Protein AF-A0A9W9DDC9-F1 (afdb_monomer_lite)

Secondary structure (DSSP, 8-state):
---PPP--GGGHHHHHHHHHHHHHTT-EEEEPPHHHHHHHHHHHHHHHHHTTS---TT---SSPPTTEEEEEEE---TT-S---PPEEEEEEE----------SS--------S-TT--SS--BSSHHHHHHHHHHHHH-TT--GGG--SHHHHHHHHHTSS----------------PPP--S---TTS---SS-TT-EEEEEEEEEEESSSS-EEEEEEEEEEEEE---TTSS-EEEEEE-STTTTT--EEEEGGGEEEGGG----HHHHHHHHHHHHHHSS--TTPPP--EEGGGSSBEESS---HHHHHHHHHHHHHHHHHHHS-EEESS--S-------SS--S-SS------TTSSSGGGG-PPPEEETTEEE-TT-EEEEEEEGGGS-TTSTTBPPPPPPPHHHHHH-TT-TTTSSSTTSEEEEEEEEEEEE-SSSTTEEEEEEEEEEEEETTS---S-PPPTTPPPPPTTEEEEE-BPTT--EEEEGGGEEEE---HHHHHHHHHTS-TTT-TTHHHHHHHHHHHTTSS-S-HHHHHHHHHHSS---TT-------HHHHHHHHHHHHHHHHTT-TTHHHH-HHHHHHHHHHHHH-

Organism: NCBI:txid40482

InterPro domains:
  IPR031915 Cryptic loci regulator 2, N-terminal [PF16761] (61-149)
  IPR038986 Cryptic loci regulator 2 [PTHR38046] (190-508)

pLDDT: mean 70.09, std 20.92, range [23.72, 96.5]

Structure (mmCIF, N/CA/C/O backbone):
data_AF-A0A9W9DDC9-F1
#
_entry.id   AF-A0A9W9DDC9-F1
#
loop_
_atom_site.group_PDB
_atom_site.id
_atom_site.type_symbol
_atom_site.label_atom_id
_atom_site.label_alt_id
_atom_site.label_comp_id
_atom_site.label_asym_id
_atom_site.label_entity_id
_atom_site.label_seq_id
_atom_site.pdbx_PDB_ins_code
_atom_site.Cartn_x
_atom_site.Cartn_y
_atom_site.Cartn_z
_atom_site.occupancy
_atom_site.B_iso_or_equiv
_atom_site.auth_seq_id
_atom_site.auth_comp_id
_atom_site.auth_asym_id
_atom_site.auth_atom_id
_atom_site.pdbx_PDB_model_num
ATOM 1 N N . MET A 1 1 ? -5.343 -38.840 -12.781 1.00 35.38 1 MET A N 1
ATOM 2 C CA . MET A 1 1 ? -5.570 -39.594 -11.528 1.00 35.38 1 MET A CA 1
ATOM 3 C C . MET A 1 1 ? -4.217 -39.811 -10.877 1.00 35.38 1 MET A C 1
ATOM 5 O O . MET A 1 1 ? -3.332 -40.305 -11.558 1.00 35.38 1 MET A O 1
ATOM 9 N N . ALA A 1 2 ? -4.018 -39.390 -9.627 1.00 30.66 2 ALA A N 1
ATOM 10 C CA . ALA A 1 2 ? -2.773 -39.669 -8.913 1.00 30.66 2 ALA A CA 1
ATOM 11 C C . ALA A 1 2 ? -2.853 -41.091 -8.341 1.00 30.66 2 ALA A C 1
ATOM 13 O O . ALA A 1 2 ? -3.694 -41.367 -7.487 1.00 30.66 2 ALA A O 1
ATOM 14 N N . THR A 1 3 ? -2.035 -42.005 -8.854 1.00 32.03 3 THR A N 1
ATOM 15 C CA . THR A 1 3 ? -1.954 -43.395 -8.386 1.00 32.03 3 THR A CA 1
ATOM 16 C C . THR A 1 3 ? -0.558 -43.664 -7.845 1.00 32.03 3 THR A C 1
ATOM 18 O O . THR A 1 3 ? 0.426 -43.335 -8.503 1.00 32.03 3 THR A O 1
ATOM 21 N N . PHE A 1 4 ? -0.474 -44.268 -6.661 1.00 37.12 4 PHE A N 1
ATOM 22 C CA . PHE A 1 4 ? 0.788 -44.697 -6.056 1.00 37.12 4 PHE A CA 1
ATOM 23 C C . PHE A 1 4 ? 1.410 -45.881 -6.827 1.00 37.12 4 PHE A C 1
ATOM 25 O O . PHE A 1 4 ? 0.664 -46.704 -7.372 1.00 37.12 4 PHE A O 1
ATOM 32 N N . PRO A 1 5 ? 2.750 -46.013 -6.866 1.00 31.52 5 PRO A N 1
ATOM 33 C CA . PRO A 1 5 ? 3.412 -47.193 -7.419 1.00 31.52 5 PRO A CA 1
ATOM 34 C C . PRO A 1 5 ? 3.079 -48.446 -6.589 1.00 31.52 5 PRO A C 1
ATOM 36 O O . PRO A 1 5 ? 3.236 -48.468 -5.370 1.00 31.52 5 PRO A O 1
ATOM 39 N N . ARG A 1 6 ? 2.595 -49.508 -7.249 1.00 30.58 6 ARG A N 1
ATOM 40 C CA . ARG A 1 6 ? 2.291 -50.801 -6.610 1.00 30.58 6 ARG A CA 1
ATOM 41 C C . ARG A 1 6 ? 3.583 -51.481 -6.147 1.00 30.58 6 ARG A C 1
ATOM 43 O O . ARG A 1 6 ? 4.462 -51.728 -6.964 1.00 30.58 6 ARG A O 1
ATOM 50 N N . THR A 1 7 ? 3.650 -51.856 -4.872 1.00 34.22 7 THR A N 1
ATOM 51 C CA . THR A 1 7 ? 4.633 -52.815 -4.339 1.00 34.22 7 THR A CA 1
ATOM 52 C C . THR A 1 7 ? 3.923 -54.041 -3.760 1.00 34.22 7 THR A C 1
ATOM 54 O O . THR A 1 7 ? 2.786 -53.949 -3.290 1.00 34.22 7 THR A O 1
ATOM 57 N N . ASP A 1 8 ? 4.590 -55.192 -3.872 1.00 38.03 8 ASP A N 1
ATOM 58 C CA . ASP A 1 8 ? 4.050 -56.551 -3.742 1.00 38.03 8 ASP A CA 1
ATOM 59 C C . ASP A 1 8 ? 3.510 -56.970 -2.356 1.00 38.03 8 ASP A C 1
ATOM 61 O O . ASP A 1 8 ? 3.750 -56.360 -1.315 1.00 38.03 8 ASP A O 1
ATOM 65 N N . VAL A 1 9 ? 2.781 -58.093 -2.388 1.00 39.84 9 VAL A N 1
ATOM 66 C CA . VAL A 1 9 ? 1.884 -58.756 -1.412 1.00 39.84 9 VAL A CA 1
ATOM 67 C C . VAL A 1 9 ? 2.447 -59.023 0.010 1.00 39.84 9 VAL A C 1
ATOM 69 O O . VAL A 1 9 ? 1.726 -59.509 0.880 1.00 39.84 9 VAL A O 1
ATOM 72 N N . GLN A 1 10 ? 3.686 -58.650 0.343 1.00 44.31 10 GLN A N 1
ATOM 73 C CA . GLN A 1 10 ? 4.315 -59.007 1.631 1.00 44.31 10 GLN A CA 1
ATOM 74 C C . GLN A 1 10 ? 3.865 -58.179 2.863 1.00 44.31 10 GLN A C 1
ATOM 76 O O . GLN A 1 10 ? 4.206 -58.525 3.993 1.00 44.31 10 GLN A O 1
ATOM 81 N N . ASN A 1 11 ? 3.038 -57.137 2.704 1.00 50.28 11 ASN A N 1
ATOM 82 C CA . ASN A 1 11 ? 2.688 -56.204 3.794 1.00 50.28 11 ASN A CA 1
ATOM 83 C C . ASN A 1 11 ? 1.457 -56.578 4.659 1.00 50.28 11 ASN A C 1
ATOM 85 O O . ASN A 1 11 ? 1.160 -55.883 5.634 1.00 50.28 11 ASN A O 1
ATOM 89 N N . MET A 1 12 ? 0.739 -57.673 4.372 1.00 45.59 12 MET A N 1
ATOM 90 C CA . MET A 1 12 ? -0.463 -58.053 5.149 1.00 45.59 12 MET A CA 1
ATOM 91 C C . MET A 1 12 ? -0.163 -58.708 6.515 1.00 45.59 12 MET A C 1
ATOM 93 O O . MET A 1 12 ? -0.999 -58.686 7.425 1.00 45.59 12 MET A O 1
ATOM 97 N N . THR A 1 13 ? 1.039 -59.246 6.724 1.00 55.12 13 THR A N 1
ATOM 98 C CA . THR A 1 13 ? 1.419 -59.982 7.948 1.00 55.12 13 THR A CA 1
ATOM 99 C C . THR A 1 13 ? 1.598 -59.065 9.169 1.00 55.12 13 THR A C 1
ATOM 101 O O . THR A 1 13 ? 1.347 -59.469 10.309 1.00 55.12 13 THR A O 1
ATOM 104 N N . ALA A 1 14 ? 1.983 -57.803 8.949 1.00 55.91 14 ALA A N 1
ATOM 105 C CA . ALA A 1 14 ? 2.208 -56.800 9.994 1.00 55.91 14 ALA A CA 1
ATOM 106 C C . ALA A 1 14 ? 0.903 -56.333 10.659 1.00 55.91 14 ALA A C 1
ATOM 108 O O . ALA A 1 14 ? 0.774 -56.392 11.885 1.00 55.91 14 ALA A O 1
ATOM 109 N N . ALA A 1 15 ? -0.088 -55.945 9.848 1.00 55.53 15 ALA A N 1
ATOM 110 C CA . ALA A 1 15 ? -1.411 -55.531 10.315 1.00 55.53 15 ALA A CA 1
ATOM 111 C C . ALA A 1 15 ? -2.079 -56.645 11.131 1.00 55.53 15 ALA A C 1
ATOM 113 O O . ALA A 1 15 ? -2.584 -56.413 12.229 1.00 55.53 15 ALA A O 1
ATOM 114 N N . THR A 1 16 ? -1.980 -57.881 10.636 1.00 63.47 16 THR A N 1
ATOM 115 C CA . THR A 1 16 ? -2.513 -59.077 11.300 1.00 63.47 16 THR A CA 1
ATOM 116 C C . THR A 1 16 ? -1.863 -59.304 12.671 1.00 63.47 16 THR A C 1
ATOM 118 O O . THR A 1 16 ? -2.558 -59.602 13.640 1.00 63.47 16 THR A O 1
ATOM 121 N N . THR A 1 17 ? -0.551 -59.063 12.799 1.00 67.88 17 THR A N 1
ATOM 122 C CA . THR A 1 17 ? 0.170 -59.163 14.084 1.00 67.88 17 THR A CA 1
ATOM 123 C C . THR A 1 17 ? -0.297 -58.092 15.083 1.00 67.88 17 THR A C 1
ATOM 125 O O . THR A 1 17 ? -0.519 -58.389 16.257 1.00 67.88 17 THR A O 1
ATOM 128 N N . ILE A 1 18 ? -0.482 -56.844 14.638 1.00 63.41 18 ILE A N 1
ATOM 129 C CA . ILE A 1 18 ? -0.945 -55.735 15.494 1.00 63.41 18 ILE A CA 1
ATOM 130 C C . ILE A 1 18 ? -2.380 -55.981 15.970 1.00 63.41 18 ILE A C 1
ATOM 132 O O . ILE A 1 18 ? -2.677 -55.812 17.156 1.00 63.41 18 ILE A O 1
ATOM 136 N N . ILE A 1 19 ? -3.251 -56.419 15.058 1.00 64.88 19 ILE A N 1
ATOM 137 C CA . ILE A 1 19 ? -4.638 -56.780 15.360 1.00 64.88 19 ILE A CA 1
ATOM 138 C C . ILE A 1 19 ? -4.666 -57.918 16.384 1.00 64.88 19 ILE A C 1
ATOM 140 O O . ILE A 1 19 ? -5.328 -57.780 17.413 1.00 64.88 19 ILE A O 1
ATOM 144 N N . SER A 1 20 ? -3.875 -58.974 16.171 1.00 70.38 20 SER A N 1
ATOM 145 C CA . SER A 1 20 ? -3.759 -60.109 17.094 1.00 70.38 20 SER A CA 1
ATOM 146 C C . SER A 1 20 ? -3.274 -59.681 18.486 1.00 70.38 20 SER A C 1
ATOM 148 O O . SER A 1 20 ? -3.855 -60.069 19.496 1.00 70.38 20 SER A O 1
ATOM 150 N N . ASN A 1 21 ? -2.257 -58.817 18.571 1.00 69.69 21 ASN A N 1
ATOM 151 C CA . ASN A 1 21 ? -1.722 -58.336 19.851 1.00 69.69 21 ASN A CA 1
ATOM 152 C C . ASN A 1 21 ? -2.712 -57.454 20.624 1.00 69.69 21 ASN A C 1
ATOM 154 O O . ASN A 1 21 ? -2.767 -57.496 21.855 1.00 69.69 21 ASN A O 1
ATOM 158 N N . ALA A 1 22 ? -3.495 -56.635 19.926 1.00 67.19 22 ALA A N 1
ATOM 159 C CA . ALA A 1 22 ? -4.523 -55.821 20.561 1.00 67.19 22 ALA A CA 1
ATOM 160 C C . ALA A 1 22 ? -5.737 -56.660 20.993 1.00 67.19 22 ALA A C 1
ATOM 162 O O . ALA A 1 22 ? -6.283 -56.423 22.073 1.00 67.19 22 ALA A O 1
ATOM 163 N N . GLN A 1 23 ? -6.108 -57.671 20.202 1.00 73.44 23 GLN A N 1
ATOM 164 C CA . GLN A 1 23 ? -7.124 -58.660 20.567 1.00 73.44 23 GLN A CA 1
ATOM 165 C C . GLN A 1 23 ? -6.702 -59.476 21.796 1.00 73.44 23 GLN A C 1
ATOM 167 O O . GLN A 1 23 ? -7.504 -59.636 22.715 1.00 73.44 23 GLN A O 1
ATOM 172 N N . ALA A 1 24 ? -5.428 -59.873 21.890 1.00 75.56 24 ALA A N 1
ATOM 173 C CA . ALA A 1 24 ? -4.865 -60.530 23.073 1.00 75.56 24 ALA A CA 1
ATOM 174 C C . ALA A 1 24 ? -4.933 -59.650 24.340 1.00 75.56 24 ALA A C 1
ATOM 176 O O . ALA A 1 24 ? -5.072 -60.160 25.448 1.00 75.56 24 ALA A O 1
ATOM 177 N N . LYS A 1 25 ? -4.913 -58.318 24.187 1.00 74.69 25 LYS A N 1
ATOM 178 C CA . LYS A 1 25 ? -5.117 -57.338 25.274 1.00 74.69 25 LYS A CA 1
ATOM 179 C C . LYS A 1 25 ? -6.595 -56.988 25.517 1.00 74.69 25 LYS A C 1
ATOM 181 O O . LYS A 1 25 ? -6.892 -56.031 26.231 1.00 74.69 25 LYS A O 1
ATOM 186 N N . GLY A 1 26 ? -7.526 -57.735 24.924 1.00 73.75 26 GLY A N 1
ATOM 187 C CA . GLY A 1 26 ? -8.968 -57.589 25.129 1.00 73.75 26 GLY A CA 1
ATOM 188 C C . GLY A 1 26 ? -9.635 -56.458 24.337 1.00 73.75 26 GLY A C 1
ATOM 189 O O . GLY A 1 26 ? -10.788 -56.132 24.626 1.00 73.75 26 GLY A O 1
ATOM 190 N N . ALA A 1 27 ? -8.953 -55.849 23.360 1.00 74.25 27 ALA A N 1
ATOM 191 C CA . ALA A 1 27 ? -9.562 -54.870 22.459 1.00 74.25 27 ALA A CA 1
ATOM 192 C C . ALA A 1 27 ? -10.263 -55.568 21.285 1.00 74.25 27 ALA A C 1
ATOM 194 O O . ALA A 1 27 ? -9.708 -56.475 20.669 1.00 74.25 27 ALA A O 1
ATOM 195 N N . ILE A 1 28 ? -11.464 -55.114 20.923 1.00 78.25 28 ILE A N 1
ATOM 196 C CA . ILE A 1 28 ? -12.130 -55.590 19.704 1.00 78.25 28 ILE A CA 1
ATOM 197 C C . ILE A 1 28 ? -11.715 -54.653 18.573 1.00 78.25 28 ILE A C 1
ATOM 199 O O . ILE A 1 28 ? -12.071 -53.476 18.585 1.00 78.25 28 ILE A O 1
ATOM 203 N N . ILE A 1 29 ? -10.948 -55.168 17.613 1.00 77.06 29 ILE A N 1
ATOM 204 C CA . ILE A 1 29 ? -10.554 -54.434 16.407 1.00 77.06 29 ILE A CA 1
ATOM 205 C C . ILE A 1 29 ? -11.307 -54.992 15.208 1.00 77.06 29 ILE A C 1
ATOM 207 O O . ILE A 1 29 ? -11.369 -56.206 15.020 1.00 77.06 29 ILE A O 1
ATOM 211 N N . ARG A 1 30 ? -11.865 -54.095 14.396 1.00 80.50 30 ARG A N 1
ATOM 212 C CA . ARG A 1 30 ? -12.455 -54.404 13.092 1.00 80.50 30 ARG A CA 1
ATOM 213 C C . ARG A 1 30 ? -11.894 -53.447 12.051 1.00 80.50 30 ARG A C 1
ATOM 215 O O . ARG A 1 30 ? -11.548 -52.317 12.384 1.00 80.50 30 ARG A O 1
ATOM 222 N N . ILE A 1 31 ? -11.808 -53.883 10.800 1.00 78.50 31 ILE A N 1
ATOM 223 C CA . ILE A 1 31 ? -11.579 -52.954 9.689 1.00 78.50 31 ILE A CA 1
ATOM 224 C C . ILE A 1 31 ? -12.798 -52.029 9.631 1.00 78.50 31 ILE A C 1
ATOM 226 O O . ILE A 1 31 ? -13.928 -52.500 9.784 1.00 78.50 31 ILE A O 1
ATOM 230 N N . ALA A 1 32 ? -12.568 -50.722 9.507 1.00 80.44 32 ALA A N 1
ATOM 231 C CA . ALA A 1 32 ? -13.667 -49.769 9.434 1.00 80.44 32 ALA A CA 1
ATOM 232 C C . ALA A 1 32 ? -14.522 -50.047 8.188 1.00 80.44 32 ALA A C 1
ATOM 234 O O . ALA A 1 32 ? -13.992 -50.431 7.144 1.00 80.44 32 ALA A O 1
ATOM 235 N N . ASP A 1 33 ? -15.837 -49.861 8.295 1.00 86.38 33 ASP A N 1
ATOM 236 C CA . ASP A 1 33 ? -16.719 -50.035 7.144 1.00 86.38 33 ASP A CA 1
ATOM 237 C C . ASP A 1 33 ? -16.443 -48.991 6.040 1.00 86.38 33 ASP A C 1
ATOM 239 O O . ASP A 1 33 ? -15.787 -47.961 6.253 1.00 86.38 33 ASP A O 1
ATOM 243 N N . THR A 1 34 ? -16.961 -49.258 4.840 1.00 85.50 34 THR A N 1
ATOM 244 C CA . THR A 1 34 ? -16.774 -48.396 3.667 1.00 85.50 34 THR A CA 1
ATOM 245 C C . THR A 1 34 ? -17.271 -46.968 3.907 1.00 85.50 34 THR A C 1
ATOM 247 O O . THR A 1 34 ? -16.615 -46.024 3.478 1.00 85.50 34 THR A O 1
ATOM 250 N N . ARG A 1 35 ? -18.360 -46.775 4.666 1.00 85.12 35 ARG A N 1
ATOM 251 C CA . ARG A 1 35 ? -18.928 -45.442 4.942 1.00 85.12 35 ARG A CA 1
ATOM 252 C C . ARG A 1 35 ? -18.006 -44.616 5.836 1.00 85.12 35 ARG A C 1
ATOM 254 O O . ARG A 1 35 ? -17.834 -43.413 5.636 1.00 85.12 35 ARG A O 1
ATOM 261 N N . VAL A 1 36 ? -17.392 -45.254 6.830 1.00 80.50 36 VAL A N 1
ATOM 262 C CA . VAL A 1 36 ? -16.405 -44.631 7.712 1.00 80.50 36 VAL A CA 1
ATOM 263 C C . VAL A 1 36 ? -15.149 -44.253 6.923 1.00 80.50 36 VAL A C 1
ATOM 265 O O . VAL A 1 36 ? -14.640 -43.142 7.098 1.00 80.50 36 VAL A O 1
ATOM 268 N N . LYS A 1 37 ? -14.690 -45.127 6.016 1.00 84.62 37 LYS A N 1
ATOM 269 C CA . LYS A 1 37 ? -13.574 -44.840 5.100 1.00 84.62 37 LYS A CA 1
ATOM 270 C C . LYS A 1 3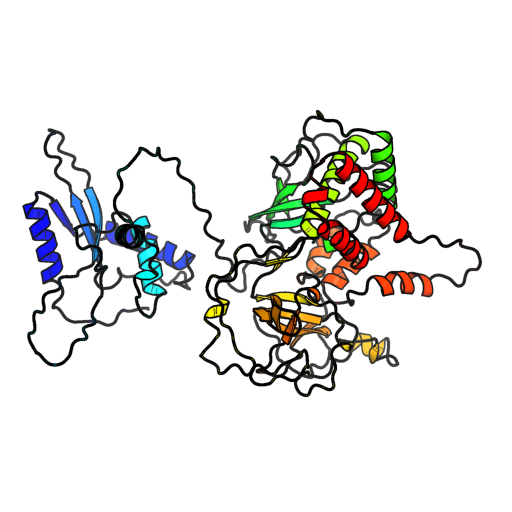7 ? -13.883 -43.649 4.188 1.00 84.62 37 LYS A C 1
ATOM 272 O O . LYS A 1 37 ? -13.097 -42.706 4.146 1.00 84.62 37 LYS A O 1
ATOM 277 N N . GLU A 1 38 ? -15.042 -43.634 3.534 1.00 87.19 38 GLU A N 1
ATOM 278 C CA . GLU A 1 38 ? -15.493 -42.532 2.669 1.00 87.19 38 GLU A CA 1
ATOM 279 C C . GLU A 1 38 ? -15.553 -41.194 3.414 1.00 87.19 38 GLU A C 1
ATOM 281 O O . GLU A 1 38 ? -15.098 -40.168 2.904 1.00 87.19 38 GLU A O 1
ATOM 286 N N . ARG A 1 39 ? -16.048 -41.189 4.660 1.00 87.44 39 ARG A N 1
ATOM 287 C CA . ARG A 1 39 ? -16.079 -39.976 5.488 1.00 87.44 39 ARG A CA 1
ATOM 288 C C . ARG A 1 39 ? -14.675 -39.442 5.781 1.00 87.44 39 ARG A C 1
ATOM 290 O O . ARG A 1 39 ? -14.469 -38.232 5.716 1.00 87.44 39 ARG A O 1
ATOM 297 N N . TRP A 1 40 ? -13.720 -40.319 6.091 1.00 88.06 40 TRP A N 1
ATOM 298 C CA . TRP A 1 40 ? -12.320 -39.930 6.298 1.00 88.06 40 TRP A CA 1
ATOM 299 C C . TRP A 1 40 ? -11.683 -39.384 5.020 1.00 88.06 40 TRP A C 1
ATOM 301 O O . TRP A 1 40 ? -11.053 -38.329 5.066 1.00 88.06 40 TRP A O 1
ATOM 311 N N . LEU A 1 41 ? -11.896 -40.048 3.880 1.00 86.69 41 LEU A N 1
ATOM 312 C CA . LEU A 1 41 ? -11.390 -39.594 2.582 1.00 86.69 41 LEU A CA 1
ATOM 313 C C . LEU A 1 41 ? -11.952 -38.224 2.201 1.00 86.69 41 LEU A C 1
ATOM 315 O O . LEU A 1 41 ? -11.204 -37.375 1.716 1.00 86.69 41 LEU A O 1
ATOM 319 N N . LYS A 1 42 ? -13.234 -37.964 2.485 1.00 90.44 42 LYS A N 1
ATOM 320 C CA . LYS A 1 42 ? -13.853 -36.651 2.260 1.00 90.44 42 LYS A CA 1
ATOM 321 C C . LYS A 1 42 ? -13.191 -35.559 3.103 1.00 90.44 42 LYS A C 1
ATOM 323 O O . LYS A 1 42 ? -12.854 -34.513 2.564 1.00 90.44 42 LYS A O 1
ATOM 328 N N . ILE A 1 43 ? -12.963 -35.814 4.395 1.00 89.25 43 ILE A N 1
ATOM 329 C CA . ILE A 1 43 ? -12.307 -34.853 5.299 1.00 89.25 43 ILE A CA 1
ATOM 330 C C . ILE A 1 43 ? -10.864 -34.574 4.854 1.00 89.25 43 ILE A C 1
ATOM 332 O O . ILE A 1 43 ? -10.462 -33.416 4.775 1.00 89.25 43 ILE A O 1
ATOM 336 N N . LEU A 1 44 ? -10.102 -35.618 4.514 1.00 83.12 44 LEU A N 1
ATOM 337 C CA . LEU A 1 44 ? -8.724 -35.472 4.038 1.00 83.12 44 LEU A CA 1
ATOM 338 C C . LEU A 1 44 ? -8.651 -34.744 2.694 1.00 83.12 44 LEU A C 1
ATOM 340 O O . LEU A 1 44 ? -7.798 -33.884 2.518 1.00 83.12 44 LEU A O 1
ATOM 344 N N . THR A 1 45 ? -9.566 -35.040 1.769 1.00 87.62 45 THR A N 1
ATOM 345 C CA . THR A 1 45 ? -9.650 -34.348 0.474 1.00 87.62 45 THR A CA 1
ATOM 346 C C . THR A 1 45 ? -9.888 -32.853 0.668 1.00 87.62 45 THR A C 1
ATOM 348 O O . THR A 1 45 ? -9.225 -32.048 0.018 1.00 87.62 45 THR A O 1
ATOM 351 N N . THR A 1 46 ? -10.804 -32.472 1.566 1.00 88.25 46 THR A N 1
ATOM 352 C CA . THR A 1 46 ? -11.051 -31.060 1.887 1.00 88.25 46 THR A CA 1
ATOM 353 C C . THR A 1 46 ? -9.794 -30.398 2.448 1.00 88.25 46 THR A C 1
ATOM 355 O O . THR A 1 46 ? -9.372 -29.380 1.914 1.00 88.25 46 THR A O 1
ATOM 358 N N . ALA A 1 47 ? -9.142 -31.016 3.437 1.00 84.38 47 ALA A N 1
ATOM 359 C CA . ALA A 1 47 ? -7.945 -30.452 4.059 1.00 84.38 47 ALA A CA 1
ATOM 360 C C . ALA A 1 47 ? -6.758 -30.318 3.084 1.00 84.38 47 ALA A C 1
ATOM 362 O O . ALA A 1 47 ? -6.065 -29.307 3.082 1.00 84.38 47 ALA A O 1
ATOM 363 N N . LEU A 1 48 ? -6.530 -31.308 2.213 1.00 81.81 48 LEU A N 1
ATOM 364 C CA . LEU A 1 48 ? -5.474 -31.234 1.193 1.00 81.81 48 LEU A CA 1
ATOM 365 C C . LEU A 1 48 ? -5.774 -30.188 0.112 1.00 81.81 48 LEU A C 1
ATOM 367 O O . LEU A 1 48 ? -4.850 -29.624 -0.469 1.00 81.81 48 LEU A O 1
ATOM 371 N N . ARG A 1 49 ? -7.053 -29.923 -0.173 1.00 84.88 49 ARG A N 1
ATOM 372 C CA . ARG A 1 49 ? -7.462 -28.849 -1.084 1.00 84.88 49 ARG A CA 1
ATOM 373 C C . ARG A 1 49 ? -7.246 -27.476 -0.456 1.00 84.88 49 ARG A C 1
ATOM 375 O O . ARG A 1 49 ? -6.731 -26.593 -1.129 1.00 84.88 49 ARG A O 1
ATOM 382 N N . GLU A 1 50 ? -7.598 -27.317 0.817 1.00 80.88 50 GLU A N 1
ATOM 383 C CA . GLU A 1 50 ? -7.318 -26.098 1.588 1.00 80.88 50 GLU A CA 1
ATOM 384 C C . GLU A 1 50 ? -5.809 -25.817 1.661 1.00 80.88 50 GLU A C 1
ATOM 386 O O . GLU A 1 50 ? -5.400 -24.673 1.511 1.00 80.88 50 GLU A O 1
ATOM 391 N N . ALA A 1 51 ? -4.981 -26.862 1.763 1.00 76.56 51 ALA A N 1
ATOM 392 C CA . ALA A 1 51 ? -3.521 -26.764 1.702 1.00 76.56 51 ALA A CA 1
ATOM 393 C C . ALA A 1 51 ? -2.947 -26.562 0.278 1.00 76.56 51 ALA A C 1
ATOM 395 O O . ALA A 1 51 ? -1.732 -26.585 0.098 1.00 76.56 51 ALA A O 1
ATOM 396 N N . GLY A 1 52 ? -3.785 -26.427 -0.758 1.00 84.88 52 GLY A N 1
ATOM 397 C CA . GLY A 1 52 ? -3.349 -26.212 -2.145 1.00 84.88 52 GLY A CA 1
ATOM 398 C C . GLY A 1 52 ? -2.715 -27.426 -2.842 1.00 84.88 52 GLY A C 1
ATOM 399 O O . GLY A 1 52 ? -2.240 -27.303 -3.969 1.00 84.88 52 GLY A O 1
ATOM 400 N N . ILE A 1 53 ? -2.727 -28.608 -2.217 1.00 83.81 53 ILE A N 1
ATOM 401 C CA . ILE A 1 53 ? -2.121 -29.839 -2.756 1.00 83.81 53 ILE A CA 1
ATOM 402 C C . ILE A 1 53 ? -3.004 -30.448 -3.857 1.00 83.81 53 ILE A C 1
ATOM 404 O O . ILE A 1 53 ? -2.508 -30.964 -4.858 1.00 83.81 53 ILE A O 1
ATOM 408 N N . LEU A 1 54 ? -4.331 -30.380 -3.702 1.00 86.12 54 LEU A N 1
ATOM 409 C CA . LEU A 1 54 ? -5.292 -30.858 -4.703 1.00 86.12 54 LEU A CA 1
ATOM 410 C C . LEU A 1 54 ? -5.886 -29.682 -5.489 1.00 86.12 54 LEU A C 1
ATOM 412 O O . LEU A 1 54 ? -6.715 -28.939 -4.974 1.00 86.12 54 LEU A O 1
ATOM 416 N N . GLN A 1 55 ? -5.509 -29.555 -6.763 1.00 68.88 55 GLN A N 1
ATOM 417 C CA . GLN A 1 55 ? -5.820 -28.383 -7.598 1.00 68.88 55 GLN A CA 1
ATOM 418 C C . GLN A 1 55 ? -7.245 -28.340 -8.195 1.00 68.88 55 GLN A C 1
ATOM 420 O O . GLN A 1 55 ? -7.656 -27.304 -8.706 1.00 68.88 55 GLN A O 1
ATOM 425 N N . SER A 1 56 ? -8.018 -29.435 -8.164 1.00 74.81 56 SER A N 1
ATOM 426 C CA . SER A 1 56 ? -9.341 -29.514 -8.815 1.00 74.81 56 SER A CA 1
ATOM 427 C C . SER A 1 56 ? -10.419 -30.103 -7.904 1.00 74.81 56 SER A C 1
ATOM 429 O O . SER A 1 56 ? -10.159 -31.001 -7.095 1.00 74.81 56 SER A O 1
ATOM 431 N N . THR A 1 57 ? -11.662 -29.638 -8.070 1.00 63.28 57 THR A N 1
ATOM 432 C CA . THR A 1 57 ? -12.854 -30.203 -7.417 1.00 63.28 57 THR A CA 1
ATOM 433 C C . THR A 1 57 ? -13.103 -31.659 -7.816 1.00 63.28 57 THR A C 1
ATOM 435 O O . THR A 1 57 ? -13.658 -32.409 -7.014 1.00 63.28 57 THR A O 1
ATOM 438 N N . ALA A 1 58 ? -12.624 -32.076 -8.995 1.00 63.78 58 ALA A N 1
ATOM 439 C CA . ALA A 1 58 ? -12.722 -33.446 -9.500 1.00 63.78 58 ALA A CA 1
ATOM 440 C C . ALA A 1 58 ? -11.700 -34.416 -8.875 1.00 63.78 58 ALA A C 1
ATOM 442 O O . ALA A 1 58 ? -11.873 -35.631 -8.954 1.00 63.78 58 ALA A O 1
ATOM 443 N N . ASN A 1 59 ? -10.649 -33.905 -8.225 1.00 77.06 59 ASN A N 1
ATOM 444 C CA . ASN A 1 59 ? -9.617 -34.732 -7.605 1.00 77.06 59 ASN A CA 1
ATOM 445 C C . ASN A 1 59 ? -9.992 -35.007 -6.144 1.00 77.06 59 ASN A C 1
ATOM 447 O O . ASN A 1 59 ? -9.641 -34.239 -5.248 1.00 77.06 59 ASN A O 1
ATOM 451 N N . ALA A 1 60 ? -10.738 -36.086 -5.912 1.00 84.50 60 ALA A N 1
ATOM 452 C CA . ALA A 1 60 ? -10.933 -36.648 -4.578 1.00 84.50 60 ALA A CA 1
ATOM 453 C C . ALA A 1 60 ? -9.908 -37.755 -4.306 1.00 84.50 60 ALA A C 1
ATOM 455 O O . ALA A 1 60 ? -9.509 -38.476 -5.224 1.00 84.50 60 ALA A O 1
ATOM 456 N N . LEU A 1 61 ? -9.495 -37.914 -3.044 1.00 85.31 61 LEU A N 1
ATOM 457 C CA . LEU A 1 61 ? -8.734 -39.094 -2.641 1.00 85.31 61 LEU A CA 1
ATOM 458 C C . LEU A 1 61 ? -9.612 -40.334 -2.826 1.00 85.31 61 LEU A C 1
ATOM 460 O O . LEU A 1 61 ? -10.635 -40.485 -2.159 1.00 85.31 61 LEU A O 1
ATOM 464 N N . VAL A 1 62 ? -9.202 -41.217 -3.735 1.00 88.19 62 VAL A N 1
ATOM 465 C CA . VAL A 1 62 ? -9.887 -42.493 -3.996 1.00 88.19 62 VAL A CA 1
ATOM 466 C C . VAL A 1 62 ? -9.534 -43.526 -2.923 1.00 88.19 62 VAL A C 1
ATOM 468 O O . VAL A 1 62 ? -10.337 -44.401 -2.606 1.00 88.19 62 VAL A O 1
ATOM 471 N N . ASP A 1 63 ? -8.350 -43.399 -2.322 1.00 89.25 63 ASP A N 1
ATOM 472 C CA . ASP A 1 63 ? -7.898 -44.258 -1.235 1.00 89.25 63 ASP A CA 1
ATOM 473 C C . ASP A 1 63 ? -6.997 -43.504 -0.244 1.00 89.25 63 ASP A C 1
ATOM 475 O O . ASP A 1 63 ? -6.567 -42.374 -0.488 1.00 89.25 63 ASP A O 1
ATOM 479 N N . LEU A 1 64 ? -6.743 -44.131 0.904 1.00 84.81 64 LEU A N 1
ATOM 480 C CA . LEU A 1 64 ? -5.768 -43.679 1.890 1.00 84.81 64 LEU A CA 1
ATOM 481 C C . LEU A 1 64 ? -4.346 -43.826 1.320 1.00 84.81 64 LEU A C 1
ATOM 483 O O . LEU A 1 64 ? -4.127 -44.682 0.459 1.00 84.81 64 LEU A O 1
ATOM 487 N N . PRO A 1 65 ? -3.365 -43.037 1.803 1.00 83.06 65 PRO A N 1
ATOM 488 C CA . PRO A 1 65 ? -1.974 -43.215 1.401 1.00 83.06 65 PRO A CA 1
ATOM 489 C C . PRO A 1 65 ? -1.521 -44.663 1.608 1.00 83.06 65 PRO A C 1
ATOM 491 O O . PRO A 1 65 ? -1.910 -45.312 2.586 1.00 83.06 65 PRO A O 1
ATOM 494 N N . GLN A 1 66 ? -0.702 -45.173 0.690 1.00 80.19 66 GLN A N 1
ATOM 495 C CA . GLN A 1 66 ? -0.220 -46.550 0.752 1.00 80.19 66 GLN A CA 1
ATOM 496 C C . GLN A 1 66 ? 0.420 -46.845 2.116 1.00 80.19 66 GLN A C 1
ATOM 498 O O . GLN A 1 66 ? 1.172 -46.041 2.663 1.00 80.19 66 GLN A O 1
ATOM 503 N N . GLY A 1 67 ? 0.083 -48.005 2.682 1.00 80.94 67 GLY A N 1
ATOM 504 C CA . GLY A 1 67 ? 0.539 -48.402 4.011 1.00 80.94 67 GLY A CA 1
ATOM 505 C C . GLY A 1 67 ? -0.342 -47.908 5.158 1.00 80.94 67 GLY A C 1
ATOM 506 O O . GLY A 1 67 ? -0.088 -48.306 6.285 1.00 80.94 67 GLY A O 1
ATOM 507 N N . TYR A 1 68 ? -1.395 -47.122 4.924 1.00 81.88 68 TYR A N 1
ATOM 508 C CA . TYR A 1 68 ? -2.348 -46.745 5.970 1.00 81.88 68 TYR A CA 1
ATOM 509 C C . TYR A 1 68 ? -3.641 -47.556 5.903 1.00 81.88 68 TYR A C 1
ATOM 511 O O . TYR A 1 68 ? -4.243 -47.718 4.844 1.00 81.88 68 TYR A O 1
ATOM 519 N N . GLN A 1 69 ? -4.107 -48.032 7.058 1.00 84.81 69 GLN A N 1
ATOM 520 C CA . GLN A 1 69 ? -5.364 -48.763 7.185 1.00 84.81 69 GLN A CA 1
ATOM 521 C C . GLN A 1 69 ? -6.253 -48.150 8.264 1.00 84.81 69 GLN A C 1
ATOM 523 O O . GLN A 1 69 ? -5.815 -47.870 9.382 1.00 84.81 69 GLN A O 1
ATOM 528 N N . LEU A 1 70 ? -7.529 -47.958 7.925 1.00 83.31 70 LEU A N 1
ATOM 529 C CA . LEU A 1 70 ? -8.535 -47.460 8.852 1.00 83.31 70 LEU A CA 1
ATOM 530 C C . LEU A 1 70 ? -9.167 -48.621 9.617 1.00 83.31 70 LEU A C 1
ATOM 532 O O . LEU A 1 70 ? -9.746 -49.537 9.028 1.00 83.31 70 LEU A O 1
ATOM 536 N N . ILE A 1 71 ? -9.076 -48.568 10.939 1.00 84.19 71 ILE A N 1
ATOM 537 C CA . ILE A 1 71 ? -9.632 -49.577 11.833 1.00 84.19 71 ILE A CA 1
ATOM 538 C C . ILE A 1 71 ? -10.589 -48.940 12.839 1.00 84.19 71 ILE A C 1
ATOM 540 O O . ILE A 1 71 ? -10.456 -47.780 13.220 1.00 84.19 71 ILE A O 1
ATOM 544 N N . GLN A 1 72 ? -11.551 -49.720 13.307 1.00 80.94 72 GLN A N 1
ATOM 545 C CA . GLN A 1 72 ? -12.453 -49.379 14.393 1.00 80.94 72 GLN A CA 1
ATOM 546 C C . GLN A 1 72 ? -12.039 -50.181 15.630 1.00 80.94 72 GLN A C 1
ATOM 548 O O . GLN A 1 72 ? -11.955 -51.409 15.587 1.00 80.94 72 GLN A O 1
ATOM 553 N N . VAL A 1 73 ? -11.761 -49.490 16.733 1.00 79.75 73 VAL A N 1
ATOM 554 C CA . VAL A 1 73 ? -11.272 -50.086 17.980 1.00 79.75 73 VAL A CA 1
ATOM 555 C C . VAL A 1 73 ? -12.300 -49.884 19.085 1.00 79.75 73 VAL A C 1
ATOM 557 O O . VAL A 1 73 ? -12.660 -48.753 19.410 1.00 79.75 73 VAL A O 1
ATOM 560 N N . GLN A 1 74 ? -12.748 -50.975 19.704 1.00 81.50 74 GLN A N 1
ATOM 561 C CA . GLN A 1 74 ? -13.549 -50.950 20.924 1.00 81.50 74 GLN A CA 1
ATOM 562 C C . GLN A 1 74 ? -12.647 -51.233 22.124 1.00 81.50 74 GLN A C 1
ATOM 564 O O . GLN A 1 74 ? -12.075 -52.320 22.251 1.00 81.50 74 GLN A O 1
ATOM 569 N N . ARG A 1 75 ? -12.529 -50.265 23.038 1.00 75.25 75 ARG A N 1
ATOM 570 C CA . ARG A 1 75 ? -11.868 -50.499 24.328 1.00 75.25 75 ARG A CA 1
ATOM 571 C C . ARG A 1 75 ? -12.843 -51.165 25.287 1.00 75.25 75 ARG A C 1
ATOM 573 O O . ARG A 1 75 ? -13.877 -50.590 25.627 1.00 75.25 75 ARG A O 1
ATOM 580 N N . ARG A 1 76 ? -12.479 -52.348 25.776 1.00 68.56 76 ARG A N 1
ATOM 581 C CA . ARG A 1 76 ? -13.174 -52.993 26.888 1.00 68.56 76 ARG A CA 1
ATOM 582 C C . ARG A 1 76 ? -12.846 -52.206 28.163 1.00 68.56 76 ARG A C 1
ATOM 584 O O . ARG A 1 76 ? -11.689 -52.130 28.565 1.00 68.56 76 ARG A O 1
ATOM 591 N N . ARG A 1 77 ? -13.836 -51.539 28.766 1.00 64.56 77 ARG A N 1
ATOM 592 C CA . ARG A 1 77 ? -13.671 -50.950 30.105 1.00 64.56 77 ARG A CA 1
ATOM 593 C C . ARG A 1 77 ? -13.734 -52.089 31.115 1.00 64.56 77 ARG A C 1
ATOM 595 O O . ARG A 1 77 ? -14.734 -52.796 31.163 1.00 64.56 77 ARG A O 1
ATOM 602 N N . ASN A 1 78 ? -12.685 -52.247 31.914 1.00 61.03 78 ASN A N 1
ATOM 603 C CA . ASN A 1 78 ? -12.532 -53.397 32.802 1.00 61.03 78 ASN A CA 1
ATOM 604 C C . ASN A 1 78 ? -13.495 -53.453 34.002 1.00 61.03 78 ASN A C 1
ATOM 606 O O . ASN A 1 78 ? -13.346 -54.382 34.774 1.00 61.03 78 ASN A O 1
ATOM 610 N N . ASN A 1 79 ? -14.459 -52.538 34.202 1.00 57.03 79 ASN A N 1
ATOM 611 C CA . ASN A 1 79 ? -15.260 -52.582 35.440 1.00 57.03 79 ASN A CA 1
ATOM 612 C C . ASN A 1 79 ? -16.627 -51.860 35.447 1.00 57.03 79 ASN A C 1
ATOM 614 O O . ASN A 1 79 ? -17.014 -51.285 36.460 1.00 57.03 79 ASN A O 1
ATOM 618 N N . SER A 1 80 ? -17.421 -51.876 34.369 1.00 50.03 80 SER A N 1
ATOM 619 C CA . SER A 1 80 ? -18.831 -51.463 34.516 1.00 50.03 80 SER A CA 1
ATOM 620 C C . SER A 1 80 ? -19.793 -52.220 33.606 1.00 50.03 80 SER A C 1
ATOM 622 O O . SER A 1 80 ? -19.572 -52.366 32.408 1.00 50.03 80 SER A O 1
ATOM 624 N N . ALA A 1 81 ? -20.899 -52.686 34.192 1.00 50.66 81 ALA A N 1
ATOM 625 C CA . ALA A 1 81 ? -21.945 -53.509 33.579 1.00 50.66 81 ALA A CA 1
ATOM 626 C C . ALA A 1 81 ? -22.759 -52.818 32.456 1.00 50.66 81 ALA A C 1
ATOM 628 O O . ALA A 1 81 ? -23.812 -53.310 32.055 1.00 50.66 81 ALA A O 1
ATOM 629 N N . ARG A 1 82 ? -22.290 -51.690 31.903 1.00 49.91 82 ARG A N 1
ATOM 630 C CA . ARG A 1 82 ? -22.906 -51.039 30.738 1.00 49.91 82 ARG A CA 1
ATOM 631 C C . ARG A 1 82 ? -22.190 -51.485 29.461 1.00 49.91 82 ARG A C 1
ATOM 633 O O . ARG A 1 82 ? -21.076 -51.060 29.173 1.00 49.91 82 ARG A O 1
ATOM 640 N N . LYS A 1 83 ? -22.868 -52.338 28.683 1.00 50.84 83 LYS A N 1
ATOM 641 C CA . LYS A 1 83 ? -22.389 -52.985 27.443 1.00 50.84 83 LYS A CA 1
ATOM 642 C C . LYS A 1 83 ? -22.086 -52.043 26.258 1.00 50.84 83 LYS A C 1
ATOM 644 O O . LYS A 1 83 ? -21.665 -52.526 25.212 1.00 50.84 83 LYS A O 1
ATOM 649 N N . SER A 1 84 ? -22.245 -50.725 26.373 1.00 48.66 84 SER A N 1
ATOM 650 C CA . SER A 1 84 ? -21.926 -49.792 25.281 1.00 48.66 84 SER A CA 1
ATOM 651 C C . SER A 1 84 ? -20.469 -49.313 25.371 1.00 48.66 84 SER A C 1
ATOM 653 O O . SER A 1 84 ? -20.178 -48.227 25.875 1.00 48.66 84 SER A O 1
ATOM 655 N N . GLY A 1 85 ? -19.521 -50.136 24.918 1.00 52.72 85 GLY A N 1
ATOM 656 C CA . GLY A 1 85 ? -18.134 -49.695 24.752 1.00 52.72 85 GLY A CA 1
ATOM 657 C C . GLY A 1 85 ? -18.029 -48.686 23.606 1.00 52.72 85 GLY A C 1
ATOM 658 O O . GLY A 1 85 ? -18.432 -49.011 22.490 1.00 52.72 85 GLY A O 1
ATOM 659 N N . ASN A 1 86 ? -17.487 -47.492 23.870 1.00 58.00 86 ASN A N 1
ATOM 660 C CA . ASN A 1 86 ? -17.225 -46.487 22.837 1.00 58.00 86 ASN A CA 1
ATOM 661 C C . ASN A 1 86 ? -16.222 -47.044 21.821 1.00 58.00 86 ASN A C 1
ATOM 663 O O . ASN A 1 86 ? -15.095 -47.406 22.174 1.00 58.00 86 ASN A O 1
ATOM 667 N N . TRP A 1 87 ? -16.643 -47.096 20.563 1.00 61.47 87 TRP A N 1
ATOM 668 C CA . TRP A 1 87 ? -15.750 -47.326 19.441 1.00 61.47 87 TRP A CA 1
ATOM 669 C C . TRP A 1 87 ? -15.029 -46.024 19.102 1.00 61.47 87 TRP A C 1
ATOM 671 O O . TRP A 1 87 ? -15.650 -44.963 19.082 1.00 61.47 87 TRP A O 1
ATOM 681 N N . TYR A 1 88 ? -13.737 -46.101 18.807 1.00 71.12 88 TYR A N 1
ATOM 682 C CA . TYR A 1 88 ? -13.012 -45.015 18.153 1.00 71.12 88 TYR A CA 1
ATOM 683 C C . TYR A 1 88 ? -12.384 -45.522 16.863 1.00 71.12 88 TYR A C 1
ATOM 685 O O . TYR A 1 88 ? -12.068 -46.704 16.731 1.00 71.12 88 TYR A O 1
ATOM 693 N N . ILE A 1 89 ? -12.237 -44.625 15.898 1.00 74.12 89 ILE A N 1
ATOM 694 C CA . ILE A 1 89 ? -11.610 -44.932 14.619 1.00 74.12 89 ILE A CA 1
ATOM 695 C C . ILE A 1 89 ? -10.133 -44.583 14.751 1.00 74.12 89 ILE A C 1
ATOM 697 O O . ILE A 1 89 ? -9.798 -43.520 15.268 1.00 74.12 89 ILE A O 1
ATOM 701 N N . ALA A 1 90 ? -9.259 -45.484 14.327 1.00 72.62 90 ALA A N 1
ATOM 702 C CA . ALA A 1 90 ? -7.832 -45.240 14.286 1.00 72.62 90 ALA A CA 1
ATOM 703 C C . ALA A 1 90 ? -7.296 -45.505 12.884 1.00 72.62 90 ALA A C 1
ATOM 705 O O . ALA A 1 90 ? -7.663 -46.494 12.252 1.00 72.62 90 ALA A O 1
ATOM 706 N N . LEU A 1 91 ? -6.408 -44.639 12.413 1.00 74.69 91 LEU A N 1
ATOM 707 C CA . LEU A 1 91 ? -5.610 -44.901 11.227 1.00 74.69 91 LEU A CA 1
ATOM 708 C C . LEU A 1 91 ? -4.256 -45.462 11.670 1.00 74.69 91 LEU A C 1
ATOM 710 O O . LEU A 1 91 ? -3.532 -44.809 12.425 1.00 74.69 91 LEU A O 1
ATOM 714 N N . ILE A 1 92 ? -3.936 -46.680 11.239 1.00 70.56 92 ILE A N 1
ATOM 715 C CA . ILE A 1 92 ? -2.674 -47.354 11.557 1.00 70.56 92 ILE A CA 1
ATOM 716 C C . ILE A 1 92 ? -1.813 -47.415 10.300 1.00 70.56 92 ILE A C 1
ATOM 718 O O . ILE A 1 92 ? -2.292 -47.813 9.241 1.00 70.56 92 ILE A O 1
ATOM 722 N N . GLY A 1 93 ? -0.545 -47.025 10.430 1.00 67.56 93 GLY A N 1
ATOM 723 C CA . GLY A 1 93 ? 0.476 -47.318 9.430 1.00 67.56 93 GLY A CA 1
ATOM 724 C C . GLY A 1 93 ? 0.949 -48.768 9.570 1.00 67.56 93 GLY A C 1
ATOM 725 O O . GLY A 1 93 ? 1.265 -49.216 10.671 1.00 67.56 93 GLY A O 1
ATOM 726 N N . ASN A 1 94 ? 0.991 -49.510 8.473 1.00 58.06 94 ASN A N 1
ATOM 727 C CA . ASN A 1 94 ? 1.510 -50.865 8.403 1.00 58.06 94 ASN A CA 1
ATOM 728 C C . ASN A 1 94 ? 3.036 -50.818 8.335 1.00 58.06 94 ASN A C 1
ATOM 730 O O . ASN A 1 94 ? 3.605 -50.783 7.250 1.00 58.06 94 ASN A O 1
ATOM 734 N N . THR A 1 95 ? 3.705 -50.872 9.484 1.00 52.28 95 THR A N 1
ATOM 735 C CA . THR A 1 95 ? 5.133 -51.203 9.543 1.00 52.28 95 THR A CA 1
ATOM 736 C C . THR A 1 95 ? 5.382 -52.326 10.548 1.00 52.28 95 THR A C 1
ATOM 738 O O . THR A 1 95 ? 5.111 -52.207 11.741 1.00 52.28 95 THR A O 1
ATOM 741 N N . LYS A 1 96 ? 5.921 -53.450 10.057 1.00 37.53 96 LYS A N 1
ATOM 742 C CA . LYS A 1 96 ? 6.694 -54.414 10.850 1.00 37.53 96 LYS A CA 1
ATOM 743 C C . LYS A 1 96 ? 8.080 -54.470 10.220 1.00 37.53 96 LYS A C 1
ATOM 745 O O . LYS A 1 96 ? 8.198 -54.808 9.050 1.00 37.53 96 LYS A O 1
ATOM 750 N N . ILE A 1 97 ? 9.100 -54.128 10.999 1.00 29.95 97 ILE A N 1
ATOM 751 C CA . ILE A 1 97 ? 10.507 -54.317 10.644 1.00 29.95 97 ILE A CA 1
ATOM 752 C C . ILE A 1 97 ? 10.953 -55.621 11.298 1.00 29.95 97 ILE A C 1
ATOM 754 O O . ILE A 1 97 ? 10.913 -55.720 12.522 1.00 29.95 97 ILE A O 1
ATOM 758 N N . VAL A 1 98 ? 11.375 -56.598 10.495 1.00 29.02 98 VAL A N 1
ATOM 759 C CA . VAL A 1 98 ? 12.404 -57.576 10.879 1.00 29.02 98 VAL A CA 1
ATOM 760 C C . VAL A 1 98 ? 13.210 -57.891 9.623 1.00 29.02 98 VAL A C 1
ATOM 762 O O . VAL A 1 98 ? 12.714 -58.593 8.749 1.00 29.02 98 VAL A O 1
ATOM 765 N N . LEU A 1 99 ? 14.443 -57.398 9.555 1.00 23.72 99 LEU A N 1
ATOM 766 C CA . LEU A 1 99 ? 15.521 -58.038 8.807 1.00 23.72 99 LEU A CA 1
ATOM 767 C C . LEU A 1 99 ? 16.777 -57.936 9.671 1.00 23.72 99 LEU A C 1
ATOM 769 O O . LEU A 1 99 ? 17.373 -56.872 9.802 1.00 23.72 99 LEU A O 1
ATOM 773 N N . GLU A 1 100 ? 17.130 -59.045 10.313 1.00 26.67 100 GLU A N 1
ATOM 774 C CA . GLU A 1 100 ? 18.467 -59.260 10.849 1.00 26.67 100 GLU A CA 1
ATOM 775 C C . GLU A 1 100 ? 19.276 -59.890 9.706 1.00 26.67 100 GLU A C 1
ATOM 777 O O . GLU A 1 100 ? 19.006 -61.020 9.303 1.00 26.67 100 GLU A O 1
ATOM 782 N N . LEU A 1 101 ? 20.220 -59.144 9.134 1.00 25.50 101 LEU A N 1
ATOM 783 C CA . LEU A 1 101 ? 21.223 -59.676 8.213 1.00 25.50 101 LEU A CA 1
ATOM 784 C C . LEU A 1 101 ? 22.592 -59.318 8.782 1.00 25.50 101 LEU A C 1
ATOM 786 O O . LEU A 1 101 ? 22.975 -58.152 8.837 1.00 25.50 101 LEU A O 1
ATOM 790 N N . LYS A 1 102 ? 23.309 -60.339 9.253 1.00 29.64 102 LYS A N 1
ATOM 791 C CA . LYS A 1 102 ? 24.731 -60.241 9.574 1.00 29.64 102 LYS A CA 1
ATOM 792 C C . LYS A 1 102 ? 25.519 -60.314 8.265 1.00 29.64 102 LYS A C 1
ATOM 794 O O . LYS A 1 102 ? 25.653 -61.402 7.716 1.00 29.64 102 LYS A O 1
ATOM 799 N N . ASP A 1 103 ? 26.069 -59.188 7.821 1.00 31.95 103 ASP A N 1
ATOM 800 C CA . ASP A 1 103 ? 27.242 -59.145 6.939 1.00 31.95 103 ASP A CA 1
ATOM 801 C C . ASP A 1 103 ? 28.226 -58.081 7.487 1.00 31.95 103 ASP A C 1
ATOM 803 O O . ASP A 1 103 ? 27.788 -56.962 7.766 1.00 31.95 103 ASP A O 1
ATOM 807 N N . PRO A 1 104 ? 29.518 -58.389 7.729 1.00 38.44 104 PRO A N 1
ATOM 808 C CA . PRO A 1 104 ? 30.438 -57.502 8.452 1.00 38.44 104 PRO A CA 1
ATOM 809 C C . PRO A 1 104 ? 30.911 -56.241 7.712 1.00 38.44 104 PRO A C 1
ATOM 811 O O . PRO A 1 104 ? 31.722 -55.511 8.280 1.00 38.44 104 PRO A O 1
ATOM 814 N N . SER A 1 105 ? 30.508 -55.993 6.462 1.00 40.72 105 SER A N 1
ATOM 815 C CA . SER A 1 105 ? 31.323 -55.141 5.579 1.00 40.72 105 SER A CA 1
ATOM 816 C C . SER A 1 105 ? 30.730 -53.806 5.105 1.00 40.72 105 SER A C 1
ATOM 818 O O . SER A 1 105 ? 31.521 -52.925 4.784 1.00 40.72 105 SER A O 1
ATOM 820 N N . TYR A 1 106 ? 29.416 -53.550 5.148 1.00 33.41 106 TYR A N 1
ATOM 821 C CA . TYR A 1 106 ? 28.866 -52.216 4.828 1.00 33.41 106 TYR A CA 1
ATOM 822 C C . TYR A 1 106 ? 27.575 -51.902 5.600 1.00 33.41 106 TYR A C 1
ATOM 824 O O . TYR A 1 106 ? 26.593 -52.633 5.524 1.00 33.41 106 TYR A O 1
ATOM 832 N N . ASN A 1 107 ? 27.567 -50.774 6.318 1.00 31.00 107 ASN A N 1
ATOM 833 C CA . ASN A 1 107 ? 26.418 -50.250 7.063 1.00 31.00 107 ASN A CA 1
ATOM 834 C C . ASN A 1 107 ? 25.825 -49.040 6.326 1.00 31.00 107 ASN A C 1
ATOM 836 O O . ASN A 1 107 ? 26.391 -47.962 6.443 1.00 31.00 107 ASN A O 1
ATOM 840 N N . ILE A 1 108 ? 24.695 -49.201 5.628 1.00 28.69 108 ILE A N 1
ATOM 841 C CA . ILE A 1 108 ? 23.634 -48.186 5.438 1.00 28.69 108 ILE A CA 1
ATOM 842 C C . ILE A 1 108 ? 22.353 -48.941 5.037 1.00 28.69 108 ILE A C 1
ATOM 844 O O . ILE A 1 108 ? 22.350 -49.692 4.065 1.00 28.69 108 ILE A O 1
ATOM 848 N N . SER A 1 109 ? 21.252 -48.711 5.760 1.00 25.69 109 SER A N 1
ATOM 849 C CA . SER A 1 109 ? 19.907 -49.187 5.404 1.00 25.69 109 SER A CA 1
ATOM 850 C C . SER A 1 109 ? 18.937 -48.010 5.310 1.00 25.69 109 SER A C 1
ATOM 852 O O . SER A 1 109 ? 18.876 -47.217 6.250 1.00 25.69 109 SER A O 1
ATOM 854 N N . TRP A 1 110 ? 18.111 -47.947 4.263 1.00 28.17 110 TRP A N 1
ATOM 855 C CA . TRP A 1 110 ? 16.932 -47.076 4.222 1.00 28.17 110 TRP A CA 1
ATOM 856 C C . TRP A 1 110 ? 15.706 -47.854 3.745 1.00 28.17 110 TRP A C 1
ATOM 858 O O . TRP A 1 110 ? 15.726 -48.445 2.670 1.00 28.17 110 TRP A O 1
ATOM 868 N N . SER A 1 111 ? 14.625 -47.807 4.525 1.00 27.02 111 SER A N 1
ATOM 869 C CA . SER A 1 111 ? 13.265 -48.116 4.065 1.00 27.02 111 SER A CA 1
ATOM 870 C C . SER A 1 111 ? 12.245 -47.642 5.102 1.00 27.02 111 SER A C 1
ATOM 872 O O . SER A 1 111 ? 12.220 -48.193 6.203 1.00 27.02 111 SER A O 1
ATOM 874 N N . TYR A 1 112 ? 11.379 -46.676 4.766 1.00 34.88 112 TYR A N 1
ATOM 875 C CA . TYR A 1 112 ? 10.218 -46.335 5.599 1.00 34.88 112 TYR A CA 1
ATOM 876 C C . TYR A 1 112 ? 9.015 -45.885 4.763 1.00 34.88 112 TYR A C 1
ATOM 878 O O . TYR A 1 112 ? 9.056 -44.842 4.121 1.00 34.88 112 TYR A O 1
ATOM 886 N N . VAL A 1 113 ? 7.908 -46.634 4.846 1.00 37.22 113 VAL A N 1
ATOM 887 C CA . VAL A 1 113 ? 6.563 -46.142 4.504 1.00 37.22 113 VAL A CA 1
ATOM 888 C C . VAL A 1 113 ? 5.597 -46.587 5.604 1.00 37.22 113 VAL A C 1
ATOM 890 O O . VAL A 1 113 ? 5.351 -47.776 5.783 1.00 37.22 113 VAL A O 1
ATOM 893 N N . GLY A 1 114 ? 5.088 -45.605 6.356 1.00 50.03 114 GLY A N 1
ATOM 894 C CA . GLY A 1 114 ? 4.276 -45.737 7.575 1.00 50.03 114 GLY A CA 1
ATOM 895 C C . GLY A 1 114 ? 5.025 -45.184 8.795 1.00 50.03 114 GLY A C 1
ATOM 896 O O . GLY A 1 114 ? 6.194 -45.508 8.966 1.00 50.03 114 GLY A O 1
ATOM 897 N N . SER A 1 115 ? 4.390 -44.332 9.620 1.00 53.09 115 SER A N 1
ATOM 898 C CA . SER A 1 115 ? 5.065 -43.613 10.725 1.00 53.09 115 SER A CA 1
ATOM 899 C C . SER A 1 115 ? 5.862 -44.565 11.645 1.00 53.09 115 SER A C 1
ATOM 901 O O . SER A 1 115 ? 5.259 -45.268 12.462 1.00 53.09 115 SER A O 1
ATOM 903 N N . PRO A 1 116 ? 7.210 -44.585 11.582 1.00 49.84 116 PRO A N 1
ATOM 904 C CA . PRO A 1 116 ? 8.028 -45.494 12.395 1.00 49.84 116 PRO A CA 1
ATOM 905 C C . PRO A 1 116 ? 8.063 -45.086 13.874 1.00 49.84 116 PRO A C 1
ATOM 907 O O . PRO A 1 116 ? 8.523 -45.827 14.743 1.00 49.84 116 PRO A O 1
ATOM 910 N N . TYR A 1 117 ? 7.535 -43.902 14.181 1.00 53.44 117 TYR A N 1
ATOM 911 C CA . TYR A 1 117 ? 7.505 -43.333 15.521 1.00 53.44 117 TYR A CA 1
ATOM 912 C C . TYR A 1 117 ? 6.256 -43.732 16.312 1.00 53.44 117 TYR A C 1
ATOM 914 O O . TYR A 1 117 ? 6.224 -43.515 17.525 1.00 53.44 117 TYR A O 1
ATOM 922 N N . ALA A 1 118 ? 5.294 -44.416 15.678 1.00 52.47 118 ALA A N 1
ATOM 923 C CA . ALA A 1 118 ? 4.233 -45.163 16.349 1.00 52.47 118 ALA A CA 1
ATOM 924 C C . ALA A 1 118 ? 4.747 -46.527 16.860 1.00 52.47 118 ALA A C 1
ATOM 926 O O . ALA A 1 118 ? 4.093 -47.554 16.706 1.00 52.47 118 ALA A O 1
ATOM 927 N N . SER A 1 119 ? 5.917 -46.559 17.514 1.00 42.38 119 SER A N 1
ATOM 928 C CA . SER A 1 119 ? 6.445 -47.769 18.175 1.00 42.38 119 SER A CA 1
ATOM 929 C C . SER A 1 119 ? 5.677 -48.170 19.451 1.00 42.38 119 SER A C 1
ATOM 931 O O . SER A 1 119 ? 6.105 -49.019 20.227 1.00 42.38 119 SER A O 1
ATOM 933 N N . GLY A 1 120 ? 4.479 -47.615 19.629 1.00 53.94 120 GLY A N 1
ATOM 934 C CA . GLY A 1 120 ? 3.371 -48.184 20.383 1.00 53.94 120 GLY A CA 1
ATOM 935 C C . GLY A 1 120 ? 2.094 -48.015 19.560 1.00 53.94 120 GLY A C 1
ATOM 936 O O . GLY A 1 120 ? 2.066 -47.213 18.636 1.00 53.94 120 GLY A O 1
ATOM 937 N N . ILE A 1 121 ? 1.031 -48.755 19.887 1.00 52.62 121 ILE A N 1
ATOM 938 C CA . ILE A 1 121 ? -0.291 -48.717 19.228 1.00 52.62 121 ILE A CA 1
ATOM 939 C C . ILE A 1 121 ? -0.946 -47.326 19.404 1.00 52.62 121 ILE A C 1
ATOM 941 O O . ILE A 1 121 ? -1.933 -47.154 20.122 1.00 52.62 121 ILE A O 1
ATOM 945 N N . THR A 1 122 ? -0.382 -46.290 18.801 1.00 64.38 122 THR A N 1
ATOM 946 C CA . THR A 1 122 ? -0.910 -44.932 18.767 1.00 64.38 122 THR A CA 1
ATOM 947 C C . THR A 1 122 ? -1.130 -44.588 17.308 1.00 64.38 122 THR A C 1
ATOM 949 O O . THR A 1 122 ? -0.410 -43.787 16.727 1.00 64.38 122 THR A O 1
ATOM 952 N N . GLY A 1 123 ? -2.115 -45.258 16.706 1.00 76.00 123 GLY A N 1
ATOM 953 C CA . GLY A 1 123 ? -2.704 -44.776 15.463 1.00 76.00 123 GLY A CA 1
ATOM 954 C C . GLY A 1 123 ? -3.361 -43.411 15.681 1.00 76.00 123 GLY A C 1
ATOM 955 O O . GLY A 1 123 ? -3.716 -43.058 16.813 1.00 76.00 123 GLY A O 1
ATOM 956 N N . PHE A 1 124 ? -3.541 -42.668 14.595 1.00 81.44 124 PHE A N 1
ATOM 957 C CA . PHE A 1 124 ? -4.239 -41.384 14.606 1.00 81.44 124 PHE A CA 1
ATOM 958 C C . PHE A 1 124 ? -5.704 -41.617 14.957 1.00 81.44 124 PHE A C 1
ATOM 960 O O . PHE A 1 124 ? -6.383 -42.369 14.263 1.00 81.44 124 PHE A O 1
ATOM 967 N N . ARG A 1 125 ? -6.200 -41.007 16.034 1.00 82.75 125 ARG A N 1
ATOM 968 C CA . ARG A 1 125 ? -7.544 -41.274 16.583 1.00 82.75 125 ARG A CA 1
ATOM 969 C C . ARG A 1 125 ? -8.651 -40.473 15.909 1.00 82.75 125 ARG A C 1
ATOM 971 O O . ARG A 1 125 ? -9.831 -40.679 16.186 1.00 82.75 125 ARG A O 1
ATOM 978 N N . SER A 1 126 ? -8.274 -39.514 15.076 1.00 84.75 126 SER A N 1
ATOM 979 C CA . SER A 1 126 ? -9.191 -38.667 14.328 1.00 84.75 126 SER A CA 1
ATOM 980 C C . SER A 1 126 ? -8.527 -38.175 13.040 1.00 84.75 126 SER A C 1
ATOM 982 O O . SER A 1 126 ? -7.293 -38.147 12.965 1.00 84.75 126 SER A O 1
ATOM 984 N N . PRO A 1 127 ? -9.316 -37.746 12.039 1.00 84.75 127 PRO A N 1
ATOM 985 C CA . PRO A 1 127 ? -8.775 -37.102 10.847 1.00 84.75 127 PRO A CA 1
ATOM 986 C C . PRO A 1 127 ? -7.900 -35.892 11.189 1.00 84.75 127 PRO A C 1
ATOM 988 O O . PRO A 1 127 ? -6.842 -35.727 10.596 1.00 84.75 127 PRO A O 1
ATOM 991 N N . SER A 1 128 ? -8.286 -35.092 12.190 1.00 84.19 128 SER A N 1
ATOM 992 C CA . SER A 1 128 ? -7.550 -33.897 12.625 1.00 84.19 128 SER A CA 1
ATOM 993 C C . SER A 1 128 ? -6.135 -34.203 13.117 1.00 84.19 128 SER A C 1
ATOM 995 O O . SER A 1 128 ? -5.233 -33.401 12.902 1.00 84.19 128 SER A O 1
ATOM 997 N N . GLU A 1 129 ? -5.912 -35.367 13.736 1.00 85.38 129 GLU A N 1
ATOM 998 C CA . GLU A 1 129 ? -4.561 -35.797 14.117 1.00 85.38 129 GLU A CA 1
ATOM 999 C C . GLU A 1 129 ? -3.726 -36.228 12.899 1.00 85.38 129 GLU A C 1
ATOM 1001 O O . GLU A 1 129 ? -2.505 -36.073 12.913 1.00 85.38 129 GLU A O 1
ATOM 1006 N N . PHE A 1 130 ? -4.368 -36.779 11.860 1.00 89.06 130 PHE A N 1
ATOM 1007 C CA . PHE A 1 130 ? -3.693 -37.298 10.668 1.00 89.06 130 PHE A CA 1
ATOM 1008 C C . PHE A 1 130 ? -3.420 -36.229 9.605 1.00 89.06 130 PHE A C 1
ATOM 1010 O O . PHE A 1 130 ? -2.404 -36.317 8.923 1.00 89.06 130 PHE A O 1
ATOM 1017 N N . ILE A 1 131 ? -4.278 -35.210 9.472 1.00 88.38 131 ILE A N 1
ATOM 1018 C CA . ILE A 1 131 ? -4.182 -34.167 8.433 1.00 88.38 131 ILE A CA 1
ATOM 1019 C C . ILE A 1 131 ? -2.777 -33.542 8.332 1.00 88.38 131 ILE A C 1
ATOM 1021 O O . ILE A 1 131 ? -2.236 -33.553 7.227 1.00 88.38 131 ILE A O 1
ATOM 1025 N N . PRO A 1 132 ? -2.125 -33.078 9.422 1.00 85.88 132 PRO A N 1
ATOM 1026 C CA . PRO A 1 132 ? -0.781 -32.497 9.324 1.00 85.88 132 PRO A CA 1
ATOM 1027 C C . PRO A 1 132 ? 0.261 -33.490 8.794 1.00 85.88 132 PRO A C 1
ATOM 1029 O O . PRO A 1 132 ? 1.181 -33.114 8.074 1.00 85.88 132 PRO A O 1
ATOM 1032 N N . HIS A 1 133 ? 0.104 -34.775 9.126 1.00 87.19 133 HIS A N 1
ATOM 1033 C CA . HIS A 1 133 ? 0.979 -35.834 8.632 1.00 87.19 133 HIS A CA 1
ATOM 1034 C C . HIS A 1 133 ? 0.710 -36.152 7.157 1.00 87.19 133 HIS A C 1
ATOM 1036 O O . HIS A 1 133 ? 1.651 -36.335 6.393 1.00 87.19 133 HIS A O 1
ATOM 1042 N N . ALA A 1 134 ? -0.557 -36.165 6.737 1.00 87.62 134 ALA A N 1
ATOM 1043 C CA . ALA A 1 134 ? -0.930 -36.313 5.334 1.00 87.62 134 ALA A CA 1
ATOM 1044 C C . ALA A 1 134 ? -0.356 -35.167 4.484 1.00 87.62 134 ALA A C 1
ATOM 1046 O O . ALA A 1 134 ? 0.286 -35.441 3.480 1.00 87.62 134 ALA A O 1
ATOM 1047 N N . ILE A 1 135 ? -0.509 -33.908 4.910 1.00 85.12 135 ILE A N 1
ATOM 1048 C CA . ILE A 1 135 ? 0.077 -32.739 4.228 1.00 85.12 135 ILE A CA 1
ATOM 1049 C C . ILE A 1 135 ? 1.596 -32.907 4.074 1.00 85.12 135 ILE A C 1
ATOM 1051 O O . ILE A 1 135 ? 2.120 -32.760 2.974 1.00 85.12 135 ILE A O 1
ATOM 1055 N N . TRP A 1 136 ? 2.294 -33.293 5.147 1.00 91.69 136 TRP A N 1
ATOM 1056 C CA . TRP A 1 136 ? 3.734 -33.561 5.104 1.00 91.69 136 TRP A CA 1
ATOM 1057 C C . TRP A 1 136 ? 4.109 -34.680 4.116 1.00 91.69 136 TRP A C 1
ATOM 1059 O O . TRP A 1 136 ? 5.042 -34.494 3.342 1.00 91.69 136 TRP A O 1
ATOM 1069 N N . LEU A 1 137 ? 3.359 -35.790 4.076 1.00 86.56 137 LEU A N 1
ATOM 1070 C CA . LEU A 1 137 ? 3.585 -36.880 3.113 1.00 86.56 137 LEU A CA 1
ATOM 1071 C C . LEU A 1 137 ? 3.480 -36.417 1.650 1.00 86.56 137 LEU A C 1
ATOM 1073 O O . LEU A 1 137 ? 4.124 -37.004 0.788 1.00 86.56 137 LEU A O 1
ATOM 1077 N N . PHE A 1 138 ? 2.659 -35.403 1.363 1.00 83.62 138 PHE A N 1
ATOM 1078 C CA . PHE A 1 138 ? 2.493 -34.862 0.010 1.00 83.62 138 PHE A CA 1
ATOM 1079 C C . PHE A 1 138 ? 3.491 -33.749 -0.338 1.00 83.62 138 PHE A C 1
ATOM 1081 O O . PHE A 1 138 ? 3.738 -33.528 -1.521 1.00 83.62 138 PHE A O 1
ATOM 1088 N N . LEU A 1 139 ? 4.038 -33.040 0.655 1.00 82.56 139 LEU A N 1
ATOM 1089 C CA . LEU A 1 139 ? 4.924 -31.888 0.442 1.00 82.56 139 LEU A CA 1
ATOM 1090 C C . LEU A 1 139 ? 6.415 -32.194 0.642 1.00 82.56 139 LEU A C 1
ATOM 1092 O O . LEU A 1 139 ? 7.243 -31.439 0.144 1.00 82.56 139 LEU A O 1
ATOM 1096 N N . SER A 1 140 ? 6.775 -33.250 1.378 1.00 81.38 140 SER A N 1
ATOM 1097 C CA . SER A 1 140 ? 8.173 -33.579 1.683 1.00 81.38 140 SER A CA 1
ATOM 1098 C C . SER A 1 140 ? 8.712 -34.626 0.698 1.00 81.38 140 SER A C 1
ATOM 1100 O O . SER A 1 140 ? 8.369 -35.802 0.840 1.00 81.38 140 SER A O 1
ATOM 1102 N N . PRO A 1 141 ? 9.553 -34.244 -0.286 1.00 77.62 141 PRO A N 1
ATOM 1103 C CA . PRO A 1 141 ? 10.101 -35.191 -1.262 1.00 77.62 141 PRO A CA 1
ATOM 1104 C C . PRO A 1 141 ? 11.015 -36.231 -0.604 1.00 77.62 141 PRO A C 1
ATOM 1106 O O . PRO A 1 141 ? 10.995 -37.400 -0.981 1.00 77.62 141 PRO A O 1
ATOM 1109 N N . ASP A 1 142 ? 11.753 -35.817 0.428 1.00 81.75 142 ASP A N 1
ATOM 1110 C CA . ASP A 1 142 ? 12.747 -36.655 1.105 1.00 81.75 142 ASP A CA 1
ATOM 1111 C C . ASP A 1 142 ? 12.158 -37.472 2.260 1.00 81.75 142 ASP A C 1
ATOM 1113 O O . ASP A 1 142 ? 12.855 -38.283 2.871 1.00 81.75 142 ASP A O 1
ATOM 1117 N N . LEU A 1 143 ? 10.876 -37.250 2.584 1.00 80.69 143 LEU A N 1
ATOM 1118 C CA . LEU A 1 143 ? 10.188 -37.869 3.718 1.00 80.69 143 LEU A CA 1
ATOM 1119 C C . LEU A 1 143 ? 10.976 -37.728 5.039 1.00 80.69 143 LEU A C 1
ATOM 1121 O O . LEU A 1 143 ? 10.918 -38.613 5.903 1.00 80.69 143 LEU A O 1
ATOM 1125 N N . ASP A 1 144 ? 11.655 -36.589 5.246 1.00 79.00 144 ASP A N 1
ATOM 1126 C CA . ASP A 1 144 ? 12.308 -36.278 6.520 1.00 79.00 144 ASP A CA 1
ATOM 1127 C C . ASP A 1 144 ? 11.263 -35.959 7.595 1.00 79.00 144 ASP A C 1
ATOM 1129 O O . ASP A 1 144 ? 10.596 -34.917 7.619 1.00 79.00 144 ASP A O 1
ATOM 1133 N N . HIS A 1 145 ? 11.114 -36.905 8.515 1.00 73.44 145 HIS A N 1
ATOM 1134 C CA . HIS A 1 145 ? 10.110 -36.864 9.565 1.00 73.44 145 HIS A CA 1
ATOM 1135 C C . HIS A 1 145 ? 10.425 -35.821 10.650 1.00 73.44 145 HIS A C 1
ATOM 1137 O O . HIS A 1 145 ? 9.551 -35.524 11.471 1.00 73.44 145 HIS A O 1
ATOM 1143 N N . SER A 1 146 ? 11.637 -35.247 10.657 1.00 75.19 146 SER A N 1
ATOM 1144 C CA . SER A 1 146 ? 12.014 -34.136 11.539 1.00 75.19 146 SER A CA 1
ATOM 1145 C C . SER A 1 146 ? 11.185 -32.869 11.269 1.00 75.19 146 SER A C 1
ATOM 1147 O O . SER A 1 146 ? 10.897 -32.103 12.191 1.00 75.19 146 SER A O 1
ATOM 1149 N N . VAL A 1 147 ? 10.711 -32.714 10.029 1.00 76.62 147 VAL A N 1
ATOM 1150 C CA . VAL A 1 147 ? 9.918 -31.572 9.546 1.00 76.62 147 VAL A CA 1
ATOM 1151 C C . VAL A 1 147 ? 8.408 -31.791 9.752 1.00 76.62 147 VAL A C 1
ATOM 1153 O O . VAL A 1 147 ? 7.596 -30.883 9.578 1.00 76.62 147 VAL A O 1
ATOM 1156 N N . CYS A 1 148 ? 7.985 -32.990 10.168 1.00 81.88 148 CYS A N 1
ATOM 1157 C CA . CYS A 1 148 ? 6.571 -33.316 10.322 1.00 81.88 148 CYS A CA 1
ATOM 1158 C C . CYS A 1 148 ? 5.972 -32.691 11.599 1.00 81.88 148 CYS A C 1
ATOM 1160 O O . CYS A 1 148 ? 6.260 -33.118 12.720 1.00 81.88 148 CYS A O 1
ATOM 1162 N N . THR A 1 149 ? 5.060 -31.728 11.446 1.00 73.25 149 THR A N 1
ATOM 1163 C CA . THR A 1 149 ? 4.497 -30.923 12.551 1.00 73.25 149 THR A CA 1
ATOM 1164 C C . THR A 1 149 ? 3.437 -31.625 13.407 1.00 73.25 149 THR A C 1
ATOM 1166 O O . THR A 1 149 ? 2.968 -31.055 14.391 1.00 73.25 149 THR A O 1
ATOM 1169 N N . HIS A 1 150 ? 3.049 -32.862 13.085 1.00 78.94 150 HIS A N 1
ATOM 1170 C CA . HIS A 1 150 ? 2.027 -33.574 13.855 1.00 78.94 150 HIS A CA 1
ATOM 1171 C C . HIS A 1 150 ? 2.445 -33.815 15.322 1.00 78.94 150 HIS A C 1
ATOM 1173 O O . HIS A 1 150 ? 3.616 -34.016 15.664 1.00 78.94 150 HIS A O 1
ATOM 1179 N N . LEU A 1 151 ? 1.437 -33.853 16.199 1.00 63.31 151 LEU A N 1
ATOM 1180 C CA . LEU A 1 151 ? 1.577 -33.876 17.660 1.00 63.31 151 LEU A CA 1
ATOM 1181 C C . LEU A 1 151 ? 2.456 -35.030 18.191 1.00 63.31 151 LEU A C 1
ATOM 1183 O O . LEU A 1 151 ? 3.105 -34.892 19.230 1.00 63.31 151 LEU A O 1
ATOM 1187 N N . PHE A 1 152 ? 2.488 -36.168 17.489 1.00 61.75 152 PHE A N 1
ATOM 1188 C CA . PHE A 1 152 ? 3.296 -37.334 17.867 1.00 61.75 152 PHE A CA 1
ATOM 1189 C C . PHE A 1 152 ? 4.770 -37.213 17.445 1.00 61.75 152 PHE A C 1
ATOM 1191 O O . PHE A 1 152 ? 5.638 -37.675 18.185 1.00 61.75 152 PHE A O 1
ATOM 1198 N N . GLY A 1 153 ? 5.071 -36.523 16.340 1.00 57.94 153 GLY A N 1
ATOM 1199 C CA . GLY A 1 153 ? 6.439 -36.224 15.904 1.00 57.94 153 GLY A CA 1
ATOM 1200 C C . GLY A 1 153 ? 7.138 -35.255 16.856 1.00 57.94 153 GLY A C 1
ATOM 1201 O O . GLY A 1 153 ? 8.262 -35.500 17.291 1.00 57.94 153 GLY A O 1
ATOM 1202 N N . GLN A 1 154 ? 6.430 -34.210 17.294 1.00 61.06 154 GLN A N 1
ATOM 1203 C CA . GLN A 1 154 ? 6.998 -33.184 18.177 1.00 61.06 154 GLN A CA 1
ATOM 1204 C C . GLN A 1 154 ? 7.245 -33.663 19.619 1.00 61.06 154 GLN A C 1
ATOM 1206 O O . GLN A 1 154 ? 8.214 -33.241 20.257 1.00 61.06 154 GLN A O 1
ATOM 1211 N N . ARG A 1 155 ? 6.398 -34.557 20.157 1.00 58.72 155 ARG A N 1
ATOM 1212 C CA . ARG A 1 155 ? 6.524 -35.042 21.547 1.00 58.72 155 ARG A CA 1
ATOM 1213 C C . ARG A 1 155 ? 7.842 -35.772 21.811 1.00 58.72 155 ARG A C 1
ATOM 1215 O O . ARG A 1 155 ? 8.365 -35.668 22.916 1.00 58.72 155 ARG A O 1
ATOM 1222 N N . ARG A 1 156 ? 8.403 -36.475 20.821 1.00 51.69 156 ARG A N 1
ATOM 1223 C CA . ARG A 1 156 ? 9.656 -37.230 21.001 1.00 51.69 156 ARG A CA 1
ATOM 1224 C C . ARG A 1 156 ? 10.910 -36.385 20.771 1.00 51.69 156 ARG A C 1
ATOM 1226 O O . ARG A 1 156 ? 11.859 -36.547 21.528 1.00 51.69 156 ARG A O 1
ATOM 1233 N N . VAL A 1 157 ? 10.880 -35.423 19.841 1.00 52.28 157 VAL A N 1
ATOM 1234 C CA . VAL A 1 157 ? 11.980 -34.449 19.666 1.00 52.28 157 VAL A CA 1
ATOM 1235 C C . VAL A 1 157 ? 12.177 -33.613 20.937 1.00 52.28 157 VAL A C 1
ATOM 1237 O O . VAL A 1 157 ? 13.310 -33.351 21.331 1.00 52.28 157 VAL A O 1
ATOM 1240 N N . ARG A 1 158 ? 11.088 -33.264 21.643 1.00 50.03 158 ARG A N 1
ATOM 1241 C CA . ARG A 1 158 ? 11.171 -32.624 22.970 1.00 50.03 158 ARG A CA 1
ATOM 1242 C C . ARG A 1 158 ? 11.639 -33.579 24.074 1.00 50.03 158 ARG A C 1
ATOM 1244 O O . ARG A 1 158 ? 12.437 -33.168 24.907 1.00 50.03 158 ARG A O 1
ATOM 1251 N N . ALA A 1 159 ? 11.194 -34.839 24.070 1.00 48.28 159 ALA A N 1
ATOM 1252 C CA . ALA A 1 159 ? 11.595 -35.830 25.076 1.00 48.28 159 ALA A CA 1
ATOM 1253 C C . ALA A 1 159 ? 13.068 -36.273 24.965 1.00 48.28 159 ALA A C 1
ATOM 1255 O O . ALA A 1 159 ? 13.639 -36.716 25.953 1.00 48.28 159 ALA A O 1
ATOM 1256 N N . GLN A 1 160 ? 13.691 -36.150 23.789 1.00 49.62 160 GLN A N 1
ATOM 1257 C CA . GLN A 1 160 ? 15.113 -36.456 23.591 1.00 49.62 160 GLN A CA 1
ATOM 1258 C C . GLN A 1 160 ? 16.051 -35.268 23.873 1.00 49.62 160 GLN A C 1
ATOM 1260 O O . GLN A 1 160 ? 17.258 -35.470 23.948 1.00 49.62 160 GLN A O 1
ATOM 1265 N N . LYS A 1 161 ? 15.529 -34.043 24.044 1.00 41.09 161 LYS A N 1
ATOM 1266 C CA . LYS A 1 161 ? 16.336 -32.818 24.224 1.00 41.09 161 LYS A CA 1
ATOM 1267 C C . LYS A 1 161 ? 16.317 -32.217 25.637 1.00 41.09 161 LYS A C 1
ATOM 1269 O O . LYS A 1 161 ? 16.910 -31.162 25.828 1.00 41.09 161 LYS A O 1
ATOM 1274 N N . LEU A 1 162 ? 15.674 -32.843 26.626 1.00 33.41 162 LEU A N 1
ATOM 1275 C CA . LEU A 1 162 ? 15.577 -32.287 27.985 1.00 33.41 162 LEU A CA 1
ATOM 1276 C C . LEU A 1 162 ? 15.956 -33.320 29.063 1.00 33.41 162 LEU A C 1
ATOM 1278 O O . LEU A 1 162 ? 15.419 -34.429 29.036 1.00 33.41 162 LEU A O 1
ATOM 1282 N N . PRO A 1 163 ? 16.833 -32.979 30.029 1.00 35.06 163 PRO A N 1
ATOM 1283 C CA . PRO A 1 163 ? 17.044 -33.792 31.219 1.00 35.06 163 PRO A CA 1
ATOM 1284 C C . PRO A 1 163 ? 15.844 -33.679 32.172 1.00 35.06 163 PRO A C 1
ATOM 1286 O O . PRO A 1 163 ? 15.186 -32.644 32.272 1.00 35.06 163 PRO A O 1
ATOM 1289 N N . VAL A 1 164 ? 15.554 -34.791 32.846 1.00 40.25 164 VAL A N 1
ATOM 1290 C CA . VAL A 1 164 ? 14.373 -35.035 33.682 1.00 40.25 164 VAL A CA 1
ATOM 1291 C C . VAL A 1 164 ? 14.347 -34.126 34.918 1.00 40.25 164 VAL A C 1
ATOM 1293 O O . VAL A 1 164 ? 15.207 -34.238 35.787 1.00 40.25 164 VAL A O 1
ATOM 1296 N N . SER A 1 165 ? 13.296 -33.315 35.053 1.00 30.61 165 SER A N 1
ATOM 1297 C CA . SER A 1 165 ? 12.792 -32.838 36.346 1.00 30.61 165 SER A CA 1
ATOM 1298 C C . SER A 1 165 ? 11.254 -32.743 36.334 1.00 30.61 165 SER A C 1
ATOM 1300 O O . SER A 1 165 ? 10.624 -32.541 35.296 1.00 30.61 165 SER A O 1
ATOM 1302 N N . SER A 1 166 ? 10.666 -33.039 37.495 1.00 32.12 166 SER A N 1
ATOM 1303 C CA . SER A 1 166 ? 9.274 -33.451 37.757 1.00 32.12 166 SER A CA 1
ATOM 1304 C C . SER A 1 166 ? 8.179 -32.400 37.471 1.00 32.12 166 SER A C 1
ATOM 1306 O O . SER A 1 166 ? 8.472 -31.207 37.416 1.00 32.12 166 SER A O 1
ATOM 1308 N N . PRO A 1 167 ? 6.897 -32.811 37.324 1.00 34.72 167 PRO A N 1
ATOM 1309 C CA . PRO A 1 167 ? 5.836 -31.957 36.799 1.00 34.72 167 PRO A CA 1
ATOM 1310 C C . PRO A 1 167 ? 5.094 -31.183 37.898 1.00 34.72 167 PRO A C 1
ATOM 1312 O O . PRO A 1 167 ? 4.689 -31.756 38.909 1.00 34.72 167 PRO A O 1
ATOM 1315 N N . SER A 1 168 ? 4.827 -29.900 37.653 1.00 30.58 168 SER A N 1
ATOM 1316 C CA . SER A 1 168 ? 3.799 -29.127 38.355 1.00 30.58 168 SER A CA 1
ATOM 1317 C C . SER A 1 168 ? 2.628 -28.824 37.415 1.00 30.58 168 SER A C 1
ATOM 1319 O O . SER A 1 168 ? 2.780 -28.640 36.206 1.00 30.58 168 SER A O 1
ATOM 1321 N N . ASN A 1 169 ? 1.431 -28.864 37.995 1.00 32.91 169 ASN A N 1
ATOM 1322 C CA . ASN A 1 169 ? 0.136 -28.772 37.332 1.00 32.91 169 ASN A CA 1
ATOM 1323 C C . ASN A 1 169 ? -0.018 -27.479 36.517 1.00 32.91 169 ASN A C 1
ATOM 1325 O O . ASN A 1 169 ? -0.009 -26.391 37.085 1.00 32.91 169 ASN A O 1
ATOM 1329 N N . PHE A 1 170 ? -0.270 -27.610 35.212 1.00 29.36 170 PHE A N 1
ATOM 1330 C CA . PHE A 1 170 ? -0.785 -26.525 34.378 1.00 29.36 170 PHE A CA 1
ATOM 1331 C C . PHE A 1 170 ? -2.192 -26.864 33.890 1.00 29.36 170 PHE A C 1
ATOM 1333 O O . PHE A 1 170 ? -2.413 -27.852 33.187 1.00 29.36 170 PHE A O 1
ATOM 1340 N N . SER A 1 171 ? -3.138 -26.023 34.307 1.00 25.44 171 SER A N 1
ATOM 1341 C CA . SER A 1 171 ? -4.527 -26.027 33.861 1.00 25.44 171 SER A CA 1
ATOM 1342 C C . SER A 1 171 ? -4.611 -25.564 32.408 1.00 25.44 171 SER A C 1
ATOM 1344 O O . SER A 1 171 ? -3.953 -24.609 31.998 1.00 25.44 171 SER A O 1
ATOM 1346 N N . SER A 1 172 ? -5.417 -26.270 31.625 1.00 26.69 172 SER A N 1
ATOM 1347 C CA . SER A 1 172 ? -5.609 -26.074 30.194 1.00 26.69 172 SER A CA 1
ATOM 1348 C C . SER A 1 172 ? -6.520 -24.881 29.893 1.00 26.69 172 SER A C 1
ATOM 1350 O O . SER A 1 172 ? -7.743 -25.017 29.949 1.00 26.69 172 SER A O 1
ATOM 1352 N N . THR A 1 173 ? -5.937 -23.758 29.478 1.00 26.38 173 THR A N 1
ATOM 1353 C CA . THR A 1 173 ? -6.632 -22.746 28.670 1.00 26.38 173 THR A CA 1
ATOM 1354 C C . THR A 1 173 ? -6.133 -22.894 27.234 1.00 26.38 173 THR A C 1
ATOM 1356 O O . THR A 1 173 ? -4.956 -22.690 26.946 1.00 26.38 173 THR A O 1
ATOM 1359 N N . LEU A 1 174 ? -7.013 -23.356 26.346 1.00 27.86 174 LEU A N 1
ATOM 1360 C CA . LEU A 1 174 ? -6.745 -23.553 24.921 1.00 27.86 174 LEU A CA 1
ATOM 1361 C C . LEU A 1 174 ? -6.474 -22.199 24.250 1.00 27.86 174 LEU A C 1
ATOM 1363 O O . LEU A 1 174 ? -7.406 -21.479 23.907 1.00 27.86 174 LEU A O 1
ATOM 1367 N N . CYS A 1 175 ? -5.201 -21.868 24.040 1.00 25.12 175 CYS A N 1
ATOM 1368 C CA . CYS A 1 175 ? -4.800 -20.858 23.067 1.00 25.12 175 CYS A CA 1
ATOM 1369 C C . CYS A 1 175 ? -4.922 -21.471 21.667 1.00 25.12 175 CYS A C 1
ATOM 1371 O O . CYS A 1 175 ? -4.191 -22.400 21.321 1.00 25.12 175 CYS A O 1
ATOM 1373 N N . THR A 1 176 ? -5.849 -20.958 20.862 1.00 26.16 176 THR A N 1
ATOM 1374 C CA . THR A 1 176 ? -5.831 -21.129 19.408 1.00 26.16 176 THR A CA 1
ATOM 1375 C C . THR A 1 176 ? -4.551 -20.487 18.883 1.00 26.16 176 THR A C 1
ATOM 1377 O O . THR A 1 176 ? -4.391 -19.272 18.948 1.00 26.16 176 THR A O 1
ATOM 1380 N N . SER A 1 177 ? -3.600 -21.303 18.433 1.00 29.31 177 SER A N 1
ATOM 1381 C CA . SER A 1 177 ? -2.395 -20.819 17.770 1.00 29.31 177 SER A CA 1
ATOM 1382 C C . SER A 1 177 ? -2.779 -20.222 16.416 1.00 29.31 177 SER A C 1
ATOM 1384 O O . SER A 1 177 ? -3.161 -20.963 15.507 1.00 29.31 177 SER A O 1
ATOM 1386 N N . ASP A 1 178 ? -2.668 -18.900 16.297 1.00 32.84 178 ASP A N 1
ATOM 1387 C CA . ASP A 1 178 ? -2.690 -18.175 15.028 1.00 32.84 178 ASP A CA 1
ATOM 1388 C C . ASP A 1 178 ? -1.601 -18.755 14.116 1.00 32.84 178 ASP A C 1
ATOM 1390 O O . ASP A 1 178 ? -0.407 -18.509 14.293 1.00 32.84 178 ASP A O 1
ATOM 1394 N N . SER A 1 179 ? -2.013 -19.591 13.165 1.00 33.06 179 SER A N 1
ATOM 1395 C CA . SER A 1 179 ? -1.137 -20.016 12.075 1.00 33.06 179 SER A CA 1
ATOM 1396 C C . SER A 1 179 ? -0.902 -18.801 11.169 1.00 33.06 179 SER A C 1
ATOM 1398 O O . SER A 1 179 ? -1.840 -18.017 10.980 1.00 33.06 179 SER A O 1
ATOM 1400 N N . PRO A 1 180 ? 0.313 -18.597 10.625 1.00 38.78 180 PRO A N 1
ATOM 1401 C CA . PRO A 1 180 ? 0.531 -17.542 9.643 1.00 38.78 180 PRO A CA 1
ATOM 1402 C C . PRO A 1 180 ? -0.475 -17.740 8.499 1.00 38.78 180 PRO A C 1
ATOM 1404 O O . PRO A 1 180 ? -0.680 -18.876 8.072 1.00 38.78 180 PRO A O 1
ATOM 1407 N N . PRO A 1 181 ? -1.173 -16.685 8.048 1.00 42.97 181 PRO A N 1
ATOM 1408 C CA . PRO A 1 181 ? -2.182 -16.842 7.018 1.00 42.97 181 PRO A CA 1
ATOM 1409 C C . PRO A 1 181 ? -1.496 -17.305 5.729 1.00 42.97 181 PRO A C 1
ATOM 1411 O O . PRO A 1 181 ? -0.675 -16.575 5.173 1.00 42.97 181 PRO A O 1
ATOM 1414 N N . ASP A 1 182 ? -1.847 -18.503 5.259 1.00 41.41 182 ASP A N 1
ATOM 1415 C CA . ASP A 1 182 ? -1.513 -19.007 3.926 1.00 41.41 182 ASP A CA 1
ATOM 1416 C C . ASP A 1 182 ? -2.100 -18.048 2.875 1.00 41.41 182 ASP A C 1
ATOM 1418 O O . ASP A 1 182 ? -3.249 -18.162 2.447 1.00 41.41 182 ASP A O 1
ATOM 1422 N N . GLN A 1 183 ? -1.334 -17.019 2.506 1.00 50.22 183 GLN A N 1
ATOM 1423 C CA . GLN A 1 183 ? -1.706 -16.046 1.472 1.00 50.22 183 GLN A CA 1
ATOM 1424 C C . GLN A 1 183 ? -0.972 -16.270 0.144 1.00 50.22 183 GLN A C 1
ATOM 1426 O O . GLN A 1 183 ? -1.292 -15.594 -0.832 1.00 50.22 183 GLN A O 1
ATOM 1431 N N . VAL A 1 184 ? -0.017 -17.204 0.080 1.00 42.66 184 VAL A N 1
ATOM 1432 C CA . VAL A 1 184 ? 0.918 -17.312 -1.056 1.00 42.66 184 VAL A CA 1
ATOM 1433 C C . VAL A 1 184 ? 0.381 -18.177 -2.212 1.00 42.66 184 VAL A C 1
ATOM 1435 O O . VAL A 1 184 ? 0.821 -18.017 -3.345 1.00 42.66 184 VAL A O 1
ATOM 1438 N N . SER A 1 185 ? -0.639 -19.014 -2.007 1.00 40.53 185 SER A N 1
ATOM 1439 C CA . SER A 1 185 ? -1.221 -19.868 -3.061 1.00 40.53 185 SER A CA 1
ATOM 1440 C C . SER A 1 185 ? -2.575 -19.351 -3.570 1.00 40.53 185 SER A C 1
ATOM 1442 O O . SER A 1 185 ? -3.607 -20.010 -3.452 1.00 40.53 185 SER A O 1
ATOM 1444 N N . ARG A 1 186 ? -2.620 -18.142 -4.145 1.00 44.09 186 ARG A N 1
ATOM 1445 C CA . ARG A 1 186 ? -3.869 -17.596 -4.713 1.00 44.09 186 ARG A CA 1
ATOM 1446 C C . ARG A 1 186 ? -3.979 -17.852 -6.216 1.00 44.09 186 ARG A C 1
ATOM 1448 O O . ARG A 1 186 ? -3.126 -17.440 -6.992 1.00 44.09 186 ARG A O 1
ATOM 1455 N N . SER A 1 187 ? -5.079 -18.497 -6.617 1.00 36.75 187 SER A N 1
ATOM 1456 C CA . SER A 1 187 ? -5.541 -18.564 -8.009 1.00 36.75 187 SER A CA 1
ATOM 1457 C C . SER A 1 187 ? -5.681 -17.156 -8.592 1.00 36.75 187 SER A C 1
ATOM 1459 O O . SER A 1 187 ? -6.158 -16.267 -7.885 1.00 36.75 187 SER A O 1
ATOM 1461 N N . SER A 1 188 ? -5.391 -16.981 -9.881 1.00 42.38 188 SER A N 1
ATOM 1462 C CA . SER A 1 188 ? -5.479 -15.725 -10.651 1.00 42.38 188 SER A CA 1
ATOM 1463 C C . SER A 1 188 ? -6.833 -14.985 -10.611 1.00 42.38 188 SER A C 1
ATOM 1465 O O . SER A 1 188 ? -6.917 -13.859 -11.087 1.00 42.38 188 SER A O 1
ATOM 1467 N N . ASN A 1 189 ? -7.874 -15.573 -10.006 1.00 42.12 189 ASN A N 1
ATOM 1468 C CA . ASN A 1 189 ? -9.196 -14.966 -9.805 1.00 42.12 189 ASN A CA 1
ATOM 1469 C C . ASN A 1 189 ? -9.479 -14.506 -8.361 1.00 42.12 189 ASN A C 1
ATOM 1471 O O . ASN A 1 189 ? -10.582 -14.040 -8.077 1.00 42.12 189 ASN A O 1
ATOM 1475 N N . ALA A 1 190 ? -8.542 -14.662 -7.420 1.00 57.06 190 ALA A N 1
ATOM 1476 C CA . ALA A 1 190 ? -8.749 -14.166 -6.065 1.00 57.06 190 ALA A CA 1
ATOM 1477 C C . ALA A 1 190 ? -8.747 -12.634 -6.091 1.00 57.06 190 ALA A C 1
ATOM 1479 O O . ALA A 1 190 ? -7.784 -12.033 -6.560 1.00 57.06 190 ALA A O 1
ATOM 1480 N N . ILE A 1 191 ? -9.817 -12.014 -5.582 1.00 58.19 191 ILE A N 1
ATOM 1481 C CA . ILE A 1 191 ? -9.905 -10.563 -5.379 1.00 58.19 191 ILE A CA 1
ATOM 1482 C C . ILE A 1 191 ? -8.608 -10.120 -4.691 1.00 58.19 191 ILE A C 1
ATOM 1484 O O . ILE A 1 191 ? -8.325 -10.513 -3.552 1.00 58.19 191 ILE A O 1
ATOM 1488 N N . HIS A 1 192 ? -7.776 -9.380 -5.425 1.00 66.94 192 HIS A N 1
ATOM 1489 C CA . HIS A 1 192 ? -6.515 -8.863 -4.919 1.00 66.94 192 HIS A CA 1
ATOM 1490 C C . HIS A 1 192 ? -6.837 -7.767 -3.909 1.00 66.94 192 HIS A C 1
ATOM 1492 O O . HIS A 1 192 ? -6.940 -6.602 -4.264 1.00 66.94 192 HIS A O 1
ATOM 1498 N N . ALA A 1 193 ? -7.015 -8.153 -2.647 1.00 78.38 193 ALA A N 1
ATOM 1499 C CA . ALA A 1 193 ? -7.045 -7.196 -1.554 1.00 78.38 193 ALA A CA 1
ATOM 1500 C C . ALA A 1 193 ? -5.669 -6.517 -1.490 1.00 78.38 193 ALA A C 1
ATOM 1502 O O . ALA A 1 193 ? -4.683 -7.152 -1.105 1.00 78.38 193 ALA A O 1
ATOM 1503 N N . TYR A 1 194 ? -5.596 -5.250 -1.904 1.00 88.94 194 TYR A N 1
ATOM 1504 C CA . TYR A 1 194 ? -4.354 -4.467 -1.840 1.00 88.94 194 TYR A CA 1
ATOM 1505 C C . TYR A 1 194 ? -3.938 -4.210 -0.398 1.00 88.94 194 TYR A C 1
ATOM 1507 O O . TYR A 1 194 ? -2.751 -4.136 -0.085 1.00 88.94 194 TYR A O 1
ATOM 1515 N N . PHE A 1 195 ? -4.920 -4.139 0.496 1.00 93.06 195 PHE A N 1
ATOM 1516 C CA . PHE A 1 195 ? -4.684 -3.966 1.912 1.00 93.06 195 PHE A CA 1
ATOM 1517 C C . PHE A 1 195 ? -4.605 -5.302 2.664 1.00 93.06 195 PHE A C 1
ATOM 1519 O O . PHE A 1 195 ? -5.275 -6.283 2.330 1.00 93.06 195 PHE A O 1
ATOM 1526 N N . ARG A 1 196 ? -3.780 -5.337 3.708 1.00 93.56 196 ARG A N 1
ATOM 1527 C CA . ARG A 1 196 ? -3.435 -6.518 4.501 1.00 93.56 196 ARG A CA 1
ATOM 1528 C C . ARG A 1 196 ? -3.706 -6.297 5.972 1.00 93.56 196 ARG A C 1
ATOM 1530 O O . ARG A 1 196 ? -3.708 -5.176 6.467 1.00 93.56 196 ARG A O 1
ATOM 1537 N N . LYS A 1 197 ? -3.863 -7.409 6.692 1.00 94.06 197 LYS A N 1
ATOM 1538 C CA . LYS A 1 197 ? -3.858 -7.405 8.155 1.00 94.06 197 LYS A CA 1
ATOM 1539 C C . LYS A 1 197 ? -2.573 -6.740 8.651 1.00 94.06 197 LYS A C 1
ATOM 1541 O O . LYS A 1 197 ? -1.482 -7.155 8.279 1.00 94.06 197 LYS A O 1
ATOM 1546 N N . GLY A 1 198 ? -2.742 -5.747 9.512 1.00 93.75 198 GLY A N 1
ATOM 1547 C CA . GLY A 1 198 ? -1.678 -4.955 10.103 1.00 93.75 198 GLY A CA 1
ATOM 1548 C C . GLY A 1 198 ? -1.379 -3.642 9.373 1.00 93.75 198 GLY A C 1
ATOM 1549 O O . GLY A 1 198 ? -0.726 -2.789 9.972 1.00 93.75 198 GLY A O 1
ATOM 1550 N N . ASP A 1 199 ? -1.876 -3.437 8.149 1.00 94.75 199 ASP A N 1
ATOM 1551 C CA . ASP A 1 199 ? -1.709 -2.153 7.467 1.00 94.75 199 ASP A CA 1
ATOM 1552 C C . ASP A 1 199 ? -2.413 -1.037 8.239 1.00 94.75 199 ASP A C 1
ATOM 1554 O O . ASP A 1 199 ? -3.498 -1.223 8.804 1.00 94.75 199 ASP A O 1
ATOM 1558 N N . ILE A 1 200 ? -1.803 0.141 8.222 1.00 94.94 200 ILE A N 1
ATOM 1559 C CA . ILE A 1 200 ? -2.429 1.377 8.659 1.00 94.94 200 ILE A CA 1
ATOM 1560 C C . ILE A 1 200 ? -2.996 2.072 7.427 1.00 94.94 200 ILE A C 1
ATOM 1562 O O . ILE A 1 200 ? -2.329 2.209 6.403 1.00 94.94 200 ILE A O 1
ATOM 1566 N N . VAL A 1 201 ? -4.246 2.499 7.528 1.00 95.12 201 VAL A N 1
ATOM 1567 C CA . VAL A 1 201 ? -5.010 3.064 6.419 1.00 95.12 201 VAL A CA 1
ATOM 1568 C C . VAL A 1 201 ? -5.837 4.252 6.880 1.00 95.12 201 VAL A C 1
ATOM 1570 O O . VAL A 1 201 ? -6.113 4.405 8.070 1.00 95.12 201 VAL A O 1
ATOM 1573 N N . TRP A 1 202 ? -6.273 5.075 5.934 1.00 94.50 202 TRP A N 1
ATOM 1574 C CA . TRP A 1 202 ? -7.301 6.081 6.177 1.00 94.50 202 TRP A CA 1
ATOM 1575 C C . TRP A 1 202 ? -8.661 5.520 5.813 1.00 94.50 202 TRP A C 1
ATOM 1577 O O . TRP A 1 202 ? -8.820 4.918 4.756 1.00 94.50 202 TRP A O 1
ATOM 1587 N N . VAL A 1 203 ? -9.652 5.744 6.664 1.00 93.69 203 VAL A N 1
ATOM 1588 C CA . VAL A 1 203 ? -11.019 5.282 6.442 1.00 93.69 203 VAL A CA 1
ATOM 1589 C C . VAL A 1 203 ? -11.960 6.462 6.364 1.00 93.69 203 VAL A C 1
ATOM 1591 O O . VAL A 1 203 ? -12.039 7.258 7.293 1.00 93.69 203 VAL A O 1
ATOM 1594 N N . ALA A 1 204 ? -12.685 6.571 5.258 1.00 91.50 204 ALA A N 1
ATOM 1595 C CA . ALA A 1 204 ? -13.638 7.645 5.040 1.00 91.50 204 ALA A CA 1
ATOM 1596 C C . ALA A 1 204 ? -14.803 7.590 6.039 1.00 91.50 204 ALA A C 1
ATOM 1598 O O . ALA A 1 204 ? -15.436 6.547 6.232 1.00 91.50 204 ALA A O 1
ATOM 1599 N N . LEU A 1 205 ? -15.131 8.744 6.615 1.00 87.69 205 LEU A N 1
ATOM 1600 C CA . LEU A 1 205 ? -16.240 8.946 7.543 1.00 87.69 205 LEU A CA 1
ATOM 1601 C C . LEU A 1 205 ? -17.559 9.189 6.803 1.00 87.69 205 LEU A C 1
ATOM 1603 O O . LEU A 1 205 ? -17.575 9.737 5.696 1.00 87.69 205 LEU A O 1
ATOM 1607 N N . ASN A 1 206 ? -18.669 8.755 7.397 1.00 85.56 206 ASN A N 1
ATOM 1608 C CA . ASN A 1 206 ? -20.017 9.049 6.912 1.00 85.56 206 ASN A CA 1
ATOM 1609 C C . ASN A 1 206 ? -20.985 9.189 8.105 1.00 85.56 206 ASN A C 1
ATOM 1611 O O . ASN A 1 206 ? -21.328 8.174 8.706 1.00 85.56 206 ASN A O 1
ATOM 1615 N N . PRO A 1 207 ? -21.435 10.403 8.470 1.00 87.31 207 PRO A N 1
ATOM 1616 C CA . PRO A 1 207 ? -21.083 11.692 7.872 1.00 87.31 207 PRO A CA 1
ATOM 1617 C C . PRO A 1 207 ? -19.656 12.147 8.232 1.00 87.31 207 PRO A C 1
ATOM 1619 O O . PRO A 1 207 ? -19.018 11.613 9.138 1.00 87.31 207 PRO A O 1
ATOM 1622 N N . LYS A 1 208 ? -19.155 13.155 7.509 1.00 88.25 208 LYS A N 1
ATOM 1623 C CA . LYS A 1 208 ? -17.920 13.882 7.859 1.00 88.25 208 LYS A CA 1
ATOM 1624 C C . LYS A 1 208 ? -18.127 14.644 9.175 1.00 88.25 208 LYS A C 1
ATOM 1626 O O . LYS A 1 208 ? -19.244 15.074 9.460 1.00 88.25 208 LYS A O 1
ATOM 1631 N N . ILE A 1 209 ? -17.060 14.870 9.941 1.00 87.88 209 ILE A N 1
ATOM 1632 C CA . ILE A 1 209 ? -17.121 15.706 11.153 1.00 87.88 209 ILE A CA 1
ATOM 1633 C C . ILE A 1 209 ? -16.745 17.129 10.756 1.00 87.88 209 ILE A C 1
ATOM 1635 O O . ILE A 1 209 ? -15.617 17.366 10.331 1.00 87.88 209 ILE A O 1
ATOM 1639 N N . ILE A 1 210 ? -17.690 18.057 10.852 1.00 88.81 210 ILE A N 1
ATOM 1640 C CA . ILE A 1 210 ? -17.567 19.413 10.308 1.00 88.81 210 ILE A CA 1
ATOM 1641 C C . ILE A 1 210 ? -17.395 20.403 11.463 1.00 88.81 210 ILE A C 1
ATOM 1643 O O . ILE A 1 210 ? -18.216 20.408 12.375 1.00 88.81 210 ILE A O 1
ATOM 1647 N N . GLU A 1 211 ? -16.352 21.235 11.407 1.00 89.50 211 GLU A N 1
ATOM 1648 C CA . GLU A 1 211 ? -16.214 22.435 12.253 1.00 89.50 211 GLU A CA 1
ATOM 1649 C C . GLU A 1 211 ? -16.680 23.677 11.497 1.00 89.50 211 GLU A C 1
ATOM 1651 O O . GLU A 1 211 ? -17.456 24.490 11.991 1.00 89.50 211 GLU A O 1
ATOM 1656 N N . SER A 1 212 ? -16.222 23.804 10.253 1.00 89.62 212 SER A N 1
ATOM 1657 C CA . SER A 1 212 ? -16.566 24.893 9.349 1.00 89.62 212 SER A CA 1
ATOM 1658 C C . SER A 1 212 ? -16.643 24.376 7.912 1.00 89.62 212 SER A C 1
ATOM 1660 O O . SER A 1 212 ? -16.360 23.208 7.633 1.00 89.62 212 SER A O 1
ATOM 1662 N N . SER A 1 213 ? -17.006 25.244 6.967 1.00 85.69 213 SER A N 1
ATOM 1663 C CA . SER A 1 213 ? -16.979 24.895 5.543 1.00 85.69 213 SER A CA 1
ATOM 1664 C C . SER A 1 213 ? -15.587 24.423 5.098 1.00 85.69 213 SER A C 1
ATOM 1666 O O . SER A 1 213 ? -15.473 23.473 4.331 1.00 85.69 213 SER A O 1
ATOM 1668 N N . THR A 1 214 ? -14.514 25.023 5.607 1.00 85.25 214 THR A N 1
ATOM 1669 C CA . THR A 1 214 ? -13.139 24.690 5.208 1.00 85.25 214 THR A CA 1
ATOM 1670 C C . THR A 1 214 ? -12.485 23.633 6.095 1.00 85.25 214 THR A C 1
ATOM 1672 O O . THR A 1 214 ? -11.581 22.940 5.637 1.00 85.25 214 THR A O 1
ATOM 1675 N N . VAL A 1 215 ? -12.954 23.458 7.335 1.00 89.69 215 VAL A N 1
ATOM 1676 C CA . VAL A 1 215 ? -12.334 22.562 8.319 1.00 89.69 215 VAL A CA 1
ATOM 1677 C C . VAL A 1 215 ? -13.267 21.413 8.663 1.00 89.69 215 VAL A C 1
ATOM 1679 O O . VAL A 1 215 ? -14.305 21.577 9.305 1.00 89.69 215 VAL A O 1
ATOM 1682 N N . ASN A 1 216 ? -12.883 20.215 8.235 1.00 91.75 216 ASN A N 1
ATOM 1683 C CA . ASN A 1 216 ? -13.615 18.995 8.533 1.00 91.75 216 ASN A CA 1
ATOM 1684 C C . ASN A 1 216 ? -12.687 17.774 8.550 1.00 91.75 216 ASN A C 1
ATOM 1686 O O . ASN A 1 216 ? -11.682 17.719 7.843 1.00 91.75 216 ASN A O 1
ATOM 1690 N N . ILE A 1 217 ? -13.048 16.777 9.356 1.00 91.50 217 ILE A N 1
ATOM 1691 C CA . ILE A 1 217 ? -12.408 15.463 9.376 1.00 91.50 217 ILE A CA 1
ATOM 1692 C C . ILE A 1 217 ? -13.207 14.566 8.430 1.00 91.50 217 ILE A C 1
ATOM 1694 O O . ILE A 1 217 ? -14.367 14.239 8.690 1.00 91.50 217 ILE A O 1
ATOM 1698 N N . GLN A 1 218 ? -12.593 14.194 7.307 1.00 90.94 218 GLN A N 1
ATOM 1699 C CA . GLN A 1 218 ? -13.226 13.354 6.278 1.00 90.94 218 GLN A CA 1
ATOM 1700 C C . GLN A 1 218 ? -12.838 11.890 6.383 1.00 90.94 218 GLN A C 1
ATOM 1702 O O . GLN A 1 218 ? -13.589 11.015 5.960 1.00 90.94 218 GLN A O 1
ATOM 1707 N N . VAL A 1 219 ? -11.649 11.633 6.909 1.00 93.06 219 VAL A N 1
ATOM 1708 C CA . VAL A 1 219 ? -11.076 10.304 7.034 1.00 93.06 219 VAL A CA 1
ATOM 1709 C C . VAL A 1 219 ? -10.520 10.130 8.435 1.00 93.06 219 VAL A C 1
ATOM 1711 O O . VAL A 1 219 ? -10.128 11.098 9.080 1.00 93.06 219 VAL A O 1
ATOM 1714 N N . TRP A 1 220 ? -10.478 8.890 8.900 1.00 94.31 220 TRP A N 1
ATOM 1715 C CA . TRP A 1 220 ? -9.974 8.517 10.209 1.00 94.31 220 TRP A CA 1
ATOM 1716 C C . TRP A 1 220 ? -8.920 7.423 10.067 1.00 94.31 220 TRP A C 1
ATOM 1718 O O . TRP A 1 220 ? -9.156 6.454 9.341 1.00 94.31 220 TRP A O 1
ATOM 1728 N N . PRO A 1 221 ? -7.760 7.534 10.728 1.00 94.94 221 PRO A N 1
ATOM 1729 C CA . PRO A 1 221 ? -6.741 6.509 10.619 1.00 94.94 221 PRO A CA 1
ATOM 1730 C C . PRO A 1 221 ? -7.178 5.238 11.360 1.00 94.94 221 PRO A C 1
ATOM 1732 O O . PRO A 1 221 ? -7.659 5.286 12.496 1.00 94.94 221 PRO A O 1
ATOM 1735 N N . ALA A 1 222 ? -6.973 4.076 10.749 1.00 95.44 222 ALA A N 1
ATOM 1736 C CA . ALA A 1 222 ? -7.319 2.785 11.332 1.00 95.44 222 ALA A CA 1
ATOM 1737 C C . ALA A 1 222 ? -6.286 1.705 10.996 1.00 95.44 222 ALA A C 1
ATOM 1739 O O . ALA A 1 222 ? -5.568 1.789 10.004 1.00 95.44 222 ALA A O 1
ATOM 1740 N N . LEU A 1 223 ? -6.223 0.676 11.839 1.00 94.75 223 LEU A N 1
ATOM 1741 C CA . LEU A 1 223 ? -5.455 -0.541 11.604 1.00 94.75 223 LEU A CA 1
ATOM 1742 C C . LEU A 1 223 ? -6.360 -1.590 10.962 1.00 94.75 223 LEU A C 1
ATOM 1744 O O . LEU A 1 223 ? -7.433 -1.875 11.495 1.00 94.75 223 LEU A O 1
ATOM 1748 N N . ILE A 1 224 ? -5.920 -2.236 9.890 1.00 95.31 224 ILE A N 1
ATOM 1749 C CA . ILE A 1 224 ? -6.624 -3.404 9.360 1.00 95.31 224 ILE A CA 1
ATOM 1750 C C . ILE A 1 224 ? -6.380 -4.587 10.285 1.00 95.31 224 ILE A C 1
ATOM 1752 O O . ILE A 1 224 ? -5.269 -5.090 10.423 1.00 95.31 224 ILE A O 1
ATOM 1756 N N . PHE A 1 225 ? -7.440 -5.046 10.928 1.00 94.69 225 PHE A N 1
ATOM 1757 C CA . PHE A 1 225 ? -7.400 -6.167 11.852 1.00 94.69 225 PHE A CA 1
ATOM 1758 C C . PHE A 1 225 ? -7.612 -7.506 11.136 1.00 94.69 225 PHE A C 1
ATOM 1760 O O . PHE A 1 225 ? -6.968 -8.501 11.471 1.00 94.69 225 PHE A O 1
ATOM 1767 N N . GLU A 1 226 ? -8.490 -7.531 10.132 1.00 93.88 226 GLU A N 1
ATOM 1768 C CA . GLU A 1 226 ? -8.842 -8.735 9.378 1.00 93.88 226 GLU A CA 1
ATOM 1769 C C . GLU A 1 226 ? -9.248 -8.376 7.944 1.00 93.88 226 GLU A C 1
ATOM 1771 O O . GLU A 1 226 ? -9.883 -7.346 7.710 1.00 93.88 226 GLU A O 1
ATOM 1776 N N . VAL A 1 227 ? -8.904 -9.239 6.986 1.00 92.44 227 VAL A N 1
ATOM 1777 C CA . VAL A 1 227 ? -9.325 -9.116 5.584 1.00 92.44 227 VAL A CA 1
ATOM 1778 C C . VAL A 1 227 ? -10.416 -10.148 5.329 1.00 92.44 227 VAL A C 1
ATOM 1780 O O . VAL A 1 227 ? -10.171 -11.348 5.427 1.00 92.44 227 VAL A O 1
ATOM 1783 N N . CYS A 1 228 ? -11.615 -9.688 4.992 1.00 90.94 228 CYS A N 1
ATOM 1784 C CA . CYS A 1 228 ? -12.778 -10.528 4.747 1.00 90.94 228 CYS A CA 1
ATOM 1785 C C . CYS A 1 228 ? -13.053 -10.596 3.243 1.00 90.94 228 CYS A C 1
ATOM 1787 O O . CYS A 1 228 ? -13.491 -9.629 2.623 1.00 90.94 228 CYS A O 1
ATOM 1789 N N . THR A 1 229 ? -12.839 -11.769 2.653 1.00 79.69 229 THR A N 1
ATOM 1790 C CA . THR A 1 229 ? -13.027 -12.022 1.215 1.00 79.69 229 THR A CA 1
ATOM 1791 C C . THR A 1 229 ? -14.465 -12.401 0.839 1.00 79.69 229 THR A C 1
ATOM 1793 O O . THR A 1 229 ? -14.690 -12.921 -0.250 1.00 79.69 229 THR A O 1
ATOM 1796 N N . SER A 1 230 ? -15.447 -12.178 1.723 1.00 74.38 230 SER A N 1
ATOM 1797 C CA . SER A 1 230 ? -16.845 -12.572 1.490 1.00 74.38 230 SER A CA 1
ATOM 1798 C C . SER A 1 230 ? -17.426 -11.883 0.248 1.00 74.38 230 SER A C 1
ATOM 1800 O O . SER A 1 230 ? -17.406 -10.661 0.128 1.00 74.38 230 SER A O 1
ATOM 1802 N N . THR A 1 231 ? -17.935 -12.697 -0.676 1.00 56.16 231 THR A N 1
ATOM 1803 C CA . THR A 1 231 ? -18.079 -12.427 -2.114 1.00 56.16 231 THR A CA 1
ATOM 1804 C C . THR A 1 231 ? -19.422 -11.854 -2.564 1.00 56.16 231 THR A C 1
ATOM 1806 O O . THR A 1 231 ? -19.667 -11.821 -3.766 1.00 56.16 231 THR A O 1
ATOM 1809 N N . MET A 1 232 ? -20.307 -11.390 -1.676 1.00 62.81 232 MET A N 1
ATOM 1810 C CA . MET A 1 232 ? -21.665 -11.021 -2.124 1.00 62.81 232 MET A CA 1
ATOM 1811 C C . MET A 1 232 ? -21.694 -9.859 -3.140 1.00 62.81 232 MET A C 1
ATOM 1813 O O . MET A 1 232 ? -22.619 -9.802 -3.941 1.00 62.81 232 MET A O 1
ATOM 1817 N N . GLU A 1 233 ? -20.672 -8.994 -3.180 1.00 75.56 233 GLU A N 1
ATOM 1818 C CA . GLU A 1 233 ? -20.632 -7.819 -4.076 1.00 75.56 233 GLU A CA 1
ATOM 1819 C C . GLU A 1 233 ? -19.316 -7.672 -4.862 1.00 75.56 233 GLU A C 1
ATOM 1821 O O . GLU A 1 233 ? -19.052 -6.632 -5.457 1.00 75.56 233 GLU A O 1
ATOM 1826 N N . GLY A 1 234 ? -18.444 -8.687 -4.844 1.00 81.38 234 GLY A N 1
ATOM 1827 C CA . GLY A 1 234 ? -17.142 -8.626 -5.527 1.00 81.38 234 GLY A CA 1
ATOM 1828 C C . GLY A 1 234 ? -16.147 -7.593 -4.969 1.00 81.38 234 GLY A C 1
ATOM 1829 O O . GLY A 1 234 ? -15.038 -7.495 -5.485 1.00 81.38 234 GLY A O 1
ATOM 1830 N N . MET A 1 235 ? -16.508 -6.856 -3.914 1.00 81.75 235 MET A N 1
ATOM 1831 C CA . MET A 1 235 ? -15.627 -5.931 -3.198 1.00 81.75 235 MET A CA 1
ATOM 1832 C C . MET A 1 235 ? -15.110 -6.562 -1.908 1.00 81.75 235 MET A C 1
ATOM 1834 O O . MET A 1 235 ? -15.868 -7.193 -1.165 1.00 81.75 235 MET A O 1
ATOM 1838 N N . ALA A 1 236 ? -13.822 -6.369 -1.617 1.00 87.88 236 ALA A N 1
ATOM 1839 C CA . ALA A 1 236 ? -13.258 -6.808 -0.351 1.00 87.88 236 ALA A CA 1
ATOM 1840 C C . ALA A 1 236 ? -13.848 -5.998 0.816 1.00 87.88 236 ALA A C 1
ATOM 1842 O O . ALA A 1 236 ? -14.129 -4.800 0.705 1.00 87.88 236 ALA A O 1
ATOM 1843 N N . ARG A 1 237 ? -14.025 -6.659 1.963 1.00 90.75 237 ARG A N 1
ATOM 1844 C CA . ARG A 1 237 ? -14.389 -6.013 3.226 1.00 90.75 237 ARG A CA 1
ATOM 1845 C C . ARG A 1 237 ? -13.253 -6.177 4.216 1.00 90.75 237 ARG A C 1
ATOM 1847 O O . ARG A 1 237 ? -12.591 -7.208 4.252 1.00 90.75 237 ARG A O 1
ATOM 1854 N N . PHE A 1 238 ? -13.055 -5.180 5.058 1.00 92.81 238 PHE A N 1
ATOM 1855 C CA . PHE A 1 238 ? -11.970 -5.164 6.025 1.00 92.81 238 PHE A CA 1
ATOM 1856 C C . PHE A 1 238 ? -12.543 -4.928 7.405 1.00 92.81 238 PHE A C 1
ATOM 1858 O O . PHE A 1 238 ? -13.301 -3.982 7.608 1.00 92.81 238 PHE A O 1
ATOM 1865 N N . LYS A 1 239 ? -12.174 -5.779 8.360 1.00 94.12 239 LYS A N 1
ATOM 1866 C CA . LYS A 1 239 ? -12.376 -5.477 9.770 1.00 94.12 239 LYS A CA 1
ATOM 1867 C C . LYS A 1 239 ? -11.246 -4.559 10.196 1.00 94.12 239 LYS A C 1
ATOM 1869 O O . LYS A 1 239 ? -10.083 -4.952 10.128 1.00 94.12 239 LYS A O 1
ATOM 1874 N N . ILE A 1 240 ? -11.568 -3.354 10.627 1.00 94.94 240 ILE A N 1
ATOM 1875 C CA . ILE A 1 240 ? -10.590 -2.358 11.051 1.00 94.94 240 ILE A CA 1
ATOM 1876 C C . ILE A 1 240 ? -10.729 -2.046 12.537 1.00 94.94 240 ILE A C 1
ATOM 1878 O O . ILE A 1 240 ? -11.773 -2.280 13.144 1.00 94.94 240 ILE A O 1
ATOM 1882 N N . LYS A 1 241 ? -9.669 -1.483 13.106 1.00 94.12 241 LYS A N 1
ATOM 1883 C CA . LYS A 1 241 ? -9.598 -0.942 14.460 1.00 94.12 241 LYS A CA 1
ATOM 1884 C C . LYS A 1 241 ? -9.164 0.526 14.368 1.00 94.12 241 LYS A C 1
ATOM 1886 O O . LYS A 1 241 ? -7.988 0.776 14.089 1.00 94.12 241 LYS A O 1
ATOM 1891 N N . PRO A 1 242 ? -10.084 1.489 14.539 1.00 93.19 242 PRO A N 1
ATOM 1892 C CA . PRO A 1 242 ? -9.754 2.911 14.506 1.00 93.19 242 PRO A CA 1
ATOM 1893 C C . PRO A 1 242 ? -8.704 3.269 15.563 1.00 93.19 242 PRO A C 1
ATOM 1895 O O . PRO A 1 242 ? -8.710 2.730 16.673 1.00 93.19 242 PRO A O 1
ATOM 1898 N N . PHE A 1 243 ? -7.801 4.187 15.229 1.00 89.44 243 PHE A N 1
ATOM 1899 C CA . PHE A 1 243 ? -6.866 4.743 16.204 1.00 89.44 243 PHE A CA 1
ATOM 1900 C C . PHE A 1 243 ? -7.552 5.828 17.047 1.00 89.44 243 PHE A C 1
ATOM 1902 O O . PHE A 1 243 ? -8.443 6.522 16.568 1.00 89.44 243 PHE A O 1
ATOM 1909 N N . GLY A 1 244 ? -7.140 5.976 18.307 1.00 83.88 244 GLY A N 1
ATOM 1910 C CA . GLY A 1 244 ? -7.656 6.998 19.222 1.00 83.88 244 GLY A CA 1
ATOM 1911 C C . GLY A 1 244 ? -7.966 6.455 20.626 1.00 83.88 244 GLY A C 1
ATOM 1912 O O . GLY A 1 244 ? -8.179 5.247 20.793 1.00 83.88 244 GLY A O 1
ATOM 1913 N N . PRO A 1 245 ? -7.982 7.317 21.659 1.00 76.81 245 PRO A N 1
ATOM 1914 C CA . PRO A 1 245 ? -8.392 6.945 23.012 1.00 76.81 245 PRO A CA 1
ATOM 1915 C C . PRO A 1 245 ? -9.834 6.420 23.012 1.00 76.81 245 PRO A C 1
ATOM 1917 O O . PRO A 1 245 ? -10.689 6.958 22.314 1.00 76.81 245 PRO A O 1
ATOM 1920 N N . GLY A 1 246 ? -10.108 5.344 23.753 1.00 80.19 246 GLY A N 1
ATOM 1921 C CA . GLY A 1 246 ? -11.452 4.750 23.849 1.00 80.19 246 GLY A CA 1
ATOM 1922 C C . GLY A 1 246 ? -11.924 3.957 22.619 1.00 80.19 246 GLY A C 1
ATOM 1923 O O . GLY A 1 246 ? -12.850 3.158 22.737 1.00 80.19 246 GLY A O 1
ATOM 1924 N N . LEU A 1 247 ? -11.262 4.094 21.464 1.00 81.50 247 LEU A N 1
ATOM 1925 C CA . LEU A 1 247 ? -11.598 3.359 20.235 1.00 81.50 247 LEU A CA 1
ATOM 1926 C C . LEU A 1 247 ? -10.817 2.047 20.077 1.00 81.50 247 LEU A C 1
ATOM 1928 O O . LEU A 1 247 ? -11.161 1.212 19.248 1.00 81.50 247 LEU A O 1
ATOM 1932 N N . GLN A 1 248 ? -9.782 1.810 20.889 1.00 76.50 248 GLN A N 1
ATOM 1933 C CA . GLN A 1 248 ? -8.909 0.645 20.712 1.00 76.50 248 GLN A CA 1
ATOM 1934 C C . GLN A 1 248 ? -9.607 -0.708 20.942 1.00 76.50 248 GLN A C 1
ATOM 1936 O O . GLN A 1 248 ? -9.154 -1.726 20.422 1.00 76.50 248 GLN A O 1
ATOM 1941 N N . SER A 1 249 ? -10.674 -0.776 21.731 1.00 83.81 249 SER A N 1
ATOM 1942 C CA . SER A 1 249 ? -11.455 -2.011 21.895 1.00 83.81 249 SER A CA 1
ATOM 1943 C C . SER A 1 249 ? -12.485 -2.210 20.781 1.00 83.81 249 SER A C 1
ATOM 1945 O O . SER A 1 249 ? -13.062 -3.289 20.669 1.00 83.81 249 SER A O 1
ATOM 1947 N N . GLN A 1 250 ? -12.710 -1.189 19.954 1.00 88.88 250 GLN A N 1
ATOM 1948 C CA . GLN A 1 250 ? -13.740 -1.183 18.933 1.00 88.88 250 GLN A CA 1
ATOM 1949 C C . GLN A 1 250 ? -13.199 -1.690 17.592 1.00 88.88 250 GLN A C 1
ATOM 1951 O O . GLN A 1 250 ? -12.077 -1.382 17.186 1.00 88.88 250 GLN A O 1
ATOM 1956 N N . THR A 1 251 ? -14.024 -2.458 16.882 1.00 91.88 251 THR A N 1
ATOM 1957 C CA . THR A 1 251 ? -13.749 -2.868 15.502 1.00 91.88 251 THR A CA 1
ATOM 1958 C C . THR A 1 251 ? -14.990 -2.694 14.649 1.00 91.88 251 THR A C 1
ATOM 1960 O O . THR A 1 251 ? -16.074 -3.060 15.095 1.00 91.88 251 THR A O 1
ATOM 1963 N N . CYS A 1 252 ? -14.830 -2.232 13.413 1.00 91.06 252 CYS A N 1
ATOM 1964 C CA . CYS A 1 252 ? -15.913 -2.174 12.432 1.00 91.06 252 CYS A CA 1
ATOM 1965 C C . CYS A 1 252 ? -15.519 -2.866 11.136 1.00 91.06 252 CYS A C 1
ATOM 1967 O O . CYS A 1 252 ? -14.339 -3.105 10.889 1.00 91.06 252 CYS A O 1
ATOM 1969 N N . PHE A 1 253 ? -16.510 -3.167 10.302 1.00 91.81 253 PHE A N 1
ATOM 1970 C CA . PHE A 1 253 ? -16.263 -3.570 8.926 1.00 91.81 253 PHE A CA 1
ATOM 1971 C C . PHE A 1 253 ? -16.428 -2.376 8.002 1.00 91.81 253 PHE A C 1
ATOM 1973 O O . PHE A 1 253 ? -17.427 -1.670 8.096 1.00 91.81 253 PHE A O 1
ATOM 1980 N N . VAL A 1 254 ? -15.488 -2.214 7.081 1.00 91.25 254 VAL A N 1
ATOM 1981 C CA . VAL A 1 254 ? -15.522 -1.193 6.034 1.00 91.25 254 VAL A CA 1
ATOM 1982 C C . VAL A 1 254 ? -15.276 -1.839 4.678 1.00 91.25 254 VAL A C 1
ATOM 1984 O O . VAL A 1 254 ? -14.568 -2.844 4.570 1.00 91.25 254 VAL A O 1
ATOM 1987 N N . GLN A 1 255 ? -15.906 -1.299 3.643 1.00 90.31 255 GLN A N 1
ATOM 1988 C CA . GLN A 1 255 ? -15.681 -1.733 2.267 1.00 90.31 255 GLN A CA 1
ATOM 1989 C C . GLN A 1 255 ? -14.346 -1.188 1.741 1.00 90.31 255 GLN A C 1
ATOM 1991 O O . GLN A 1 255 ? -13.878 -0.139 2.181 1.00 90.31 255 GLN A O 1
ATOM 1996 N N . GLU A 1 256 ? -13.738 -1.889 0.782 1.00 89.06 256 GLU A N 1
ATOM 1997 C CA . GLU A 1 256 ? -12.494 -1.465 0.121 1.00 89.06 256 GLU A CA 1
ATOM 1998 C C . GLU A 1 256 ? -12.573 -0.039 -0.431 1.00 89.06 256 GLU A C 1
ATOM 2000 O O . GLU A 1 256 ? -11.637 0.746 -0.295 1.00 89.06 256 GLU A O 1
ATOM 2005 N N . ASN A 1 257 ? -13.736 0.332 -0.968 1.00 88.19 257 ASN A N 1
ATOM 2006 C CA . ASN A 1 257 ? -14.011 1.658 -1.507 1.00 88.19 257 ASN A CA 1
ATOM 2007 C C . ASN A 1 257 ? -14.252 2.744 -0.439 1.00 88.19 257 ASN A C 1
ATOM 2009 O O . ASN A 1 257 ? -14.771 3.815 -0.746 1.00 88.19 257 ASN A O 1
ATOM 2013 N N . ARG A 1 258 ? -13.903 2.482 0.820 1.00 90.19 258 ARG A N 1
ATOM 2014 C CA . ARG A 1 258 ? -13.904 3.456 1.920 1.00 90.19 258 ARG A CA 1
ATOM 2015 C C . ARG A 1 258 ? -12.526 3.588 2.556 1.00 90.19 258 ARG A C 1
ATOM 2017 O O . ARG A 1 258 ? -12.390 4.305 3.544 1.00 90.19 258 ARG A O 1
ATOM 2024 N N . ILE A 1 259 ? -11.524 2.900 2.014 1.00 92.56 259 ILE A N 1
ATOM 2025 C CA . ILE A 1 259 ? -10.170 2.844 2.550 1.00 92.56 259 ILE A CA 1
ATOM 2026 C C . ILE A 1 259 ? -9.207 3.502 1.565 1.00 92.56 259 ILE A C 1
ATOM 2028 O O . ILE A 1 259 ? -9.291 3.286 0.357 1.00 92.56 259 ILE A O 1
ATOM 2032 N N . LEU A 1 260 ? -8.262 4.277 2.088 1.00 92.50 260 LEU A N 1
ATOM 2033 C CA . LEU A 1 260 ? -7.115 4.776 1.345 1.00 92.50 260 LEU A CA 1
ATOM 2034 C C . LEU A 1 260 ? -5.807 4.279 1.970 1.00 92.50 260 LEU A C 1
ATOM 2036 O O . LEU A 1 260 ? -5.716 4.170 3.200 1.00 92.50 260 LEU A O 1
ATOM 2040 N N . PRO A 1 261 ? -4.761 4.049 1.155 1.00 93.50 261 PRO A N 1
ATOM 2041 C CA . PRO A 1 261 ? -3.409 3.854 1.660 1.00 93.50 261 PRO A CA 1
ATOM 2042 C C . PRO A 1 261 ? -3.007 5.024 2.551 1.00 93.50 261 PRO A C 1
ATOM 2044 O O . PRO A 1 261 ? -3.356 6.168 2.260 1.00 93.50 261 PRO A O 1
ATOM 2047 N N . PHE A 1 262 ? -2.236 4.765 3.606 1.00 91.75 262 PHE A N 1
ATOM 2048 C CA . PHE A 1 262 ? -1.821 5.825 4.526 1.00 91.75 262 PHE A CA 1
ATOM 2049 C C . PHE A 1 262 ? -1.114 6.995 3.816 1.00 91.75 262 PHE A C 1
ATOM 2051 O O . PHE A 1 262 ? -1.340 8.154 4.145 1.00 91.75 262 PHE A O 1
ATOM 2058 N N . LYS A 1 263 ? -0.328 6.706 2.774 1.00 88.44 263 LYS A N 1
ATOM 2059 C CA . LYS A 1 263 ? 0.384 7.720 1.980 1.00 88.44 263 LYS A CA 1
ATOM 2060 C C . LYS A 1 263 ? -0.499 8.512 1.006 1.00 88.44 263 LYS A C 1
ATOM 2062 O O . LYS A 1 263 ? -0.035 9.479 0.422 1.00 88.44 263 LYS A O 1
ATOM 2067 N N . ALA A 1 264 ? -1.750 8.105 0.791 1.00 87.69 264 ALA A N 1
ATOM 2068 C CA . ALA A 1 264 ? -2.633 8.745 -0.186 1.00 87.69 264 ALA A CA 1
ATOM 2069 C C . ALA A 1 264 ? -3.342 9.998 0.350 1.00 87.69 264 ALA A C 1
ATOM 2071 O O . ALA A 1 264 ? -3.969 10.721 -0.424 1.00 87.69 264 ALA A O 1
ATOM 2072 N N . TYR A 1 265 ? -3.291 10.239 1.661 1.00 88.12 265 TYR A N 1
ATOM 2073 C CA . TYR A 1 265 ? -3.948 11.378 2.286 1.00 88.12 265 TYR A CA 1
ATOM 2074 C C . TYR A 1 265 ? -3.018 12.064 3.278 1.00 88.12 265 TYR A C 1
ATOM 2076 O O . TYR A 1 265 ? -2.504 11.445 4.209 1.00 88.12 265 TYR A O 1
ATOM 2084 N N . MET A 1 266 ? -2.880 13.371 3.090 1.00 86.56 266 MET A N 1
ATOM 2085 C CA . MET A 1 266 ? -2.293 14.286 4.051 1.00 86.56 266 MET A CA 1
ATOM 2086 C C . MET A 1 266 ? -3.411 15.202 4.566 1.00 86.56 266 MET A C 1
ATOM 2088 O O . MET A 1 266 ? -4.126 15.782 3.741 1.00 86.56 266 MET A O 1
ATOM 2092 N N . PRO A 1 267 ? -3.604 15.330 5.894 1.00 87.94 267 PRO A N 1
ATOM 2093 C CA . PRO A 1 267 ? -4.564 16.279 6.446 1.00 87.94 267 PRO A CA 1
ATOM 2094 C C . PRO A 1 267 ? -4.329 17.701 5.895 1.00 87.94 267 PRO A C 1
ATOM 2096 O O . PRO A 1 267 ? -3.176 18.133 5.872 1.00 87.94 267 PRO A O 1
ATOM 2099 N N . PRO A 1 268 ? -5.379 18.435 5.468 1.00 87.81 268 PRO 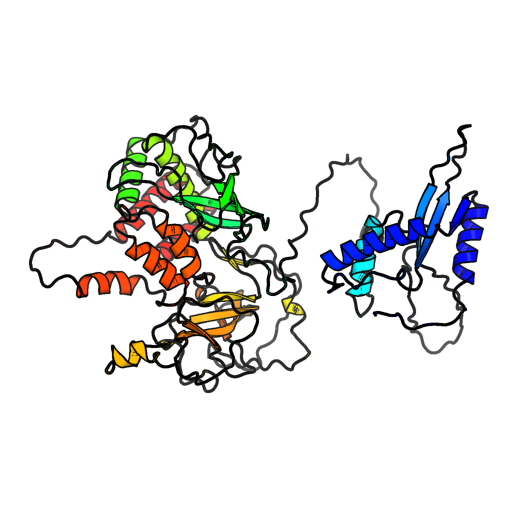A N 1
ATOM 2100 C CA . PRO A 1 268 ? -5.246 19.825 5.031 1.00 87.81 268 PRO A CA 1
ATOM 2101 C C . PRO A 1 268 ? -4.609 20.700 6.109 1.00 87.81 268 PRO A C 1
ATOM 2103 O O . PRO A 1 268 ? -4.842 20.484 7.299 1.00 87.81 268 PRO A O 1
ATOM 2106 N N . VAL A 1 269 ? -3.839 21.707 5.707 1.00 86.44 269 VAL A N 1
ATOM 2107 C CA . VAL A 1 269 ? -3.098 22.576 6.636 1.00 86.44 269 VAL A CA 1
ATOM 2108 C C . VAL A 1 269 ? -4.047 23.308 7.574 1.00 86.44 269 VAL A C 1
ATOM 2110 O O . VAL A 1 269 ? -3.799 23.354 8.772 1.00 86.44 269 VAL A O 1
ATOM 2113 N N . GLU A 1 270 ? -5.196 23.747 7.067 1.00 90.44 270 GLU A N 1
ATOM 2114 C CA . GLU A 1 270 ? -6.252 24.394 7.844 1.00 90.44 270 GLU A CA 1
ATOM 2115 C C . GLU A 1 270 ? -6.795 23.463 8.935 1.00 90.44 270 GLU A C 1
ATOM 2117 O O . GLU A 1 270 ? -7.072 23.895 10.057 1.00 90.44 270 GLU A O 1
ATOM 2122 N N . LEU A 1 271 ? -6.911 22.163 8.632 1.00 90.19 271 LEU A N 1
ATOM 2123 C CA . LEU A 1 271 ? -7.276 21.159 9.625 1.00 90.19 271 LEU A CA 1
ATOM 2124 C C . LEU A 1 271 ? -6.159 21.009 10.658 1.00 90.19 271 LEU A C 1
ATOM 2126 O O . LEU A 1 271 ? -6.448 21.033 11.849 1.00 90.19 271 LEU A O 1
ATOM 2130 N N . ILE A 1 272 ? -4.898 20.890 10.237 1.00 89.31 272 ILE A N 1
ATOM 2131 C CA . ILE A 1 272 ? -3.762 20.761 11.163 1.00 89.31 272 ILE A CA 1
ATOM 2132 C C . ILE A 1 272 ? -3.680 21.982 12.091 1.00 89.31 272 ILE A C 1
ATOM 2134 O O . ILE A 1 272 ? -3.528 21.813 13.298 1.00 89.31 272 ILE A O 1
ATOM 2138 N N . ASP A 1 273 ? -3.828 23.197 11.571 1.00 90.25 273 ASP A N 1
ATOM 2139 C CA . ASP A 1 273 ? -3.787 24.423 12.369 1.00 90.25 273 ASP A CA 1
ATOM 2140 C C . ASP A 1 273 ? -4.973 24.520 13.332 1.00 90.25 273 ASP A C 1
ATOM 2142 O O . ASP A 1 273 ? -4.793 24.849 14.503 1.00 90.25 273 ASP A O 1
ATOM 2146 N N . THR A 1 274 ? -6.170 24.110 12.908 1.00 92.19 274 THR A N 1
ATOM 2147 C CA . THR A 1 274 ? -7.325 24.044 13.818 1.00 92.19 274 THR A CA 1
ATOM 2148 C C . THR A 1 274 ? -7.104 23.011 14.928 1.00 92.19 274 THR A C 1
ATOM 2150 O O . THR A 1 274 ? -7.421 23.257 16.096 1.00 92.19 274 THR A O 1
ATOM 2153 N N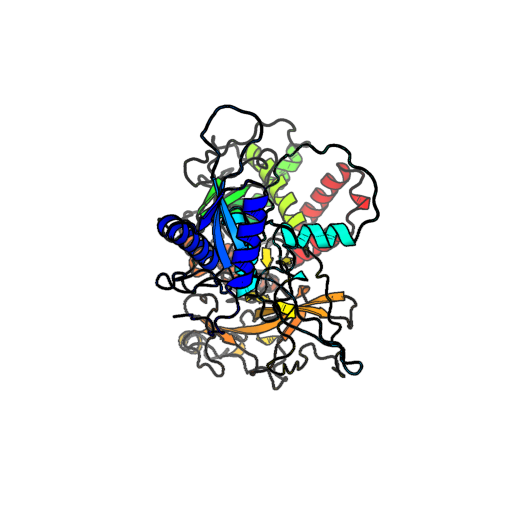 . LEU A 1 275 ? -6.513 21.858 14.601 1.00 89.69 275 LEU A N 1
ATOM 2154 C CA . LEU A 1 275 ? -6.149 20.836 15.584 1.00 89.69 275 LEU A CA 1
ATOM 2155 C C . LEU A 1 275 ? -5.085 21.354 16.568 1.00 89.69 275 LEU A C 1
ATOM 2157 O O . LEU A 1 275 ? -5.195 21.082 17.764 1.00 89.69 275 LEU A O 1
ATOM 2161 N N . LYS A 1 276 ? -4.105 22.144 16.103 1.00 88.19 276 LYS A N 1
ATOM 2162 C CA . LYS A 1 276 ? -3.121 22.829 16.963 1.00 88.19 276 LYS A CA 1
ATOM 2163 C C . LYS A 1 276 ? -3.801 23.754 17.958 1.00 88.19 276 LYS A C 1
ATOM 2165 O O . LYS A 1 276 ? -3.592 23.602 19.159 1.00 88.19 276 LYS A O 1
ATOM 2170 N N . SER A 1 277 ? -4.642 24.667 17.475 1.00 90.38 277 SER A N 1
ATOM 2171 C CA . SER A 1 277 ? -5.361 25.609 18.336 1.00 90.38 277 SER A CA 1
ATOM 2172 C C . SER A 1 277 ? -6.246 24.878 19.346 1.00 90.38 277 SER A C 1
ATOM 2174 O O . SER A 1 277 ? -6.280 25.238 20.521 1.00 90.38 277 SER A O 1
ATOM 2176 N N . THR A 1 278 ? -6.899 23.791 18.924 1.00 87.31 278 THR A N 1
ATOM 2177 C CA . THR A 1 278 ? -7.712 22.952 19.815 1.00 87.31 278 THR A CA 1
ATOM 2178 C C . THR A 1 278 ? -6.865 22.320 20.921 1.00 87.31 278 THR A C 1
ATOM 2180 O O . THR A 1 278 ? -7.276 22.317 22.083 1.00 87.31 278 THR A O 1
ATOM 2183 N N . LEU A 1 279 ? -5.674 21.815 20.586 1.00 85.62 279 LEU A N 1
ATOM 2184 C CA . LEU A 1 279 ? -4.749 21.218 21.548 1.00 85.62 279 LEU A CA 1
ATOM 2185 C C . LEU A 1 279 ? -4.235 22.241 22.571 1.00 85.62 279 LEU A C 1
ATOM 2187 O O . LEU A 1 279 ? -4.176 21.935 23.761 1.00 85.62 279 LEU A O 1
ATOM 2191 N N . GLU A 1 280 ? -3.891 23.450 22.121 1.00 87.50 280 GLU A N 1
ATOM 2192 C CA . GLU A 1 280 ? -3.408 24.536 22.984 1.00 87.50 280 GLU A CA 1
ATOM 2193 C C . GLU A 1 280 ? -4.483 25.019 23.963 1.00 87.50 280 GLU A C 1
ATOM 2195 O O . GLU A 1 280 ? -4.187 25.260 25.135 1.00 87.50 280 GLU A O 1
ATOM 2200 N N . LEU A 1 281 ? -5.736 25.093 23.507 1.00 87.50 281 LEU A N 1
ATOM 2201 C CA . LEU A 1 281 ? -6.870 25.494 24.338 1.00 87.50 281 LEU A CA 1
ATOM 2202 C C . LEU A 1 281 ? -7.172 24.495 25.460 1.00 87.50 281 LEU A C 1
ATOM 2204 O O . LEU A 1 281 ? -7.591 24.908 26.538 1.00 87.50 281 LEU A O 1
ATOM 2208 N N . HIS A 1 282 ? -6.968 23.195 25.231 1.00 80.00 282 HIS A N 1
ATOM 2209 C CA . HIS A 1 282 ? -7.472 22.179 26.156 1.00 80.00 282 HIS A CA 1
ATOM 2210 C C . HIS A 1 282 ? -6.505 21.777 27.273 1.00 80.00 282 HIS A C 1
ATOM 2212 O O . HIS A 1 282 ? -6.990 21.156 28.206 1.00 80.00 282 HIS A O 1
ATOM 2218 N N . GLN A 1 283 ? -5.214 22.158 27.233 1.00 70.12 283 GLN A N 1
ATOM 2219 C CA . GLN A 1 283 ? -4.118 21.975 28.229 1.00 70.12 283 GLN A CA 1
ATOM 2220 C C . GLN A 1 283 ? -3.908 20.575 28.873 1.00 70.12 283 GLN A C 1
ATOM 2222 O O . GLN A 1 283 ? -2.785 20.234 29.240 1.00 70.12 283 GLN A O 1
ATOM 2227 N N . ALA A 1 284 ? -4.925 19.724 28.965 1.00 58.81 284 ALA A N 1
ATOM 2228 C CA . ALA A 1 284 ? -4.913 18.337 29.379 1.00 58.81 284 ALA A CA 1
ATOM 2229 C C . ALA A 1 284 ? -5.985 17.587 28.566 1.00 58.81 284 ALA A C 1
ATOM 2231 O O . ALA A 1 284 ? -7.139 18.019 28.522 1.00 58.81 284 ALA A O 1
ATOM 2232 N N . PRO A 1 285 ? -5.658 16.458 27.912 1.00 56.66 285 PRO A N 1
ATOM 2233 C CA . PRO A 1 285 ? -6.683 15.684 27.241 1.00 56.66 285 PRO A CA 1
ATOM 2234 C C . PRO A 1 285 ? -7.646 15.127 28.295 1.00 56.66 285 PRO A C 1
ATOM 2236 O O . PRO A 1 285 ? -7.187 14.610 29.320 1.00 56.66 285 PRO A O 1
ATOM 2239 N N . PRO A 1 286 ? -8.958 15.221 28.055 1.00 56.09 286 PRO A N 1
ATOM 2240 C CA . PRO A 1 286 ? -9.969 14.768 28.992 1.00 56.09 286 PRO A CA 1
ATOM 2241 C C . PRO A 1 286 ? -9.772 13.276 29.259 1.00 56.09 286 PRO A C 1
ATOM 2243 O O . PRO A 1 286 ? -9.846 12.441 28.359 1.00 56.09 286 PRO A O 1
ATOM 2246 N N . THR A 1 287 ? -9.469 12.939 30.510 1.00 55.81 287 THR A N 1
ATOM 2247 C CA . THR A 1 287 ? -9.127 11.579 30.948 1.00 55.81 287 THR A CA 1
ATOM 2248 C C . THR A 1 287 ? -10.340 10.653 31.058 1.00 55.81 287 THR A C 1
ATOM 2250 O O . THR A 1 287 ? -10.163 9.467 31.320 1.00 55.81 287 THR A O 1
ATOM 2253 N N . SER A 1 288 ? -11.561 11.162 30.856 1.00 50.47 288 SER A N 1
ATOM 2254 C CA . SER A 1 288 ? -12.799 10.447 31.187 1.00 50.47 288 SER A CA 1
ATOM 2255 C C . SER A 1 288 ? -13.921 10.533 30.149 1.00 50.47 288 SER A C 1
ATOM 2257 O O . SER A 1 288 ? -15.044 10.147 30.468 1.00 50.47 288 SER A O 1
ATOM 2259 N N . HIS A 1 289 ? -13.681 11.012 28.923 1.00 53.88 289 HIS A N 1
ATOM 2260 C CA . HIS A 1 289 ? -14.771 11.001 27.945 1.00 53.88 289 HIS A CA 1
ATOM 2261 C C . HIS A 1 289 ? -15.123 9.573 27.532 1.00 53.88 289 HIS A C 1
ATOM 2263 O O . HIS A 1 289 ? -14.263 8.795 27.109 1.00 53.88 289 HIS A O 1
ATOM 2269 N N . GLU A 1 290 ? -16.409 9.256 27.697 1.00 50.50 290 GLU A N 1
ATOM 2270 C CA . GLU A 1 290 ? -17.022 8.028 27.220 1.00 50.50 290 GLU A CA 1
ATOM 2271 C C . GLU A 1 290 ? -16.659 7.806 25.750 1.00 50.50 290 GLU A C 1
ATOM 2273 O O . GLU A 1 290 ? -16.581 8.762 24.968 1.00 50.50 290 GLU A O 1
ATOM 2278 N N . PRO A 1 291 ? -16.388 6.550 25.367 1.00 49.56 291 PRO A N 1
ATOM 2279 C CA . PRO A 1 291 ? -15.960 6.246 24.020 1.00 49.56 291 PRO A CA 1
ATOM 2280 C C . PRO A 1 291 ? -17.031 6.725 23.045 1.00 49.56 291 PRO A C 1
ATOM 2282 O O . PRO A 1 291 ? -18.202 6.382 23.192 1.00 49.56 291 PRO A O 1
ATOM 2285 N N . LEU A 1 292 ? -16.612 7.483 22.030 1.00 55.09 292 LEU A N 1
ATOM 2286 C CA . LEU A 1 292 ? -17.393 7.705 20.819 1.00 55.09 292 LEU A CA 1
ATOM 2287 C C . LEU A 1 292 ? -17.933 6.342 20.364 1.00 55.09 292 LEU A C 1
ATOM 2289 O O . LEU A 1 292 ? -17.177 5.488 19.899 1.00 55.09 292 LEU A O 1
ATOM 2293 N N . ILE A 1 293 ? -19.225 6.092 20.594 1.00 53.56 293 ILE A N 1
ATOM 2294 C CA . ILE A 1 293 ? -19.862 4.843 20.184 1.00 53.56 293 ILE A CA 1
ATOM 2295 C C . ILE A 1 293 ? -19.992 4.944 18.673 1.00 53.56 293 ILE A C 1
ATOM 2297 O O . ILE A 1 293 ? -20.726 5.796 18.170 1.00 53.56 293 ILE A O 1
ATOM 2301 N N . VAL A 1 294 ? -19.245 4.123 17.946 1.00 54.75 294 VAL A N 1
ATOM 2302 C CA . VAL A 1 294 ? -19.409 3.980 16.502 1.00 54.75 294 VAL A CA 1
ATOM 2303 C C . VAL A 1 294 ? -20.559 2.998 16.274 1.00 54.75 294 VAL A C 1
ATOM 2305 O O . VAL A 1 294 ? -20.567 1.906 16.837 1.00 54.75 294 VAL A O 1
ATOM 2308 N N . ASN A 1 295 ? -21.578 3.384 15.507 1.00 56.75 295 ASN A N 1
ATOM 2309 C CA . ASN A 1 295 ? -22.707 2.504 15.223 1.00 56.75 295 ASN A CA 1
ATOM 2310 C C . ASN A 1 295 ? -22.329 1.543 14.081 1.00 56.75 295 ASN A C 1
ATOM 2312 O O . ASN A 1 295 ? -22.219 1.949 12.926 1.00 56.75 295 ASN A O 1
ATOM 2316 N N . PHE A 1 296 ? -22.081 0.273 14.417 1.00 55.25 296 PHE A N 1
ATOM 2317 C CA . PHE A 1 296 ? -21.437 -0.707 13.529 1.00 55.25 296 PHE A CA 1
ATOM 2318 C C . PHE A 1 296 ? -22.378 -1.432 12.561 1.00 55.25 296 PHE A C 1
ATOM 2320 O O . PHE A 1 296 ? -21.906 -2.150 11.679 1.00 55.25 296 PHE A O 1
ATOM 2327 N N . GLU A 1 297 ? -23.695 -1.264 12.698 1.00 56.94 297 GLU A N 1
ATOM 2328 C CA . GLU A 1 297 ? -24.673 -2.046 11.930 1.00 56.94 297 GLU A CA 1
ATOM 2329 C C . GLU A 1 297 ? -24.731 -1.679 10.436 1.00 56.94 297 GLU A C 1
ATOM 2331 O O . GLU A 1 297 ? -25.254 -2.456 9.639 1.00 56.94 297 GLU A O 1
ATOM 2336 N N . LYS A 1 298 ? -24.169 -0.534 10.019 1.00 60.12 298 LYS A N 1
ATOM 2337 C CA . LYS A 1 298 ? -24.313 -0.009 8.645 1.00 60.12 298 LYS A CA 1
ATOM 2338 C C . LYS A 1 298 ? -23.095 -0.153 7.724 1.00 60.12 298 LYS A C 1
ATOM 2340 O O . LYS A 1 298 ? -23.100 0.435 6.652 1.00 60.12 298 LYS A O 1
ATOM 2345 N N . ASN A 1 299 ? -22.079 -0.945 8.080 1.00 63.69 299 ASN A N 1
ATOM 2346 C CA . ASN A 1 299 ? -20.822 -1.073 7.303 1.00 63.69 299 ASN A CA 1
ATOM 2347 C C . ASN A 1 299 ? -20.051 0.250 7.107 1.00 63.69 299 ASN A C 1
ATOM 2349 O O . ASN A 1 299 ? -19.145 0.319 6.278 1.00 63.69 299 ASN A O 1
ATOM 2353 N N . ASP A 1 300 ? -20.402 1.273 7.880 1.00 68.81 300 ASP A N 1
ATOM 2354 C CA . ASP A 1 300 ? -19.818 2.604 7.834 1.00 68.81 300 ASP A CA 1
ATOM 2355 C C . ASP A 1 300 ? -19.221 2.942 9.201 1.00 68.81 300 ASP A C 1
ATOM 2357 O O . ASP A 1 300 ? -19.715 2.508 10.247 1.00 68.81 300 ASP A O 1
ATOM 2361 N N . LEU A 1 301 ? -18.159 3.751 9.200 1.00 69.69 301 LEU A N 1
ATOM 2362 C CA . LEU A 1 301 ? -17.684 4.390 10.423 1.00 69.69 301 LEU A CA 1
ATOM 2363 C C . LEU A 1 301 ? -18.605 5.581 10.731 1.00 69.69 301 LEU A C 1
ATOM 2365 O O . LEU A 1 301 ? -18.334 6.711 10.322 1.00 69.69 301 LEU A O 1
ATOM 2369 N N . VAL A 1 302 ? -19.721 5.299 11.406 1.00 71.81 302 VAL A N 1
ATOM 2370 C CA . VAL A 1 302 ? -20.708 6.303 11.822 1.00 71.81 302 VAL A CA 1
ATOM 2371 C C . VAL A 1 302 ? -20.541 6.582 13.306 1.00 71.81 302 VAL A C 1
ATOM 2373 O O . VAL A 1 302 ? -20.679 5.674 14.122 1.00 71.81 302 VAL A O 1
ATOM 2376 N N . PHE A 1 303 ? -20.303 7.830 13.687 1.00 70.81 303 PHE A N 1
ATOM 2377 C CA . PHE A 1 303 ? -20.367 8.224 15.092 1.00 70.81 303 PHE A CA 1
ATOM 2378 C C . PHE A 1 303 ? -21.835 8.315 15.536 1.00 70.81 303 PHE A C 1
ATOM 2380 O O . PHE A 1 303 ? -22.663 8.897 14.841 1.00 70.81 303 PHE A O 1
ATOM 2387 N N . SER A 1 304 ? -22.176 7.691 16.668 1.00 66.12 304 SER A N 1
ATOM 2388 C CA . SER A 1 304 ? -23.558 7.555 17.178 1.00 66.12 304 SER A CA 1
ATOM 2389 C C . SER A 1 304 ? -24.300 8.879 17.376 1.00 66.12 304 SER A C 1
ATOM 2391 O O . SER A 1 304 ? -25.526 8.909 17.311 1.00 66.12 304 SER A O 1
ATOM 2393 N N . GLN A 1 305 ? -23.566 9.965 17.591 1.00 66.94 305 GLN A N 1
ATOM 2394 C CA . GLN A 1 305 ? -24.041 11.343 17.594 1.00 66.94 305 GLN A CA 1
ATOM 2395 C C . GLN A 1 305 ? -23.047 12.138 16.756 1.00 66.94 305 GLN A C 1
ATOM 2397 O O . GLN A 1 305 ? -21.862 11.832 16.846 1.00 66.94 305 GLN A O 1
ATOM 2402 N N . ASN A 1 306 ? -23.495 13.117 15.958 1.00 67.94 306 ASN A N 1
ATOM 2403 C CA . ASN A 1 306 ? -22.601 14.053 15.264 1.00 67.94 306 ASN A CA 1
ATOM 2404 C C . ASN A 1 306 ? -21.755 14.756 16.331 1.00 67.94 306 ASN A C 1
ATOM 2406 O O . ASN A 1 306 ? -22.268 15.678 16.974 1.00 67.94 306 ASN A O 1
ATOM 2410 N N . PRO A 1 307 ? -20.518 14.299 16.600 1.00 74.25 307 PRO A N 1
ATOM 2411 C CA . PRO A 1 307 ? -19.779 14.862 17.705 1.00 74.25 307 PRO A CA 1
ATOM 2412 C C . PRO A 1 307 ? -19.420 16.286 17.310 1.00 74.25 307 PRO A C 1
ATOM 2414 O O . PRO A 1 307 ? -19.124 16.549 16.139 1.00 74.25 307 PRO A O 1
ATOM 2417 N N . SER A 1 308 ? -19.433 17.209 18.272 1.00 83.25 308 SER A N 1
ATOM 2418 C CA . SER A 1 308 ? -18.793 18.493 18.012 1.00 83.25 308 SER A CA 1
ATOM 2419 C C . SER A 1 308 ? -17.349 18.217 17.597 1.00 83.25 308 SER A C 1
ATOM 2421 O O . SER A 1 308 ? -16.715 17.272 18.085 1.00 83.25 308 SER A O 1
ATOM 2423 N N . PHE A 1 309 ? -16.824 19.015 16.673 1.00 86.44 309 PHE A N 1
ATOM 2424 C CA . PHE A 1 309 ? -15.462 18.828 16.191 1.00 86.44 309 PHE A CA 1
ATOM 2425 C C . PHE A 1 309 ? -14.462 18.767 17.344 1.00 86.44 309 PHE A C 1
ATOM 2427 O O . PHE A 1 309 ? -13.597 17.904 17.338 1.00 86.44 309 PHE A O 1
ATOM 2434 N N . VAL A 1 310 ? -14.631 19.603 18.373 1.00 83.44 310 VAL A N 1
ATOM 2435 C CA . VAL A 1 310 ? -13.785 19.621 19.576 1.00 83.44 310 VAL A CA 1
ATOM 2436 C C . VAL A 1 310 ? -13.701 18.240 20.243 1.00 83.44 310 VAL A C 1
ATOM 2438 O O . VAL A 1 310 ? -12.608 17.792 20.594 1.00 83.44 310 VAL A O 1
ATOM 2441 N N . ILE A 1 311 ? -14.828 17.525 20.357 1.00 82.62 311 ILE A N 1
ATOM 2442 C CA . ILE A 1 311 ? -14.877 16.177 20.948 1.00 82.62 311 ILE A CA 1
ATOM 2443 C C . ILE A 1 311 ? -14.130 15.163 20.071 1.00 82.62 311 ILE A C 1
ATOM 2445 O O . ILE A 1 311 ? -13.475 14.263 20.594 1.00 82.62 311 ILE A O 1
ATOM 2449 N N . ALA A 1 312 ? -14.197 15.303 18.747 1.00 84.50 312 ALA A N 1
ATOM 2450 C CA . ALA A 1 312 ? -13.529 14.403 17.807 1.00 84.50 312 ALA A CA 1
ATOM 2451 C C . ALA A 1 312 ? -12.051 14.749 17.552 1.00 84.50 312 ALA A C 1
ATOM 2453 O O . ALA A 1 312 ? -11.248 13.864 17.257 1.00 84.50 312 ALA A O 1
ATOM 2454 N N . ALA A 1 313 ? -11.679 16.019 17.687 1.00 86.81 313 ALA A N 1
ATOM 2455 C CA . ALA A 1 313 ? -10.361 16.548 17.370 1.00 86.81 313 ALA A CA 1
ATOM 2456 C C . ALA A 1 313 ? -9.281 15.941 18.264 1.00 86.81 313 ALA A C 1
ATOM 2458 O O . ALA A 1 313 ? -8.251 15.499 17.763 1.00 86.81 313 ALA A O 1
ATOM 2459 N N . LEU A 1 314 ? -9.515 15.851 19.578 1.00 82.56 314 LEU A N 1
ATOM 2460 C CA . LEU A 1 314 ? -8.525 15.293 20.505 1.00 82.56 314 LEU A CA 1
ATOM 2461 C C . LEU A 1 314 ? -8.249 13.797 20.245 1.00 82.56 314 LEU A C 1
ATOM 2463 O O . LEU A 1 314 ? -7.074 13.431 20.123 1.00 82.56 314 LEU A O 1
ATOM 2467 N N . PRO A 1 315 ? -9.267 12.922 20.083 1.00 82.75 315 PRO A N 1
ATOM 2468 C CA . PRO A 1 315 ? -9.040 11.549 19.651 1.00 82.75 315 PRO A CA 1
ATOM 2469 C C . PRO A 1 315 ? -8.340 11.451 18.299 1.00 82.75 315 PRO A C 1
ATOM 2471 O O . PRO A 1 315 ? -7.461 10.605 18.146 1.00 82.75 315 PRO A O 1
ATOM 2474 N N . TYR A 1 316 ? -8.683 12.328 17.353 1.00 86.56 316 TYR A N 1
ATOM 2475 C CA . TYR A 1 316 ? -8.051 12.365 16.040 1.00 86.56 316 TYR A CA 1
ATOM 2476 C C . TYR A 1 316 ? -6.565 12.738 16.132 1.00 86.56 316 TYR A C 1
ATOM 2478 O O . TYR A 1 316 ? -5.735 12.048 15.552 1.00 86.56 316 TYR A O 1
ATOM 2486 N N . ILE A 1 317 ? -6.191 13.741 16.933 1.00 85.88 317 ILE A N 1
ATOM 2487 C CA . ILE A 1 317 ? -4.784 14.108 17.182 1.00 85.88 317 ILE A CA 1
ATOM 2488 C C . ILE A 1 317 ? -4.018 12.931 17.789 1.00 85.88 317 ILE A C 1
ATOM 2490 O O . ILE A 1 317 ? -2.938 12.583 17.313 1.00 85.88 317 ILE A O 1
ATOM 2494 N N . GLY A 1 318 ? -4.584 12.282 18.812 1.00 80.75 318 GLY A N 1
ATOM 2495 C CA . GLY A 1 318 ? -3.973 11.096 19.417 1.00 80.75 318 GLY A CA 1
ATOM 2496 C C . GLY A 1 318 ? -3.805 9.951 18.412 1.00 80.75 318 GLY A C 1
ATOM 2497 O O . GLY A 1 318 ? -2.806 9.227 18.437 1.00 80.75 318 GLY A O 1
ATOM 2498 N N . ALA A 1 319 ? -4.760 9.813 17.494 1.00 83.06 319 ALA A N 1
ATOM 2499 C CA . ALA A 1 319 ? -4.717 8.840 16.420 1.00 83.06 319 ALA A CA 1
ATOM 2500 C C . ALA A 1 319 ? -3.603 9.150 15.406 1.00 83.06 319 ALA A C 1
ATOM 2502 O O . ALA A 1 319 ? -2.811 8.261 15.099 1.00 83.06 319 ALA A O 1
ATOM 2503 N N . LEU A 1 320 ? -3.488 10.406 14.959 1.00 85.00 320 LEU A N 1
ATOM 2504 C CA . LEU A 1 320 ? -2.409 10.873 14.083 1.00 85.00 320 LEU A CA 1
ATOM 2505 C C . LEU A 1 320 ? -1.038 10.596 14.696 1.00 85.00 320 LEU A C 1
ATOM 2507 O O . LEU A 1 320 ? -0.190 9.987 14.054 1.00 85.00 320 LEU A O 1
ATOM 2511 N N . LEU A 1 321 ? -0.852 10.974 15.960 1.00 82.31 321 LEU A N 1
ATOM 2512 C CA . LEU A 1 321 ? 0.384 10.746 16.705 1.00 82.31 321 LEU A CA 1
ATOM 2513 C C . LEU A 1 321 ? 0.791 9.275 16.732 1.00 82.31 321 LEU A C 1
ATOM 2515 O O . LEU A 1 321 ? 1.904 8.925 16.343 1.00 82.31 321 LEU A O 1
ATOM 2519 N N . THR A 1 322 ? -0.145 8.416 17.136 1.00 78.06 322 THR A N 1
ATOM 2520 C CA . THR A 1 322 ? 0.088 6.971 17.225 1.00 78.06 322 THR A CA 1
ATOM 2521 C C . THR A 1 322 ? 0.469 6.390 15.866 1.00 78.06 322 THR A C 1
ATOM 2523 O O . THR A 1 322 ? 1.298 5.484 15.772 1.00 78.06 322 THR A O 1
ATOM 2526 N N . VAL A 1 323 ? -0.164 6.879 14.800 1.00 81.25 323 VAL A N 1
ATOM 2527 C CA . VAL A 1 323 ? 0.104 6.386 13.456 1.00 81.25 323 VAL A CA 1
ATOM 2528 C C . VAL A 1 323 ? 1.435 6.884 12.924 1.00 81.25 323 VAL A C 1
ATOM 2530 O O . VAL A 1 323 ? 2.161 6.065 12.378 1.00 81.25 323 VAL A O 1
ATOM 2533 N N . PHE A 1 324 ? 1.796 8.153 13.107 1.00 80.38 324 PHE A N 1
ATOM 2534 C CA . PHE A 1 324 ? 3.091 8.659 12.648 1.00 80.38 324 PHE A CA 1
ATOM 2535 C C . PHE A 1 324 ? 4.257 7.967 13.357 1.00 80.38 324 PHE A C 1
ATOM 2537 O O . PHE A 1 324 ? 5.214 7.569 12.700 1.00 80.38 324 PHE A O 1
ATOM 2544 N N . GLU A 1 325 ? 4.140 7.713 14.661 1.00 81.19 325 GLU A N 1
ATOM 2545 C CA . GLU A 1 325 ? 5.139 6.941 15.408 1.00 81.19 325 GLU A CA 1
ATOM 2546 C C . GLU A 1 325 ? 5.285 5.513 14.852 1.00 81.19 325 GLU A C 1
ATOM 2548 O O . GLU A 1 325 ? 6.390 5.021 14.618 1.00 81.19 325 GLU A O 1
ATOM 2553 N N . ARG A 1 326 ? 4.157 4.850 14.570 1.00 78.94 326 ARG A N 1
ATOM 2554 C CA . ARG A 1 326 ? 4.149 3.498 13.994 1.00 78.94 326 ARG A CA 1
ATOM 2555 C C . ARG A 1 326 ? 4.569 3.454 12.528 1.00 78.94 326 ARG A C 1
ATOM 2557 O O . ARG A 1 326 ? 5.090 2.435 12.097 1.00 78.94 326 ARG A O 1
ATOM 2564 N N . ALA A 1 327 ? 4.308 4.509 11.764 1.00 74.31 327 ALA A N 1
ATOM 2565 C CA . ALA A 1 327 ? 4.630 4.599 10.347 1.00 74.31 327 ALA A CA 1
ATOM 2566 C C . ALA A 1 327 ? 6.091 5.006 10.105 1.00 74.31 327 ALA A C 1
ATOM 2568 O O . ALA A 1 327 ? 6.617 4.752 9.027 1.00 74.31 327 ALA A O 1
ATOM 2569 N N . ALA A 1 328 ? 6.756 5.594 11.100 1.00 74.81 328 ALA A N 1
ATOM 2570 C CA . ALA A 1 328 ? 8.176 5.924 11.039 1.00 74.81 328 ALA A CA 1
ATOM 2571 C C . ALA A 1 328 ? 9.091 4.708 11.294 1.00 74.81 328 ALA A C 1
ATOM 2573 O O . ALA A 1 328 ? 10.293 4.762 11.029 1.00 74.81 328 ALA A O 1
ATOM 2574 N N . SER A 1 329 ? 8.564 3.599 11.820 1.00 77.06 329 SER A N 1
ATOM 2575 C CA . SER A 1 329 ? 9.354 2.397 12.092 1.00 77.06 329 SER A CA 1
ATOM 2576 C C . SER A 1 329 ? 9.221 1.352 10.982 1.00 77.06 329 SER A C 1
ATOM 2578 O O . SER A 1 329 ? 8.186 1.214 10.333 1.00 77.06 329 SER A O 1
ATOM 2580 N N . TYR A 1 330 ? 10.296 0.598 10.763 1.00 77.88 330 TYR A N 1
ATOM 2581 C CA . TYR A 1 330 ? 10.218 -0.682 10.074 1.00 77.88 330 TYR A CA 1
ATOM 2582 C C . TYR A 1 330 ? 10.520 -1.778 11.088 1.00 77.88 330 TYR A C 1
ATOM 2584 O O . TYR A 1 330 ? 11.327 -1.589 12.001 1.00 77.88 330 TYR A O 1
ATOM 2592 N N . GLU A 1 331 ? 9.856 -2.914 10.941 1.00 80.38 331 GLU A N 1
ATOM 2593 C CA . GLU A 1 331 ? 9.987 -4.037 11.860 1.00 80.38 331 GLU A CA 1
ATOM 2594 C C . GLU A 1 331 ? 10.073 -5.330 11.052 1.00 80.38 331 GLU A C 1
ATOM 2596 O O . GLU A 1 331 ? 9.196 -5.647 10.242 1.00 80.38 331 GLU A O 1
ATOM 2601 N N . VAL A 1 332 ? 11.152 -6.082 11.270 1.00 73.31 332 VAL A N 1
ATOM 2602 C CA . VAL A 1 332 ? 11.285 -7.450 10.767 1.00 73.31 332 VAL A CA 1
ATOM 2603 C C . VAL A 1 332 ? 10.619 -8.356 11.801 1.00 73.31 332 VAL A C 1
ATOM 2605 O O . VAL A 1 332 ? 11.199 -8.597 12.857 1.00 73.31 332 VAL A O 1
ATOM 2608 N N . LEU A 1 333 ? 9.399 -8.830 11.515 1.00 69.06 333 LEU A N 1
ATOM 2609 C CA . LEU A 1 333 ? 8.562 -9.557 12.485 1.00 69.06 333 LEU A CA 1
ATOM 2610 C C . LEU A 1 333 ? 9.241 -10.809 13.067 1.00 69.06 333 LEU A C 1
ATOM 2612 O O . LEU A 1 333 ? 9.079 -11.101 14.253 1.00 69.06 333 LEU A O 1
ATOM 2616 N N . LYS A 1 334 ? 10.057 -11.508 12.269 1.00 69.12 334 LYS A N 1
ATOM 2617 C CA . LYS A 1 334 ? 10.969 -12.562 12.730 1.00 69.12 334 LYS A CA 1
ATOM 2618 C C . LYS A 1 334 ? 12.260 -12.543 11.930 1.00 69.12 334 LYS A C 1
ATOM 2620 O O . LYS A 1 334 ? 12.241 -12.571 10.700 1.00 69.12 334 LYS A O 1
ATOM 2625 N N . GLN A 1 335 ? 13.392 -12.551 12.631 1.00 57.38 335 GLN A N 1
ATOM 2626 C CA . GLN A 1 335 ? 14.682 -12.789 11.991 1.00 57.38 335 GLN A CA 1
ATOM 2627 C C . GLN A 1 335 ? 14.738 -14.242 11.486 1.00 57.38 335 GLN A C 1
ATOM 2629 O O . GLN A 1 335 ? 14.419 -15.157 12.252 1.00 57.38 335 GLN A O 1
ATOM 2634 N N . PRO A 1 336 ? 15.124 -14.484 10.222 1.00 52.66 336 PRO A N 1
ATOM 2635 C CA . PRO A 1 336 ? 15.271 -15.840 9.717 1.00 52.66 336 PRO A CA 1
ATOM 2636 C C . PRO A 1 336 ? 16.414 -16.547 10.455 1.00 52.66 336 PRO A C 1
ATOM 2638 O O . PRO A 1 336 ? 17.486 -15.987 10.656 1.00 52.66 336 PRO A O 1
ATOM 2641 N N . SER A 1 337 ? 16.195 -17.798 10.859 1.00 41.19 337 SER A N 1
ATOM 2642 C CA . SER A 1 337 ? 17.179 -18.598 11.602 1.00 41.19 337 SER A CA 1
ATOM 2643 C C . SER A 1 337 ? 18.283 -19.209 10.727 1.00 41.19 337 SER A C 1
ATOM 2645 O O . SER A 1 337 ? 19.170 -19.878 11.250 1.00 41.19 337 SER A O 1
ATOM 2647 N N . LEU A 1 338 ? 18.241 -19.013 9.406 1.00 43.56 338 LEU A N 1
ATOM 2648 C CA . LEU A 1 338 ? 19.217 -19.546 8.454 1.00 43.56 338 LEU A CA 1
ATOM 2649 C C . LEU A 1 338 ? 19.652 -18.434 7.496 1.00 43.56 338 LEU A C 1
ATOM 2651 O O . LEU A 1 338 ? 18.905 -18.040 6.603 1.00 43.56 338 LEU A O 1
ATOM 2655 N N . PHE A 1 339 ? 20.865 -17.922 7.703 1.00 47.66 339 PHE A N 1
ATOM 2656 C CA . PHE A 1 339 ? 21.498 -16.934 6.833 1.00 47.66 339 PHE A CA 1
ATOM 2657 C C . PHE A 1 339 ? 22.502 -17.629 5.915 1.00 47.66 339 PHE A C 1
ATOM 2659 O O . PHE A 1 339 ? 23.449 -18.251 6.393 1.00 47.66 339 PHE A O 1
ATOM 2666 N N . PHE A 1 340 ? 22.346 -17.474 4.600 1.00 41.00 340 PHE A N 1
ATOM 2667 C CA . PHE A 1 340 ? 23.437 -17.753 3.670 1.00 41.00 340 PHE A CA 1
ATOM 2668 C C . PHE A 1 340 ? 24.285 -16.495 3.481 1.00 41.00 340 PHE A C 1
ATOM 2670 O O . PHE A 1 340 ? 23.836 -15.494 2.921 1.00 41.00 340 PHE A O 1
ATOM 2677 N N . SER A 1 341 ? 25.544 -16.571 3.911 1.00 41.53 341 SER A N 1
ATOM 2678 C CA . SER A 1 341 ? 26.589 -15.649 3.473 1.00 41.53 341 SER A CA 1
ATOM 2679 C C . SER A 1 341 ? 27.033 -16.071 2.074 1.00 41.53 341 SER A C 1
ATOM 2681 O O . SER A 1 341 ? 27.964 -16.855 1.901 1.00 41.53 341 SER A O 1
ATOM 2683 N N . ALA A 1 342 ? 26.322 -15.605 1.048 1.00 43.59 342 ALA A N 1
ATOM 2684 C CA . ALA A 1 342 ? 26.853 -15.670 -0.306 1.00 43.59 342 ALA A CA 1
ATOM 2685 C C . ALA A 1 342 ? 28.003 -14.657 -0.392 1.00 43.59 342 ALA A C 1
ATOM 2687 O O . ALA A 1 342 ? 27.750 -13.449 -0.463 1.00 43.59 342 ALA A O 1
ATOM 2688 N N . ARG A 1 343 ? 29.254 -15.142 -0.347 1.00 41.34 343 ARG A N 1
ATOM 2689 C CA . ARG A 1 343 ? 30.439 -14.326 -0.644 1.00 41.34 343 ARG A CA 1
ATOM 2690 C C . ARG A 1 343 ? 30.266 -13.741 -2.050 1.00 41.34 343 ARG A C 1
ATOM 2692 O O . ARG A 1 343 ? 30.146 -14.521 -2.992 1.00 41.34 343 ARG A O 1
ATOM 2699 N N . PRO A 1 344 ? 30.228 -12.410 -2.220 1.00 46.62 344 PRO A N 1
ATOM 2700 C CA . PRO A 1 344 ? 30.316 -11.835 -3.551 1.00 46.62 344 PRO A CA 1
ATOM 2701 C C . PRO A 1 344 ? 31.708 -12.156 -4.106 1.00 46.62 344 PRO A C 1
ATOM 2703 O O . PRO A 1 344 ? 32.715 -11.743 -3.535 1.00 46.62 344 PRO A O 1
ATOM 2706 N N . GLU A 1 345 ? 31.782 -12.921 -5.193 1.00 43.22 345 GLU A N 1
ATOM 2707 C CA . GLU A 1 345 ? 33.011 -13.000 -5.981 1.00 43.22 345 GLU A CA 1
ATOM 2708 C C . GLU A 1 345 ? 33.213 -11.633 -6.650 1.00 43.22 345 GLU A C 1
ATOM 2710 O O . GLU A 1 345 ? 32.459 -11.273 -7.548 1.00 43.22 345 GLU A O 1
ATOM 2715 N N . ASN A 1 346 ? 34.171 -10.847 -6.140 1.00 44.09 346 ASN A N 1
ATOM 2716 C CA . ASN A 1 346 ? 34.717 -9.613 -6.725 1.00 44.09 346 ASN A CA 1
ATOM 2717 C C . ASN A 1 346 ? 33.709 -8.740 -7.502 1.00 44.09 346 ASN A C 1
ATOM 2719 O O . ASN A 1 346 ? 33.778 -8.626 -8.726 1.00 44.09 346 ASN A O 1
ATOM 2723 N N . VAL A 1 347 ? 32.789 -8.085 -6.787 1.00 45.84 347 VAL A N 1
ATOM 2724 C CA . VAL A 1 347 ? 31.917 -7.051 -7.363 1.00 45.84 347 VAL A CA 1
ATOM 2725 C C . VAL A 1 347 ? 32.504 -5.682 -7.022 1.00 45.84 347 VAL A C 1
ATOM 2727 O O . VAL A 1 347 ? 32.456 -5.260 -5.872 1.00 45.84 347 VAL A O 1
ATOM 2730 N N . ASN A 1 348 ? 33.066 -4.998 -8.020 1.00 45.09 348 ASN A N 1
ATOM 2731 C CA . ASN A 1 348 ? 33.445 -3.588 -7.913 1.00 45.09 348 ASN A CA 1
ATOM 2732 C C . ASN A 1 348 ? 32.169 -2.717 -7.882 1.00 45.09 348 ASN A C 1
ATOM 2734 O O . ASN A 1 348 ? 31.384 -2.798 -8.828 1.00 45.09 348 ASN A O 1
ATOM 2738 N N . ASP A 1 349 ? 31.987 -1.942 -6.800 1.00 45.38 349 ASP A N 1
ATOM 2739 C CA . ASP A 1 349 ? 31.189 -0.718 -6.503 1.00 45.38 349 ASP A CA 1
ATOM 2740 C C . ASP A 1 349 ? 29.952 -0.281 -7.327 1.00 45.38 349 ASP A C 1
ATOM 2742 O O . ASP A 1 349 ? 29.402 0.795 -7.098 1.00 45.38 349 ASP A O 1
ATOM 2746 N N . SER A 1 350 ? 29.425 -1.079 -8.248 1.00 53.38 350 SER A N 1
ATOM 2747 C CA . SER A 1 350 ? 28.181 -0.762 -8.953 1.00 53.38 350 SER A CA 1
ATOM 2748 C C . SER A 1 350 ? 26.990 -1.375 -8.214 1.00 53.38 350 SER A C 1
ATOM 2750 O O . SER A 1 350 ? 26.928 -2.586 -8.014 1.00 53.38 350 SER A O 1
ATOM 2752 N N . ALA A 1 351 ? 26.009 -0.541 -7.844 1.00 55.47 351 ALA A N 1
ATOM 2753 C CA . ALA A 1 351 ? 24.764 -0.931 -7.159 1.00 55.47 351 ALA A CA 1
ATOM 2754 C C . ALA A 1 351 ? 23.929 -1.998 -7.907 1.00 55.47 351 ALA A C 1
ATOM 2756 O O . ALA A 1 351 ? 22.954 -2.528 -7.382 1.00 55.47 351 ALA A O 1
ATOM 2757 N N . LEU A 1 352 ? 24.315 -2.344 -9.135 1.00 53.94 352 LEU A N 1
ATOM 2758 C CA . LEU A 1 352 ? 23.650 -3.314 -9.991 1.00 53.94 352 LEU A CA 1
ATOM 2759 C C . LEU A 1 352 ? 24.639 -4.436 -10.339 1.00 53.94 352 LEU A C 1
ATOM 2761 O O . LEU A 1 352 ? 25.264 -4.458 -11.398 1.00 53.94 352 LEU A O 1
ATOM 2765 N N . GLY A 1 353 ? 24.811 -5.368 -9.400 1.00 50.69 353 GLY A N 1
ATOM 2766 C CA . GLY A 1 353 ? 25.654 -6.548 -9.578 1.00 50.69 353 GLY A CA 1
ATOM 2767 C C . GLY A 1 353 ? 25.000 -7.606 -10.472 1.00 50.69 353 GLY A C 1
ATOM 2768 O O . GLY A 1 353 ? 23.803 -7.879 -10.375 1.00 50.69 353 GLY A O 1
ATOM 2769 N N . LYS A 1 354 ? 25.795 -8.265 -11.322 1.00 44.78 354 LYS A N 1
ATOM 2770 C CA . LYS A 1 354 ? 25.354 -9.450 -12.069 1.00 44.78 354 LYS A CA 1
ATOM 2771 C C . LYS A 1 354 ? 25.249 -10.636 -11.111 1.00 44.78 354 LYS A C 1
ATOM 2773 O O . LYS A 1 354 ? 26.262 -11.209 -10.724 1.00 44.78 354 LYS A O 1
ATOM 2778 N N . ILE A 1 355 ? 24.030 -11.031 -10.762 1.00 50.38 355 ILE A N 1
ATOM 2779 C CA . ILE A 1 355 ? 23.780 -12.299 -10.072 1.00 50.38 355 ILE A CA 1
ATOM 2780 C C . ILE A 1 355 ? 23.285 -13.292 -11.121 1.00 50.38 355 ILE A C 1
ATOM 2782 O O . ILE A 1 355 ? 22.105 -13.313 -11.458 1.00 50.38 355 ILE A O 1
ATOM 2786 N N . SER A 1 356 ? 24.197 -14.096 -11.671 1.00 42.94 356 SER A N 1
ATOM 2787 C CA . SER A 1 356 ? 23.816 -15.221 -12.527 1.00 42.94 356 SER A CA 1
ATOM 2788 C C . SER A 1 356 ? 23.206 -16.315 -11.650 1.00 42.94 356 SER A C 1
ATOM 2790 O O . SER A 1 356 ? 23.930 -17.032 -10.963 1.00 42.94 356 SER A O 1
ATOM 2792 N N . PHE A 1 357 ? 21.884 -16.460 -11.668 1.00 46.25 357 PHE A N 1
ATOM 2793 C CA . PHE A 1 357 ? 21.234 -17.625 -11.072 1.00 46.25 357 PHE A CA 1
ATOM 2794 C C . PHE A 1 357 ? 21.375 -18.809 -12.033 1.00 46.25 357 PHE A C 1
ATOM 2796 O O . PHE A 1 357 ? 20.744 -18.838 -13.089 1.00 46.25 357 PHE A O 1
ATOM 2803 N N . THR A 1 358 ? 22.198 -19.799 -11.686 1.00 44.22 358 THR A N 1
ATOM 2804 C CA . THR A 1 358 ? 22.080 -21.131 -12.288 1.00 44.22 358 THR A CA 1
ATOM 2805 C C . THR A 1 358 ? 20.769 -21.746 -11.797 1.00 44.22 358 THR A C 1
ATOM 2807 O O . THR A 1 358 ? 20.458 -21.730 -10.607 1.00 44.22 358 THR A O 1
ATOM 2810 N N . SER A 1 359 ? 19.963 -22.240 -12.734 1.00 45.81 359 SER A N 1
ATOM 2811 C CA . SER A 1 359 ? 18.512 -22.467 -12.630 1.00 45.81 359 SER A CA 1
ATOM 2812 C C . SER A 1 359 ? 18.003 -23.431 -11.543 1.00 45.81 359 SER A C 1
ATOM 2814 O O . SER A 1 359 ? 16.809 -23.705 -11.526 1.00 45.81 359 SER A O 1
ATOM 2816 N N . GLN A 1 360 ? 18.844 -23.986 -10.663 1.00 39.66 360 GLN A N 1
ATOM 2817 C CA . GLN A 1 360 ? 18.418 -25.034 -9.722 1.00 39.66 360 GLN A CA 1
ATOM 2818 C C . GLN A 1 360 ? 18.859 -24.883 -8.260 1.00 39.66 360 GLN A C 1
ATOM 2820 O O . GLN A 1 360 ? 18.292 -25.585 -7.435 1.00 39.66 360 GLN A O 1
ATOM 2825 N N . GLN A 1 361 ? 19.800 -24.003 -7.886 1.00 44.75 361 GLN A N 1
ATOM 2826 C CA . GLN A 1 361 ? 20.449 -24.140 -6.567 1.00 44.75 361 GLN A CA 1
ATOM 2827 C C . GLN A 1 361 ? 20.169 -23.099 -5.473 1.00 44.75 361 GLN A C 1
ATOM 2829 O O . GLN A 1 361 ? 20.700 -23.305 -4.396 1.00 44.75 361 GLN A O 1
ATOM 2834 N N . ASN A 1 362 ? 19.360 -22.037 -5.626 1.00 45.09 362 ASN A N 1
ATOM 2835 C CA . ASN A 1 362 ? 19.161 -21.089 -4.498 1.00 45.09 362 ASN A CA 1
ATOM 2836 C C . ASN A 1 362 ? 17.833 -20.295 -4.466 1.00 45.09 362 ASN A C 1
ATOM 2838 O O . ASN A 1 362 ? 17.790 -19.169 -3.975 1.00 45.09 362 ASN A O 1
ATOM 2842 N N . LEU A 1 363 ? 16.723 -20.884 -4.921 1.00 48.94 363 LEU A N 1
ATOM 2843 C CA . LEU A 1 363 ? 15.367 -20.384 -4.607 1.00 48.94 363 LEU A CA 1
ATOM 2844 C C . LEU A 1 363 ? 14.754 -21.064 -3.366 1.00 48.94 363 LEU A C 1
ATOM 2846 O O . LEU A 1 363 ? 13.668 -20.704 -2.933 1.00 48.94 363 LEU A O 1
ATOM 2850 N N . GLU A 1 364 ? 15.443 -22.017 -2.733 1.00 47.00 364 GLU A N 1
ATOM 2851 C CA . GLU A 1 364 ? 14.910 -22.696 -1.541 1.00 47.00 364 GLU A CA 1
ATOM 2852 C C . GLU A 1 364 ? 14.898 -21.794 -0.289 1.00 47.00 364 GLU A C 1
ATOM 2854 O O . GLU A 1 364 ? 14.037 -21.951 0.577 1.00 47.00 364 GLU A O 1
ATOM 2859 N N . CYS A 1 365 ? 15.765 -20.774 -0.216 1.00 46.41 365 CYS A N 1
ATOM 2860 C CA . CYS A 1 365 ? 15.769 -19.809 0.891 1.00 46.41 365 CYS A CA 1
ATOM 2861 C C . CYS A 1 365 ? 14.716 -18.692 0.775 1.00 46.41 365 CYS A C 1
ATOM 2863 O O . CYS A 1 365 ? 14.499 -17.979 1.755 1.00 46.41 365 CYS A O 1
ATOM 2865 N N . SER A 1 366 ? 14.034 -18.524 -0.368 1.00 47.69 366 SER A N 1
ATOM 2866 C CA . SER A 1 366 ? 13.009 -17.474 -0.525 1.00 47.69 366 SER A CA 1
ATOM 2867 C C . SER A 1 366 ? 11.660 -17.819 0.116 1.00 47.69 366 SER A C 1
ATOM 2869 O O . SER A 1 366 ? 10.774 -16.971 0.151 1.00 47.69 366 SER A O 1
ATOM 2871 N N . ASN A 1 367 ? 11.483 -19.031 0.647 1.00 47.78 367 ASN A N 1
ATOM 2872 C CA . ASN A 1 367 ? 10.156 -19.534 1.015 1.00 47.78 367 ASN A CA 1
ATOM 2873 C C . ASN A 1 367 ? 9.652 -19.152 2.419 1.00 47.78 367 ASN A C 1
ATOM 2875 O O . ASN A 1 367 ? 8.516 -19.490 2.738 1.00 47.78 367 ASN A O 1
ATOM 2879 N N . PHE A 1 368 ? 10.429 -18.461 3.266 1.00 56.50 368 PHE A N 1
ATOM 2880 C CA . PHE A 1 368 ? 10.050 -18.331 4.689 1.00 56.50 368 PHE A CA 1
ATOM 2881 C C . PHE A 1 368 ? 10.294 -16.977 5.356 1.00 56.50 368 PHE A C 1
ATOM 2883 O O . PHE A 1 368 ? 10.216 -16.893 6.582 1.00 56.50 368 PHE A O 1
ATOM 2890 N N . MET A 1 369 ? 10.567 -15.905 4.610 1.00 65.50 369 MET A N 1
ATOM 2891 C CA . MET A 1 369 ? 10.582 -14.593 5.260 1.00 65.50 369 MET A CA 1
ATOM 2892 C C . MET A 1 369 ? 9.157 -14.102 5.488 1.00 65.50 369 MET A C 1
ATOM 2894 O O . MET A 1 369 ? 8.375 -13.962 4.547 1.00 65.50 369 MET A O 1
ATOM 2898 N N . GLU A 1 370 ? 8.835 -13.851 6.758 1.00 80.25 370 GLU A N 1
ATOM 2899 C CA . GLU A 1 370 ? 7.609 -13.160 7.137 1.00 80.25 370 GLU A CA 1
ATOM 2900 C C . GLU A 1 370 ? 7.541 -11.784 6.452 1.00 80.25 370 GLU A C 1
ATOM 2902 O O . GLU A 1 370 ? 8.583 -11.202 6.128 1.00 80.25 370 GLU A O 1
ATOM 2907 N N . PRO A 1 371 ? 6.329 -11.250 6.225 1.00 88.12 371 PRO A N 1
ATOM 2908 C CA . PRO A 1 371 ? 6.155 -9.908 5.693 1.00 88.12 371 PRO A CA 1
ATOM 2909 C C . PRO A 1 371 ? 6.965 -8.876 6.491 1.00 88.12 371 PRO A C 1
ATOM 2911 O O . PRO A 1 371 ? 6.920 -8.844 7.723 1.00 88.12 371 PRO A O 1
ATOM 2914 N N . LEU A 1 372 ? 7.684 -8.013 5.778 1.00 91.44 372 LEU A N 1
ATOM 2915 C CA . LEU A 1 372 ? 8.384 -6.868 6.340 1.00 91.44 372 LEU A CA 1
ATOM 2916 C C . LEU A 1 372 ? 7.375 -5.757 6.612 1.00 91.44 372 LEU A C 1
ATOM 2918 O O . LEU A 1 372 ? 6.646 -5.345 5.709 1.00 91.44 372 LEU A O 1
ATOM 2922 N N . ARG A 1 373 ? 7.361 -5.217 7.829 1.00 91.69 373 ARG A N 1
ATOM 2923 C CA . ARG A 1 373 ? 6.616 -3.990 8.099 1.00 91.69 373 ARG A CA 1
ATOM 2924 C C . ARG A 1 373 ? 7.443 -2.792 7.644 1.00 91.69 373 ARG A C 1
ATOM 2926 O O . ARG A 1 373 ? 8.503 -2.540 8.210 1.00 91.69 373 ARG A O 1
ATOM 2933 N N . TRP A 1 374 ? 6.952 -2.058 6.653 1.00 90.38 374 TRP A N 1
ATOM 2934 C CA . TRP A 1 374 ? 7.525 -0.821 6.132 1.00 90.38 374 TRP A CA 1
ATOM 2935 C C . TRP A 1 374 ? 6.594 0.349 6.454 1.00 90.38 374 TRP A C 1
ATOM 2937 O O . TRP A 1 374 ? 5.661 0.669 5.711 1.00 90.38 374 TRP A O 1
ATOM 2947 N N . GLY A 1 375 ? 6.808 0.952 7.622 1.00 91.06 375 GLY A N 1
ATOM 2948 C CA . GLY A 1 375 ? 5.956 2.008 8.140 1.00 91.06 375 GLY A CA 1
ATOM 2949 C C . GLY A 1 375 ? 4.505 1.568 8.323 1.00 91.06 375 GLY A C 1
ATOM 2950 O O . GLY A 1 375 ? 4.177 0.733 9.172 1.00 91.06 375 GLY A O 1
ATOM 2951 N N . ALA A 1 376 ? 3.620 2.170 7.530 1.00 92.19 376 ALA A N 1
ATOM 2952 C CA . ALA A 1 376 ? 2.187 1.892 7.537 1.00 92.19 376 ALA A CA 1
ATOM 2953 C C . ALA A 1 376 ? 1.794 0.616 6.770 1.00 92.19 376 ALA A C 1
ATOM 2955 O O . ALA A 1 376 ? 0.625 0.240 6.795 1.00 92.19 376 ALA A O 1
ATOM 2956 N N . GLU A 1 377 ? 2.728 -0.040 6.083 1.00 94.19 377 GLU A N 1
ATOM 2957 C CA . GLU A 1 377 ? 2.424 -1.107 5.129 1.00 94.19 377 GLU A CA 1
ATOM 2958 C C . GLU A 1 377 ? 3.174 -2.394 5.459 1.00 94.19 377 GLU A C 1
ATOM 2960 O O . GLU A 1 377 ? 4.320 -2.365 5.902 1.00 94.19 377 GLU A O 1
ATOM 2965 N N . TYR A 1 378 ? 2.560 -3.539 5.178 1.00 92.88 378 TYR A N 1
ATOM 2966 C CA . TYR A 1 378 ? 3.260 -4.818 5.124 1.00 92.88 378 TYR A CA 1
ATOM 2967 C C . TYR A 1 378 ? 3.670 -5.148 3.694 1.00 92.88 378 TYR A C 1
ATOM 2969 O O . TYR A 1 378 ? 2.812 -5.276 2.821 1.00 92.88 378 TYR A O 1
ATOM 2977 N N . ILE A 1 379 ? 4.966 -5.356 3.474 1.00 93.50 379 ILE A N 1
ATOM 2978 C CA . ILE A 1 379 ? 5.582 -5.715 2.195 1.00 93.50 379 ILE A CA 1
ATOM 2979 C C . ILE A 1 379 ? 6.071 -7.165 2.260 1.00 93.50 379 ILE A C 1
ATOM 2981 O O . ILE A 1 379 ? 6.707 -7.574 3.227 1.00 93.50 379 ILE A O 1
ATOM 2985 N N . GLN A 1 380 ? 5.802 -7.960 1.229 1.00 93.62 380 GLN A N 1
ATOM 2986 C CA . GLN A 1 380 ? 6.204 -9.367 1.161 1.00 93.62 380 GLN A CA 1
ATOM 2987 C C . GLN A 1 380 ? 6.833 -9.722 -0.190 1.00 93.62 380 GLN A C 1
ATOM 2989 O O . GLN A 1 380 ? 6.771 -8.958 -1.153 1.00 93.62 380 GLN A O 1
ATOM 2994 N N . ILE A 1 381 ? 7.432 -10.910 -0.269 1.00 92.19 381 ILE A N 1
ATOM 2995 C CA . ILE A 1 381 ? 7.923 -11.460 -1.536 1.00 92.19 381 ILE A CA 1
ATOM 2996 C C . ILE A 1 381 ? 6.743 -11.635 -2.503 1.00 92.19 381 ILE A C 1
ATOM 2998 O O . ILE A 1 381 ? 5.667 -12.092 -2.125 1.00 92.19 381 ILE A O 1
ATOM 3002 N N . GLY A 1 382 ? 6.957 -11.256 -3.758 1.00 92.38 382 GLY A N 1
ATOM 3003 C CA . GLY A 1 382 ? 5.952 -11.198 -4.814 1.00 92.38 382 GLY A CA 1
ATOM 3004 C C . GLY A 1 382 ? 5.323 -9.815 -4.987 1.00 92.38 382 GLY A C 1
ATOM 3005 O O . GLY A 1 382 ? 4.706 -9.571 -6.026 1.00 92.38 382 GLY A O 1
ATOM 3006 N N . ASP A 1 383 ? 5.506 -8.904 -4.027 1.00 94.06 383 ASP A N 1
ATOM 3007 C CA . ASP A 1 383 ? 4.946 -7.559 -4.113 1.00 94.06 383 ASP A CA 1
ATOM 3008 C C . ASP A 1 383 ? 5.626 -6.707 -5.162 1.00 94.06 383 ASP A C 1
ATOM 3010 O O . ASP A 1 383 ? 6.840 -6.762 -5.349 1.00 94.06 383 ASP A O 1
ATOM 3014 N N . LEU A 1 384 ? 4.821 -5.848 -5.780 1.00 95.69 384 LEU A N 1
ATOM 3015 C CA . LEU A 1 384 ? 5.304 -4.735 -6.569 1.00 95.69 384 LEU A CA 1
ATOM 3016 C C . LEU A 1 384 ? 5.408 -3.504 -5.666 1.00 95.69 384 LEU A C 1
ATOM 3018 O O . LEU A 1 384 ? 4.396 -3.020 -5.156 1.00 95.69 384 LEU A O 1
ATOM 3022 N N . VAL A 1 385 ? 6.624 -3.008 -5.466 1.00 95.75 385 VAL A N 1
ATOM 3023 C CA . VAL A 1 385 ? 6.894 -1.809 -4.666 1.00 95.75 385 VAL A CA 1
ATOM 3024 C C . VAL A 1 385 ? 7.421 -0.683 -5.538 1.00 95.75 385 VAL A C 1
ATOM 3026 O O . VAL A 1 385 ? 8.112 -0.930 -6.525 1.00 95.75 385 VAL A O 1
ATOM 3029 N N . ARG A 1 386 ? 7.082 0.551 -5.179 1.00 95.12 386 ARG A N 1
ATOM 3030 C CA . ARG A 1 386 ? 7.591 1.765 -5.812 1.00 95.12 386 ARG A CA 1
ATOM 3031 C C . ARG A 1 386 ? 8.965 2.099 -5.243 1.00 95.12 386 ARG A C 1
ATOM 3033 O O . ARG A 1 386 ? 9.177 1.975 -4.035 1.00 95.12 386 ARG A O 1
ATOM 3040 N N . LEU A 1 387 ? 9.867 2.551 -6.102 1.00 94.75 387 LEU A N 1
ATOM 3041 C CA . LEU A 1 387 ? 11.183 3.048 -5.719 1.00 94.75 387 LEU A CA 1
ATOM 3042 C C . LEU A 1 387 ? 11.211 4.581 -5.711 1.00 94.75 387 LEU A C 1
ATOM 3044 O O . LEU A 1 387 ? 10.390 5.220 -6.367 1.00 94.75 387 LEU A O 1
ATOM 3048 N N . GLY A 1 388 ? 12.136 5.162 -4.947 1.00 90.44 388 GLY A N 1
ATOM 3049 C CA . GLY A 1 388 ? 12.327 6.613 -4.875 1.00 90.44 388 GLY A CA 1
ATOM 3050 C C . GLY A 1 388 ? 12.896 7.205 -6.158 1.00 90.44 388 GLY A C 1
ATOM 3051 O O . GLY A 1 388 ? 12.548 8.321 -6.513 1.00 90.44 388 GLY A O 1
ATOM 3052 N N . SER A 1 389 ? 13.722 6.444 -6.874 1.00 89.19 389 SER A N 1
ATOM 3053 C CA . SER A 1 389 ? 14.326 6.881 -8.131 1.00 89.19 389 SER A CA 1
ATOM 3054 C C . SER A 1 389 ? 13.325 6.865 -9.284 1.00 89.19 389 SER A C 1
ATOM 3056 O O . SER A 1 389 ? 12.546 5.917 -9.449 1.00 89.19 389 SER A O 1
ATOM 3058 N N . ALA A 1 390 ? 13.398 7.879 -10.142 1.00 89.38 390 ALA A N 1
ATOM 3059 C CA . ALA A 1 390 ? 12.720 7.867 -11.424 1.00 89.38 390 ALA A CA 1
ATOM 3060 C C . ALA A 1 390 ? 13.470 6.978 -12.423 1.00 89.38 390 ALA A C 1
ATOM 3062 O O . ALA A 1 390 ? 14.652 6.651 -12.276 1.00 89.38 390 ALA A O 1
ATOM 3063 N N . ARG A 1 391 ? 12.787 6.605 -13.506 1.00 91.19 391 ARG A N 1
ATOM 3064 C CA . ARG A 1 391 ? 13.382 5.766 -14.550 1.00 91.19 391 ARG A CA 1
ATOM 3065 C C . ARG A 1 391 ? 14.623 6.387 -15.201 1.00 91.19 391 ARG A C 1
ATOM 3067 O O . ARG A 1 391 ? 15.552 5.649 -15.534 1.00 91.19 391 ARG A O 1
ATOM 3074 N N . LYS A 1 392 ? 14.632 7.711 -15.383 1.00 90.12 392 LYS A N 1
ATOM 3075 C CA . LYS A 1 392 ? 15.765 8.492 -15.911 1.00 90.12 392 LYS A CA 1
ATOM 3076 C C . LYS A 1 392 ? 17.010 8.461 -15.013 1.00 90.12 392 LYS A C 1
ATOM 3078 O O . LYS A 1 392 ? 18.108 8.637 -15.528 1.00 90.12 392 LYS A O 1
ATOM 3083 N N . ASP A 1 393 ? 16.845 8.213 -13.712 1.00 89.69 393 ASP A N 1
ATOM 3084 C CA . ASP A 1 393 ? 17.951 8.218 -12.744 1.00 89.69 393 ASP A CA 1
ATOM 3085 C C . ASP A 1 393 ? 18.720 6.889 -12.760 1.00 89.69 393 ASP A C 1
ATOM 3087 O O . ASP A 1 393 ? 19.857 6.800 -12.294 1.00 89.69 393 ASP A O 1
ATOM 3091 N N . LEU A 1 394 ? 18.126 5.839 -13.341 1.00 88.94 394 LEU A N 1
ATOM 3092 C CA . LEU A 1 394 ? 18.848 4.608 -13.626 1.00 88.94 394 LEU A CA 1
ATOM 3093 C C . LEU A 1 394 ? 19.860 4.856 -14.739 1.00 88.94 394 LEU A C 1
ATOM 3095 O O . LEU A 1 394 ? 19.499 5.076 -15.895 1.00 88.94 394 LEU A O 1
ATOM 3099 N N . VAL A 1 395 ? 21.135 4.737 -14.382 1.00 75.88 395 VAL A N 1
ATOM 3100 C CA . VAL A 1 395 ? 22.268 4.875 -15.294 1.00 75.88 395 VAL A CA 1
ATOM 3101 C C . VAL A 1 395 ? 22.118 3.911 -16.482 1.00 75.88 395 VAL A C 1
ATOM 3103 O O . VAL A 1 395 ? 22.365 2.708 -16.382 1.00 75.88 395 VAL A O 1
ATOM 3106 N N . THR A 1 396 ? 21.732 4.453 -17.639 1.00 64.19 396 THR A N 1
ATOM 3107 C CA . THR A 1 396 ? 21.499 3.707 -18.890 1.00 64.19 396 THR A CA 1
ATOM 3108 C C . THR A 1 396 ? 22.777 3.156 -19.521 1.00 64.19 396 THR A C 1
ATOM 3110 O O . THR A 1 396 ? 22.699 2.350 -20.445 1.00 64.19 396 THR A O 1
ATOM 3113 N N . SER A 1 397 ? 23.960 3.533 -19.019 1.00 60.84 397 SER A N 1
ATOM 3114 C CA . SER A 1 397 ? 25.238 2.997 -19.508 1.00 60.84 397 SER A CA 1
ATOM 3115 C C . SER A 1 397 ? 25.445 1.517 -19.166 1.00 60.84 397 SER A C 1
ATOM 3117 O O . SER A 1 397 ? 26.375 0.884 -19.665 1.00 60.84 397 SER A O 1
ATOM 3119 N N . GLN A 1 398 ? 24.565 0.928 -18.356 1.00 75.38 398 GLN A N 1
ATOM 3120 C CA . GLN A 1 398 ? 24.626 -0.481 -18.013 1.00 75.38 398 GLN A CA 1
ATOM 3121 C C . GLN A 1 398 ? 23.982 -1.346 -19.098 1.00 75.38 398 GLN A C 1
ATOM 3123 O O . GLN A 1 398 ? 22.770 -1.340 -19.301 1.00 75.38 398 GLN A O 1
ATOM 3128 N N . HIS A 1 399 ? 24.795 -2.178 -19.754 1.00 85.00 399 HIS A N 1
ATOM 3129 C CA . HIS A 1 399 ? 24.385 -3.046 -20.866 1.00 85.00 399 HIS A CA 1
ATOM 3130 C C . HIS A 1 399 ? 23.267 -4.061 -20.551 1.00 85.00 399 HIS A C 1
ATOM 3132 O O . HIS A 1 399 ? 22.857 -4.797 -21.451 1.00 85.00 399 HIS A O 1
ATOM 3138 N N . PHE A 1 400 ? 22.792 -4.161 -19.310 1.00 90.25 400 PHE A N 1
ATOM 3139 C CA . PHE A 1 400 ? 21.733 -5.080 -18.881 1.00 90.25 400 PHE A CA 1
ATOM 3140 C C . PHE A 1 400 ? 20.396 -4.398 -18.566 1.00 90.25 400 PHE A C 1
ATOM 3142 O O . PHE A 1 400 ? 19.427 -5.103 -18.286 1.00 90.25 400 PHE A O 1
ATOM 3149 N N . VAL A 1 401 ? 20.322 -3.068 -18.655 1.00 92.56 401 VAL A N 1
ATOM 3150 C CA . VAL A 1 401 ? 19.072 -2.307 -18.563 1.00 92.56 401 VAL A CA 1
ATOM 3151 C C . VAL A 1 401 ? 18.669 -1.882 -19.976 1.00 92.56 401 VAL A C 1
ATOM 3153 O O . VAL A 1 401 ? 19.493 -1.393 -20.746 1.00 92.56 401 VAL A O 1
ATOM 3156 N N . TYR A 1 402 ? 17.416 -2.113 -20.357 1.00 93.19 402 TYR A N 1
ATOM 3157 C CA . TYR A 1 402 ? 16.889 -1.664 -21.645 1.00 93.19 402 TYR A CA 1
ATOM 3158 C C . TYR A 1 402 ? 16.764 -0.128 -21.690 1.00 93.19 402 TYR A C 1
ATOM 3160 O O . TYR A 1 402 ? 16.742 0.507 -20.636 1.00 93.19 402 TYR A O 1
ATOM 3168 N N . PRO A 1 403 ? 16.687 0.513 -22.871 1.00 92.19 403 PRO A N 1
ATOM 3169 C CA . PRO A 1 403 ? 16.318 1.928 -22.941 1.00 92.19 403 PRO A CA 1
ATOM 3170 C C . PRO A 1 403 ? 14.883 2.141 -22.417 1.00 92.19 403 PRO A C 1
ATOM 3172 O O . PRO A 1 403 ? 14.075 1.217 -22.525 1.00 92.19 403 PRO A O 1
ATOM 3175 N N . PRO A 1 404 ? 14.543 3.319 -21.860 1.00 92.81 404 PRO A N 1
ATOM 3176 C CA . PRO A 1 404 ? 13.177 3.616 -21.428 1.00 92.81 404 PRO A CA 1
ATOM 3177 C C . PRO A 1 404 ? 12.186 3.499 -22.592 1.00 92.81 404 PRO A C 1
ATOM 3179 O O . PRO A 1 404 ? 12.504 3.899 -23.714 1.00 92.81 404 PRO A O 1
ATOM 3182 N N . SER A 1 405 ? 10.977 2.998 -22.336 1.00 93.06 405 SER A N 1
ATOM 3183 C CA . SER A 1 405 ? 9.899 3.052 -23.328 1.00 93.06 405 SER A CA 1
ATOM 3184 C C . SER A 1 405 ? 9.553 4.505 -23.663 1.00 93.06 405 SER A C 1
ATOM 3186 O O . SER A 1 405 ? 9.378 5.340 -22.769 1.00 93.06 405 SER A O 1
ATOM 3188 N N . GLY A 1 406 ? 9.427 4.795 -24.959 1.00 92.56 406 GLY A N 1
ATOM 3189 C CA . GLY A 1 406 ? 8.985 6.102 -25.438 1.00 92.56 406 GLY A CA 1
ATOM 3190 C C . GLY A 1 406 ? 7.534 6.421 -25.045 1.00 92.56 406 GLY A C 1
ATOM 3191 O O . GLY A 1 406 ? 6.823 5.559 -24.515 1.00 92.56 406 GLY A O 1
ATOM 3192 N N . PRO A 1 407 ? 7.079 7.657 -25.296 1.00 92.94 407 PRO A N 1
ATOM 3193 C CA . PRO A 1 407 ? 5.684 8.029 -25.097 1.00 92.94 407 PRO A CA 1
ATOM 3194 C C . PRO A 1 407 ? 4.735 7.215 -25.983 1.00 92.94 407 PRO A C 1
ATOM 3196 O O . PRO A 1 407 ? 5.070 6.829 -27.102 1.00 92.94 407 PRO A O 1
ATOM 3199 N N . GLY A 1 408 ? 3.515 7.004 -25.490 1.00 92.69 408 GLY A N 1
ATOM 3200 C CA . GLY A 1 408 ? 2.391 6.539 -26.303 1.00 92.69 408 GLY A CA 1
ATOM 3201 C C . GLY A 1 408 ? 2.070 7.499 -27.455 1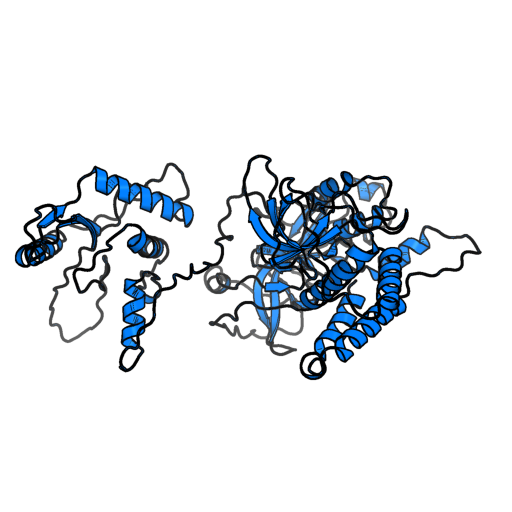.00 92.69 408 GLY A C 1
ATOM 3202 O O . GLY A 1 408 ? 2.533 8.645 -27.491 1.00 92.69 408 GLY A O 1
ATOM 3203 N N . GLU A 1 409 ? 1.244 7.057 -28.399 1.00 92.69 409 GLU A N 1
ATOM 3204 C CA . GLU A 1 409 ? 0.895 7.817 -29.601 1.00 92.69 409 GLU A CA 1
ATOM 3205 C C . GLU A 1 409 ? 0.228 9.152 -29.244 1.00 92.69 409 GLU A C 1
ATOM 3207 O O . GLU A 1 409 ? 0.547 10.197 -29.817 1.00 92.69 409 GLU A O 1
ATOM 3212 N N . TYR A 1 410 ? -0.650 9.138 -28.239 1.00 89.38 410 TYR A N 1
ATOM 3213 C CA . TYR A 1 410 ? -1.331 10.337 -27.754 1.00 89.38 410 TYR A CA 1
ATOM 3214 C C . TYR A 1 410 ? -0.350 11.400 -27.233 1.00 89.38 410 TYR A C 1
ATOM 3216 O O . TYR A 1 410 ? -0.385 12.551 -27.674 1.00 89.38 410 TYR A O 1
ATOM 3224 N N . PHE A 1 411 ? 0.558 11.017 -26.329 1.00 87.75 411 PHE A N 1
ATOM 3225 C CA . PHE A 1 411 ? 1.541 11.942 -25.757 1.00 87.75 411 PHE A CA 1
ATOM 3226 C C . PHE A 1 411 ? 2.564 12.403 -26.795 1.00 87.75 411 PHE A C 1
ATOM 3228 O O . PHE A 1 411 ? 2.946 13.570 -26.783 1.00 87.75 411 PHE A O 1
ATOM 3235 N N . SER A 1 412 ? 2.933 11.530 -27.736 1.00 90.62 412 SER A N 1
ATOM 3236 C CA . SER A 1 412 ? 3.819 11.875 -28.854 1.00 90.62 412 SER A CA 1
ATOM 3237 C C . SER A 1 412 ? 3.241 12.998 -29.721 1.00 90.62 412 SER A C 1
ATOM 3239 O O . SER A 1 412 ? 3.970 13.888 -30.150 1.00 90.62 412 SER A O 1
ATOM 3241 N N . ARG A 1 413 ? 1.921 12.989 -29.956 1.00 91.12 413 ARG A N 1
ATOM 3242 C CA . ARG A 1 413 ? 1.231 14.046 -30.714 1.00 91.12 413 ARG A CA 1
ATOM 3243 C C . ARG A 1 413 ? 1.092 15.343 -29.920 1.00 91.12 413 ARG A C 1
ATOM 3245 O O . ARG A 1 413 ? 1.154 16.416 -30.508 1.00 91.12 413 ARG A O 1
ATOM 3252 N N . MET A 1 414 ? 0.881 15.248 -28.607 1.00 87.81 414 MET A N 1
ATOM 3253 C CA . MET A 1 414 ? 0.668 16.416 -27.748 1.00 87.81 414 MET A CA 1
ATOM 3254 C C . MET A 1 414 ? 1.974 17.145 -27.399 1.00 87.81 414 MET A C 1
ATOM 3256 O O . MET A 1 414 ? 1.968 18.366 -27.263 1.00 87.81 414 MET A O 1
ATOM 3260 N N . PHE A 1 415 ? 3.093 16.423 -27.293 1.00 87.81 415 PHE A N 1
ATOM 3261 C CA . PHE A 1 415 ? 4.389 16.968 -26.871 1.00 87.81 415 PHE A CA 1
ATOM 3262 C C . PHE A 1 415 ? 5.540 16.529 -27.798 1.00 87.81 415 PHE A C 1
ATOM 3264 O O . PHE A 1 415 ? 6.497 15.895 -27.345 1.00 87.81 415 PHE A O 1
ATOM 3271 N N . PRO A 1 416 ? 5.504 16.885 -29.096 1.00 87.88 416 PRO A N 1
ATOM 3272 C CA . PRO A 1 416 ? 6.479 16.401 -30.079 1.00 87.88 416 PRO A CA 1
ATOM 3273 C C . PRO A 1 416 ? 7.923 16.868 -29.816 1.00 87.88 416 PRO A C 1
ATOM 3275 O O . PRO A 1 416 ? 8.864 16.267 -30.326 1.00 87.88 416 PRO A O 1
ATOM 3278 N N . HIS A 1 417 ? 8.118 17.926 -29.023 1.00 88.62 417 HIS A N 1
ATOM 3279 C CA . HIS A 1 417 ? 9.427 18.545 -28.777 1.00 88.62 417 HIS A CA 1
ATOM 3280 C C . HIS A 1 417 ? 10.057 18.177 -27.426 1.00 88.62 417 HIS A C 1
ATOM 3282 O O . HIS A 1 417 ? 11.094 18.729 -27.067 1.00 88.62 417 HIS A O 1
ATOM 3288 N N . SER A 1 418 ? 9.451 17.274 -26.648 1.00 83.94 418 SER A N 1
ATOM 3289 C CA . SER A 1 418 ? 9.961 16.918 -25.313 1.00 83.94 418 SER A CA 1
ATOM 3290 C C . SER A 1 418 ? 9.834 15.420 -25.015 1.00 83.94 418 SER A C 1
ATOM 3292 O O . SER A 1 418 ? 9.157 15.026 -24.059 1.00 83.94 418 SER A O 1
ATOM 3294 N N . PRO A 1 419 ? 10.499 14.557 -25.807 1.00 73.75 419 PRO A N 1
ATOM 3295 C CA . PRO A 1 419 ? 10.474 13.112 -25.587 1.00 73.75 419 PRO A CA 1
ATOM 3296 C C . PRO A 1 419 ? 11.092 12.713 -24.241 1.00 73.75 419 PRO A C 1
ATOM 3298 O O . PRO A 1 419 ? 10.726 11.690 -23.689 1.00 73.75 419 PRO A O 1
ATOM 3301 N N . GLU A 1 420 ? 11.985 13.525 -23.671 1.00 77.69 420 GLU A N 1
ATOM 3302 C CA . GLU A 1 420 ? 12.610 13.246 -22.369 1.00 77.69 420 GLU A CA 1
ATOM 3303 C C . GLU A 1 420 ? 11.640 13.413 -21.191 1.00 77.69 420 GLU A C 1
ATOM 3305 O O . GLU A 1 420 ? 11.759 12.721 -20.177 1.00 77.69 420 GLU A O 1
ATOM 3310 N N . LEU A 1 421 ? 10.663 14.315 -21.342 1.00 77.75 421 LEU A N 1
ATOM 3311 C CA . LEU A 1 421 ? 9.634 14.600 -20.340 1.00 77.75 421 LEU A CA 1
ATOM 3312 C C . LEU A 1 421 ? 8.412 13.685 -20.479 1.00 77.75 421 LEU A C 1
ATOM 3314 O O . LEU A 1 421 ? 7.553 13.670 -19.595 1.00 77.75 421 LEU A O 1
ATOM 3318 N N . THR A 1 422 ? 8.326 12.915 -21.565 1.00 81.44 422 THR A N 1
ATOM 3319 C CA . THR A 1 422 ? 7.174 12.073 -21.889 1.00 81.44 422 THR A CA 1
ATOM 3320 C C . THR A 1 422 ? 7.564 10.597 -21.992 1.00 81.44 422 THR A C 1
ATOM 3322 O O . THR A 1 422 ? 8.705 10.248 -22.262 1.00 81.44 422 THR A O 1
ATOM 3325 N N . GLY A 1 423 ? 6.614 9.695 -21.736 1.00 89.88 423 GLY A N 1
ATOM 3326 C CA . GLY A 1 423 ? 6.881 8.252 -21.730 1.00 89.88 423 GLY A CA 1
ATOM 3327 C C . GLY A 1 423 ? 7.389 7.729 -20.388 1.00 89.88 423 GLY A C 1
ATOM 3328 O O . GLY A 1 423 ? 7.046 8.262 -19.335 1.00 89.88 423 GLY A O 1
ATOM 3329 N N . ALA A 1 424 ? 8.137 6.624 -20.411 1.00 91.81 424 ALA A N 1
ATOM 3330 C CA . ALA A 1 424 ? 8.528 5.921 -19.191 1.00 91.81 424 ALA A CA 1
ATOM 3331 C C . ALA A 1 424 ? 9.698 6.582 -18.444 1.00 91.81 424 ALA A C 1
ATOM 3333 O O . ALA A 1 424 ? 9.828 6.366 -17.243 1.00 91.81 424 ALA A O 1
ATOM 3334 N N . SER A 1 425 ? 10.527 7.397 -19.112 1.00 90.62 425 SER A N 1
ATOM 3335 C CA . SER A 1 425 ? 11.706 8.058 -18.519 1.00 90.62 425 SER A CA 1
ATOM 3336 C C . SER A 1 425 ? 11.361 8.968 -17.337 1.00 90.62 425 SER A C 1
ATOM 3338 O O . SER A 1 425 ? 12.103 9.011 -16.356 1.00 90.62 425 SER A O 1
ATOM 3340 N N . SER A 1 426 ? 10.236 9.679 -17.419 1.00 88.44 426 SER A N 1
ATOM 3341 C CA . SER A 1 426 ? 9.778 10.629 -16.404 1.00 88.44 426 SER A CA 1
ATOM 3342 C C . SER A 1 426 ? 8.892 10.001 -15.324 1.00 88.44 426 SER A C 1
ATOM 3344 O O . SER A 1 426 ? 8.448 10.710 -14.427 1.00 88.44 426 SER A O 1
ATOM 3346 N N . ARG A 1 427 ? 8.633 8.689 -15.387 1.00 91.00 427 ARG A N 1
ATOM 3347 C CA . ARG A 1 427 ? 7.715 7.980 -14.486 1.00 91.00 427 ARG A CA 1
ATOM 3348 C C . ARG A 1 427 ? 8.446 7.216 -13.385 1.00 91.00 427 ARG A C 1
ATOM 3350 O O . ARG A 1 427 ? 9.668 7.042 -13.411 1.00 91.00 427 ARG A O 1
ATOM 3357 N N . GLY A 1 428 ? 7.659 6.761 -12.411 1.00 91.25 428 GLY A N 1
ATOM 3358 C CA . GLY A 1 428 ? 8.146 5.984 -11.279 1.00 91.25 428 GLY A CA 1
ATOM 3359 C C . GLY A 1 428 ? 8.676 4.611 -11.692 1.00 91.25 428 GLY A C 1
ATOM 3360 O O . GLY A 1 428 ? 8.171 3.971 -12.622 1.00 91.25 428 GLY A O 1
ATOM 3361 N N . LEU A 1 429 ? 9.691 4.156 -10.964 1.00 94.81 429 LEU A N 1
ATOM 3362 C CA . LEU A 1 429 ? 10.278 2.832 -11.099 1.00 94.81 429 LEU A CA 1
ATOM 3363 C C . LEU A 1 429 ? 9.681 1.874 -10.061 1.00 94.81 429 LEU A C 1
ATOM 3365 O O . LEU A 1 429 ? 9.398 2.261 -8.925 1.00 94.81 429 LEU A O 1
ATOM 3369 N N . PHE A 1 430 ? 9.512 0.610 -10.441 1.00 96.50 430 PHE A N 1
ATOM 3370 C CA . PHE A 1 430 ? 8.962 -0.427 -9.575 1.00 96.50 430 PHE A CA 1
ATOM 3371 C C . PHE A 1 430 ? 9.898 -1.620 -9.460 1.00 96.50 430 PHE A C 1
ATOM 3373 O O . PHE A 1 430 ? 10.577 -1.982 -10.415 1.00 96.50 430 PHE A O 1
ATOM 3380 N N . LEU A 1 431 ? 9.882 -2.276 -8.306 1.00 96.25 431 LEU A N 1
ATOM 3381 C CA . LEU A 1 431 ? 10.577 -3.532 -8.055 1.00 96.25 431 LEU A CA 1
ATOM 3382 C C . LEU A 1 431 ? 9.545 -4.602 -7.705 1.00 96.25 431 LEU A C 1
ATOM 3384 O O . LEU A 1 431 ? 8.802 -4.450 -6.737 1.00 96.25 431 LEU A O 1
ATOM 3388 N N . LYS A 1 432 ? 9.505 -5.703 -8.463 1.00 96.00 432 LYS A N 1
ATOM 3389 C CA . LYS A 1 432 ? 8.807 -6.915 -8.016 1.00 96.00 432 LYS A CA 1
ATOM 3390 C C . LYS A 1 432 ? 9.749 -7.694 -7.114 1.00 96.00 432 LYS A C 1
ATOM 3392 O O . LYS A 1 432 ? 10.718 -8.274 -7.606 1.00 96.00 432 LYS A O 1
ATOM 3397 N N . ILE A 1 433 ? 9.483 -7.684 -5.815 1.00 95.25 433 ILE A N 1
ATOM 3398 C CA . ILE A 1 433 ? 10.350 -8.296 -4.809 1.00 95.25 433 ILE A CA 1
ATOM 3399 C C . ILE A 1 433 ? 10.332 -9.808 -4.998 1.00 95.25 433 ILE A C 1
ATOM 3401 O O . ILE A 1 433 ? 9.280 -10.436 -4.976 1.00 95.25 433 ILE A O 1
ATOM 3405 N N . MET A 1 434 ? 11.505 -10.402 -5.167 1.00 92.88 434 MET A N 1
ATOM 3406 C CA . MET A 1 434 ? 11.679 -11.851 -5.274 1.00 92.88 434 MET A CA 1
ATOM 3407 C C . MET A 1 434 ? 12.400 -12.430 -4.061 1.00 92.88 434 MET A C 1
ATOM 3409 O O . MET A 1 434 ? 12.196 -13.591 -3.722 1.00 92.88 434 MET A O 1
ATOM 3413 N N . ALA A 1 435 ? 13.230 -11.627 -3.399 1.00 91.62 435 ALA A N 1
ATOM 3414 C CA . ALA A 1 435 ? 13.949 -12.035 -2.207 1.00 91.62 435 ALA A CA 1
ATOM 3415 C C . ALA A 1 435 ? 14.304 -10.827 -1.338 1.00 91.62 435 ALA A C 1
ATOM 3417 O O . ALA A 1 435 ? 14.477 -9.713 -1.829 1.00 91.62 435 ALA A O 1
ATOM 3418 N N . TRP A 1 436 ? 14.487 -11.082 -0.049 1.00 91.06 436 TRP A N 1
ATOM 3419 C CA . TRP A 1 436 ? 15.148 -10.165 0.872 1.00 91.06 436 TRP A CA 1
ATOM 3420 C C . TRP A 1 436 ? 16.591 -10.625 1.078 1.00 91.06 436 TRP A C 1
ATOM 3422 O O . TRP A 1 436 ? 16.856 -11.826 1.151 1.00 91.06 436 TRP A O 1
ATOM 3432 N N . ARG A 1 437 ? 17.535 -9.688 1.176 1.00 88.06 437 ARG A N 1
ATOM 3433 C CA . ARG A 1 437 ? 18.955 -9.996 1.376 1.00 88.06 437 ARG A CA 1
ATOM 3434 C C . ARG A 1 437 ? 19.600 -8.983 2.306 1.00 88.06 437 ARG A C 1
ATOM 3436 O O . ARG A 1 437 ? 19.441 -7.786 2.115 1.00 88.06 437 ARG A O 1
ATOM 3443 N N . PHE A 1 438 ? 20.392 -9.462 3.259 1.00 83.94 438 PHE A N 1
ATOM 3444 C CA . PHE A 1 438 ? 21.315 -8.605 3.997 1.00 83.94 438 PHE A CA 1
ATOM 3445 C C . PHE A 1 438 ? 22.592 -8.419 3.186 1.00 83.94 438 PHE A C 1
ATOM 3447 O O . PHE A 1 438 ? 23.283 -9.390 2.854 1.00 83.94 438 PHE A O 1
ATOM 3454 N N . VAL A 1 439 ? 22.904 -7.173 2.851 1.00 80.00 439 VAL A N 1
ATOM 3455 C CA . VAL A 1 439 ? 24.138 -6.822 2.154 1.00 80.00 439 VAL A CA 1
ATOM 3456 C C . VAL A 1 439 ? 25.176 -6.453 3.212 1.00 80.00 439 VAL A C 1
ATOM 3458 O O . VAL A 1 439 ? 24.901 -5.713 4.150 1.00 80.00 439 VAL A O 1
ATOM 3461 N N . HIS A 1 440 ? 26.362 -7.054 3.114 1.00 74.94 440 HIS A N 1
ATOM 3462 C CA . HIS A 1 440 ? 27.419 -6.910 4.123 1.00 74.94 440 HIS A CA 1
ATOM 3463 C C . HIS A 1 440 ? 28.401 -5.763 3.815 1.00 74.94 440 HIS A C 1
ATOM 3465 O O . HIS A 1 440 ? 29.371 -5.589 4.547 1.00 74.94 440 HIS A O 1
ATOM 3471 N N . TYR A 1 441 ? 28.194 -5.002 2.736 1.00 59.19 441 TYR A N 1
ATOM 3472 C CA . TYR A 1 441 ? 29.140 -3.982 2.278 1.00 59.19 441 TYR A CA 1
ATOM 3473 C C . TYR A 1 441 ? 28.448 -2.916 1.410 1.00 59.19 441 TYR A C 1
ATOM 3475 O O . TYR A 1 441 ? 27.561 -3.285 0.640 1.00 59.19 441 TYR A O 1
ATOM 3483 N N . PRO A 1 442 ? 28.834 -1.625 1.469 1.00 55.97 442 PRO A N 1
ATOM 3484 C CA . PRO A 1 442 ? 29.857 -1.014 2.333 1.00 55.97 442 PRO A CA 1
ATOM 3485 C C . PRO A 1 442 ? 29.386 -0.738 3.767 1.00 55.97 442 PRO A C 1
ATOM 3487 O O . PRO A 1 442 ? 30.210 -0.503 4.647 1.00 55.97 442 PRO A O 1
ATOM 3490 N N . GLN A 1 443 ? 28.078 -0.795 4.026 1.00 64.38 443 GLN A N 1
ATOM 3491 C CA . GLN A 1 443 ? 27.519 -0.651 5.368 1.00 64.38 443 GLN A CA 1
ATOM 3492 C C . GLN A 1 443 ? 27.131 -2.030 5.919 1.00 64.38 443 GLN A C 1
ATOM 3494 O O . GLN A 1 443 ? 26.422 -2.776 5.239 1.00 64.38 443 GLN A O 1
ATOM 3499 N N . PRO A 1 444 ? 27.601 -2.415 7.118 1.00 69.12 444 PRO A N 1
ATOM 3500 C CA . PRO A 1 444 ? 27.282 -3.718 7.680 1.00 69.12 444 PRO A CA 1
ATOM 3501 C C . PRO A 1 444 ? 25.784 -3.814 8.007 1.00 69.12 444 PRO A C 1
ATOM 3503 O O . PRO A 1 444 ? 25.239 -2.975 8.720 1.00 69.12 444 PRO A O 1
ATOM 3506 N N . ASN A 1 445 ? 25.151 -4.890 7.530 1.00 73.06 445 ASN A N 1
ATOM 3507 C CA . ASN A 1 445 ? 23.789 -5.327 7.864 1.00 73.06 445 ASN A CA 1
ATOM 3508 C C . ASN A 1 445 ? 22.635 -4.459 7.340 1.00 73.06 445 ASN A C 1
ATOM 3510 O O . ASN A 1 445 ? 21.569 -4.428 7.959 1.00 73.06 445 ASN A O 1
ATOM 3514 N N . THR A 1 446 ? 22.781 -3.815 6.182 1.00 85.06 446 THR A N 1
ATOM 3515 C CA . THR A 1 446 ? 21.621 -3.193 5.532 1.00 85.06 446 THR A CA 1
ATOM 3516 C C . THR A 1 446 ? 20.740 -4.262 4.881 1.00 85.06 446 THR A C 1
ATOM 3518 O O . THR A 1 446 ? 21.212 -5.163 4.178 1.00 85.06 446 THR A O 1
ATOM 3521 N N . LEU A 1 447 ? 19.433 -4.199 5.147 1.00 89.50 447 LEU A N 1
ATOM 3522 C CA . LEU A 1 447 ? 18.448 -5.024 4.453 1.00 89.50 447 LEU A CA 1
ATOM 3523 C C . LEU A 1 447 ? 18.231 -4.443 3.051 1.00 89.50 447 LEU A C 1
ATOM 3525 O O . LEU A 1 447 ? 18.116 -3.233 2.876 1.00 89.50 447 LEU A O 1
ATOM 3529 N N . SER A 1 448 ? 18.198 -5.301 2.042 1.00 91.94 448 SER A N 1
ATOM 3530 C CA . SER A 1 448 ? 17.939 -4.942 0.649 1.00 91.94 448 SER A CA 1
ATOM 3531 C C . SER A 1 448 ? 16.891 -5.873 0.051 1.00 91.94 448 SER A C 1
ATOM 3533 O O . SER A 1 448 ? 16.793 -7.048 0.421 1.00 91.94 448 SER A O 1
ATOM 3535 N N . ALA A 1 449 ? 16.119 -5.357 -0.897 1.00 94.06 449 ALA A N 1
ATOM 3536 C CA . ALA A 1 449 ? 15.187 -6.134 -1.697 1.00 94.06 449 ALA A CA 1
ATOM 3537 C C . ALA A 1 449 ? 15.837 -6.508 -3.034 1.00 94.06 449 ALA A C 1
ATOM 3539 O O . ALA A 1 449 ? 16.346 -5.653 -3.754 1.00 94.06 449 ALA A O 1
ATOM 3540 N N . GLY A 1 450 ? 15.821 -7.796 -3.368 1.00 94.00 450 GLY A N 1
ATOM 3541 C CA . GLY A 1 450 ? 16.229 -8.319 -4.667 1.00 94.00 450 GLY A CA 1
ATOM 3542 C C . GLY A 1 450 ? 15.010 -8.608 -5.539 1.00 94.00 450 GLY A C 1
ATOM 3543 O O . GLY A 1 450 ? 14.058 -9.232 -5.064 1.00 94.00 450 GLY A O 1
ATOM 3544 N N . GLY A 1 451 ? 15.016 -8.199 -6.807 1.00 94.94 451 GLY A N 1
ATOM 3545 C CA . GLY A 1 451 ? 13.856 -8.389 -7.678 1.00 94.94 451 GLY A CA 1
ATOM 3546 C C . GLY A 1 451 ? 14.037 -7.936 -9.123 1.00 94.94 451 GLY A C 1
ATOM 3547 O O . GLY A 1 451 ? 15.126 -7.554 -9.545 1.00 94.94 451 GLY A O 1
ATOM 3548 N N . VAL A 1 452 ? 12.950 -7.987 -9.892 1.00 94.69 452 VAL A N 1
ATOM 3549 C CA . VAL A 1 452 ? 12.916 -7.498 -11.282 1.00 94.69 452 VAL A CA 1
ATOM 3550 C C . VAL A 1 452 ? 12.409 -6.061 -11.286 1.00 94.69 452 VAL A C 1
ATOM 3552 O O . VAL A 1 452 ? 11.374 -5.779 -10.678 1.00 94.69 452 VAL A O 1
ATOM 3555 N N . LEU A 1 453 ? 13.122 -5.166 -11.973 1.00 95.69 453 LEU A N 1
ATOM 3556 C CA . LEU A 1 453 ? 12.682 -3.785 -12.155 1.00 95.69 453 LEU A CA 1
ATOM 3557 C C . LEU A 1 453 ? 11.664 -3.666 -13.288 1.00 95.69 453 LEU A C 1
ATOM 3559 O O . LEU A 1 453 ? 11.843 -4.252 -14.358 1.00 95.69 453 LEU A O 1
ATOM 3563 N N . TYR A 1 454 ? 10.644 -2.847 -13.060 1.00 96.25 454 TYR A N 1
ATOM 3564 C CA . TYR A 1 454 ? 9.614 -2.497 -14.026 1.00 96.25 454 TYR A CA 1
ATOM 3565 C C . TYR A 1 454 ? 9.489 -0.986 -14.148 1.00 96.25 454 TYR A C 1
ATOM 3567 O O . TYR A 1 454 ? 9.561 -0.261 -13.158 1.00 96.25 454 TYR A O 1
ATOM 3575 N N . GLU A 1 455 ? 9.225 -0.527 -15.361 1.00 95.12 455 GLU A N 1
ATOM 3576 C CA . GLU A 1 455 ? 8.749 0.827 -15.627 1.00 95.12 455 GLU A CA 1
ATOM 3577 C C . GLU A 1 455 ? 7.253 0.815 -15.960 1.00 95.12 455 GLU A C 1
ATOM 3579 O O . GLU A 1 455 ? 6.691 -0.213 -16.352 1.00 95.12 455 GLU A O 1
ATOM 3584 N N . VAL A 1 456 ? 6.610 1.975 -15.823 1.00 94.00 456 VAL A N 1
ATOM 3585 C CA . VAL A 1 456 ? 5.220 2.187 -16.242 1.00 94.00 456 VAL A CA 1
ATOM 3586 C C . VAL A 1 456 ? 5.214 2.795 -17.641 1.00 94.00 456 VAL A C 1
ATOM 3588 O O . VAL A 1 456 ? 5.423 3.994 -17.818 1.00 94.00 456 VAL A O 1
ATOM 3591 N N . ALA A 1 457 ? 4.957 1.977 -18.655 1.00 93.56 457 ALA A N 1
ATOM 3592 C CA . ALA A 1 457 ? 4.879 2.421 -20.044 1.00 93.56 457 ALA A CA 1
ATOM 3593 C C . ALA A 1 457 ? 3.429 2.711 -20.448 1.00 93.56 457 ALA A C 1
ATOM 3595 O O . ALA A 1 457 ? 2.489 2.162 -19.866 1.00 93.56 457 ALA A O 1
ATOM 3596 N N . ASP A 1 458 ? 3.232 3.561 -21.459 1.00 93.50 458 ASP A N 1
ATOM 3597 C CA . ASP A 1 458 ? 1.908 3.695 -22.069 1.00 93.50 458 ASP A CA 1
ATOM 3598 C C . ASP A 1 458 ? 1.517 2.367 -22.730 1.00 93.50 458 ASP A C 1
ATOM 3600 O O . ASP A 1 458 ? 2.357 1.629 -23.254 1.00 93.50 458 ASP A O 1
ATOM 3604 N N . LYS A 1 459 ? 0.230 2.025 -22.691 1.00 93.06 459 LYS A N 1
ATOM 3605 C CA . LYS A 1 459 ? -0.262 0.745 -23.210 1.00 93.06 459 LYS A CA 1
ATOM 3606 C C . LYS A 1 459 ? 0.038 0.591 -24.704 1.00 93.06 459 LYS A C 1
ATOM 3608 O O . LYS A 1 459 ? 0.366 -0.511 -25.142 1.00 93.06 459 LYS A O 1
ATOM 3613 N N . ASP A 1 460 ? -0.021 1.690 -25.444 1.00 92.56 460 ASP A N 1
ATOM 3614 C CA . ASP A 1 460 ? 0.263 1.824 -26.874 1.00 92.56 460 ASP A CA 1
ATOM 3615 C C . ASP A 1 460 ? 1.729 2.166 -27.191 1.00 92.56 460 ASP A C 1
ATOM 3617 O O . ASP A 1 460 ? 2.105 2.150 -28.361 1.00 92.56 460 ASP A O 1
ATOM 3621 N N . ALA A 1 461 ? 2.582 2.420 -26.188 1.00 89.94 461 ALA A N 1
ATOM 3622 C CA . ALA A 1 461 ? 4.008 2.611 -26.433 1.00 89.94 461 ALA A CA 1
ATOM 3623 C C . ALA A 1 461 ? 4.596 1.359 -27.096 1.00 89.94 461 ALA A C 1
ATOM 3625 O O . ALA A 1 461 ? 4.347 0.225 -26.646 1.00 89.94 461 ALA A O 1
ATOM 3626 N N . ALA A 1 462 ? 5.391 1.582 -28.148 1.00 83.69 462 ALA A N 1
ATOM 3627 C CA . ALA A 1 462 ? 6.151 0.543 -28.825 1.00 83.69 462 ALA A CA 1
ATOM 3628 C C . ALA A 1 462 ? 7.078 -0.119 -27.800 1.00 83.69 462 ALA A C 1
ATOM 3630 O O . ALA A 1 462 ? 8.058 0.471 -27.347 1.00 83.69 462 ALA A O 1
ATOM 3631 N N . VAL A 1 463 ? 6.723 -1.333 -27.379 1.00 72.94 463 VAL A N 1
ATOM 3632 C CA . VAL A 1 463 ? 7.505 -2.072 -26.389 1.00 72.94 463 VAL A CA 1
ATOM 3633 C C . VAL A 1 463 ? 8.798 -2.484 -27.056 1.00 72.94 463 VAL A C 1
ATOM 3635 O O . VAL A 1 463 ? 8.799 -3.318 -27.958 1.00 72.94 463 VAL A O 1
ATOM 3638 N N . ILE A 1 464 ? 9.900 -1.898 -26.607 1.00 72.75 464 ILE A N 1
ATOM 3639 C CA . ILE A 1 464 ? 11.221 -2.256 -27.121 1.00 72.75 464 ILE A CA 1
ATOM 3640 C C . ILE A 1 464 ? 11.643 -3.628 -26.554 1.00 72.75 464 ILE A C 1
ATOM 3642 O O . ILE A 1 464 ? 12.496 -4.300 -27.130 1.00 72.75 464 ILE A O 1
ATOM 3646 N N . HIS A 1 465 ? 11.056 -4.068 -25.431 1.00 78.00 465 HIS A N 1
ATOM 3647 C CA . HIS A 1 465 ? 11.536 -5.225 -24.678 1.00 78.00 465 HIS A CA 1
ATOM 3648 C C . HIS A 1 465 ? 10.494 -5.863 -23.737 1.00 78.00 465 HIS A C 1
ATOM 3650 O O . HIS A 1 465 ? 9.750 -5.170 -23.053 1.00 78.00 465 HIS A O 1
ATOM 3656 N N . GLY A 1 466 ? 10.527 -7.200 -23.646 1.00 68.94 466 GLY A N 1
ATOM 3657 C CA . GLY A 1 466 ? 9.808 -7.995 -22.642 1.00 68.94 466 GLY A CA 1
ATOM 3658 C C . GLY A 1 466 ? 8.325 -8.235 -22.944 1.00 68.94 466 GLY A C 1
ATOM 3659 O O . GLY A 1 466 ? 7.593 -7.329 -23.327 1.00 68.94 466 GLY A O 1
ATOM 3660 N N . GLN A 1 467 ? 7.865 -9.474 -22.754 1.00 78.06 467 GLN A N 1
ATOM 3661 C CA . GLN A 1 467 ? 6.432 -9.752 -22.634 1.00 78.06 467 GLN A CA 1
ATOM 3662 C C . GLN A 1 467 ? 5.961 -9.379 -21.226 1.00 78.06 467 GLN A C 1
ATOM 3664 O O . GLN A 1 467 ? 6.705 -9.535 -20.255 1.00 78.06 467 GLN A O 1
ATOM 3669 N N . GLU A 1 468 ? 4.726 -8.888 -21.126 1.00 76.06 468 GLU A N 1
ATOM 3670 C CA . GLU A 1 468 ? 4.059 -8.690 -19.841 1.00 76.06 468 GLU A CA 1
ATOM 3671 C C . GLU A 1 468 ? 4.030 -10.029 -19.092 1.00 76.06 468 GLU A C 1
ATOM 3673 O O . GLU A 1 468 ? 3.597 -11.048 -19.632 1.00 76.06 468 GLU A O 1
ATOM 3678 N N . LEU A 1 469 ? 4.563 -10.043 -17.871 1.00 80.19 469 LEU A N 1
ATOM 3679 C CA . LEU A 1 469 ? 4.651 -11.263 -17.078 1.00 80.19 469 LEU A CA 1
ATOM 3680 C C . LEU A 1 469 ? 3.296 -11.576 -16.441 1.00 80.19 469 LEU A C 1
ATOM 3682 O O . LEU A 1 469 ? 2.649 -10.698 -15.865 1.00 80.19 469 LEU A O 1
ATOM 3686 N N . GLU A 1 470 ? 2.893 -12.846 -16.497 1.00 84.62 470 GLU A N 1
ATOM 3687 C CA . GLU A 1 470 ? 1.702 -13.315 -15.791 1.00 84.62 470 GLU A CA 1
ATOM 3688 C C . GLU A 1 470 ? 1.809 -13.033 -14.280 1.00 84.62 470 GLU A C 1
ATOM 3690 O O . GLU A 1 470 ? 2.878 -13.118 -13.664 1.00 84.62 470 GLU A O 1
ATOM 3695 N N . GLY A 1 471 ? 0.681 -12.666 -13.667 1.00 85.81 471 GLY A N 1
ATOM 3696 C CA . GLY A 1 471 ? 0.610 -12.374 -12.233 1.00 85.81 471 GLY A CA 1
ATOM 3697 C C . GLY A 1 471 ? 1.172 -11.009 -11.823 1.00 85.81 471 GLY A C 1
ATOM 3698 O O . GLY A 1 471 ? 1.553 -10.831 -10.665 1.00 85.81 471 GLY A O 1
ATOM 3699 N N . MET A 1 472 ? 1.268 -10.048 -12.745 1.00 90.25 472 MET A N 1
ATOM 3700 C CA . MET A 1 472 ? 1.454 -8.637 -12.393 1.00 90.25 472 MET A CA 1
ATOM 3701 C C . MET A 1 472 ? 0.128 -8.014 -11.936 1.00 90.25 472 MET A C 1
ATOM 3703 O O . MET A 1 472 ? -0.928 -8.361 -12.473 1.00 90.25 472 MET A O 1
ATOM 3707 N N . PRO A 1 473 ? 0.145 -7.091 -10.954 1.00 90.94 473 PRO A N 1
ATOM 3708 C CA . PRO A 1 473 ? -1.050 -6.331 -10.625 1.00 90.94 473 PRO A CA 1
ATOM 3709 C C . PRO A 1 473 ? -1.488 -5.511 -11.842 1.00 90.94 473 PRO A C 1
ATOM 3711 O O . PRO A 1 473 ? -0.667 -5.074 -12.651 1.00 90.94 473 PRO A O 1
ATOM 3714 N N . LYS A 1 474 ? -2.796 -5.277 -11.959 1.00 90.56 474 LYS A N 1
ATOM 3715 C CA . LYS A 1 474 ? -3.348 -4.476 -13.051 1.00 90.56 474 LYS A CA 1
ATOM 3716 C C . LYS A 1 474 ? -2.764 -3.062 -12.998 1.00 90.56 474 LYS A C 1
ATOM 3718 O O . LYS A 1 474 ? -2.949 -2.368 -12.003 1.00 90.56 474 LYS A O 1
ATOM 3723 N N . ALA A 1 475 ? -2.104 -2.642 -14.075 1.00 91.19 475 ALA A N 1
ATOM 3724 C CA . ALA A 1 475 ? -1.603 -1.279 -14.220 1.00 91.19 475 ALA A CA 1
ATOM 3725 C C . ALA A 1 475 ? -2.749 -0.245 -14.253 1.00 91.19 475 ALA A C 1
ATOM 3727 O O . ALA A 1 475 ? -3.924 -0.577 -14.454 1.00 91.19 475 ALA A O 1
ATOM 3728 N N . TYR A 1 476 ? -2.410 1.036 -14.081 1.00 90.38 476 TYR A N 1
ATOM 3729 C CA . TYR A 1 476 ? -3.385 2.119 -14.224 1.00 90.38 476 TYR A CA 1
ATOM 3730 C C . TYR A 1 476 ? -3.964 2.153 -15.650 1.00 90.38 476 TYR A C 1
ATOM 3732 O O . TYR A 1 476 ? -3.314 1.725 -16.606 1.00 90.38 476 TYR A O 1
ATOM 3740 N N . HIS A 1 477 ? -5.196 2.649 -15.816 1.00 88.75 477 HIS A N 1
ATOM 3741 C CA . HIS A 1 477 ? -5.851 2.662 -17.126 1.00 88.75 477 HIS A CA 1
ATOM 3742 C C . HIS A 1 477 ? -4.991 3.409 -18.153 1.00 88.75 477 HIS A C 1
ATOM 3744 O O . HIS A 1 477 ? -4.678 4.578 -17.965 1.00 88.75 477 HIS A O 1
ATOM 3750 N N . GLY A 1 478 ? -4.676 2.742 -19.267 1.00 91.00 478 GLY A N 1
ATOM 3751 C CA . GLY A 1 478 ? -3.858 3.307 -20.345 1.00 91.00 478 GLY A CA 1
ATOM 3752 C C . GLY A 1 478 ? -2.368 3.001 -20.217 1.00 91.00 478 GLY A C 1
ATOM 3753 O O . GLY A 1 478 ? -1.609 3.405 -21.088 1.00 91.00 478 GLY A O 1
ATOM 3754 N N . TYR A 1 479 ? -1.962 2.241 -19.199 1.00 93.38 479 TYR A N 1
ATOM 3755 C CA . TYR A 1 479 ? -0.568 1.896 -18.933 1.00 93.38 479 TYR A CA 1
ATOM 3756 C C . TYR A 1 479 ? -0.369 0.381 -18.821 1.00 93.38 479 TYR A C 1
ATOM 3758 O O . TYR A 1 479 ? -1.335 -0.382 -18.737 1.00 93.38 479 TYR A O 1
ATOM 3766 N N . LYS A 1 480 ? 0.895 -0.042 -18.822 1.00 94.06 480 LYS A N 1
ATOM 3767 C CA . LYS A 1 480 ? 1.350 -1.420 -18.588 1.00 94.06 480 LYS A CA 1
ATOM 3768 C C . LYS A 1 480 ? 2.691 -1.417 -17.853 1.00 94.06 480 LYS A C 1
ATOM 3770 O O . LYS A 1 480 ? 3.434 -0.438 -17.930 1.00 94.06 480 LYS A O 1
ATOM 3775 N N . PHE A 1 481 ? 2.999 -2.509 -17.162 1.00 95.00 481 PHE A N 1
ATOM 3776 C CA . PHE A 1 481 ? 4.312 -2.707 -16.552 1.00 95.00 481 PHE A CA 1
ATOM 3777 C C . PHE A 1 481 ? 5.251 -3.406 -17.534 1.00 95.00 481 PHE A C 1
ATOM 3779 O O . PHE A 1 481 ? 4.949 -4.505 -17.995 1.00 95.00 481 PHE A O 1
ATOM 3786 N N . CYS A 1 482 ? 6.400 -2.795 -17.817 1.00 94.25 482 CYS A N 1
ATOM 3787 C CA . CYS A 1 482 ? 7.423 -3.364 -18.697 1.00 94.25 482 CYS A CA 1
ATOM 3788 C C . CYS A 1 482 ? 8.675 -3.718 -17.883 1.00 94.25 482 CYS A C 1
ATOM 3790 O O . CYS A 1 482 ? 9.198 -2.836 -17.199 1.00 94.25 482 CYS A O 1
ATOM 3792 N N . PRO A 1 483 ? 9.172 -4.970 -17.920 1.00 95.44 483 PRO A N 1
ATOM 3793 C CA . PRO A 1 483 ? 10.402 -5.335 -17.223 1.00 95.44 483 PRO A CA 1
ATOM 3794 C C . PRO A 1 483 ? 11.610 -4.705 -17.923 1.00 95.44 483 PRO A C 1
ATOM 3796 O O . PRO A 1 483 ? 11.866 -4.995 -19.085 1.00 95.44 483 PRO A O 1
ATOM 3799 N N . ILE A 1 484 ? 12.394 -3.885 -17.227 1.00 94.62 484 ILE A N 1
ATOM 3800 C CA . ILE A 1 484 ? 13.479 -3.104 -17.857 1.00 94.62 484 ILE A CA 1
ATOM 3801 C C . ILE A 1 484 ? 14.846 -3.790 -17.817 1.00 94.62 484 ILE A C 1
ATOM 3803 O O . ILE A 1 484 ? 15.834 -3.236 -18.295 1.00 94.62 484 ILE A O 1
ATOM 3807 N N . MET A 1 485 ? 14.925 -4.984 -17.236 1.00 92.88 485 MET A N 1
ATOM 3808 C CA . MET A 1 485 ? 16.165 -5.745 -17.107 1.00 92.88 485 MET A CA 1
ATOM 3809 C C . MET A 1 485 ? 16.219 -6.879 -18.124 1.00 92.88 485 MET A C 1
ATOM 3811 O O . MET A 1 485 ? 15.213 -7.543 -18.380 1.00 92.88 485 MET A O 1
ATOM 3815 N N . LYS A 1 486 ? 17.407 -7.148 -18.673 1.00 92.56 486 LYS A N 1
ATOM 3816 C CA . LYS A 1 486 ? 17.625 -8.336 -19.507 1.00 92.56 486 LYS A CA 1
ATOM 3817 C C . LYS A 1 486 ? 17.361 -9.618 -18.698 1.00 92.56 486 LYS A C 1
ATOM 3819 O O . LYS A 1 486 ? 17.682 -9.656 -17.507 1.00 92.56 486 LYS A O 1
ATOM 3824 N N . PRO A 1 487 ? 16.836 -10.689 -19.326 1.00 90.56 487 PRO A N 1
ATOM 3825 C CA . PRO A 1 487 ? 16.653 -11.974 -18.657 1.00 90.56 487 PRO A CA 1
ATOM 3826 C C . PRO A 1 487 ? 17.937 -12.461 -17.969 1.00 90.56 487 PRO A C 1
ATOM 3828 O O . PRO A 1 487 ? 19.028 -12.352 -18.529 1.00 90.56 487 PRO A O 1
ATOM 3831 N N . GLY A 1 488 ? 17.799 -12.999 -16.755 1.00 89.44 488 GLY A N 1
ATOM 3832 C CA . GLY A 1 488 ? 18.918 -13.500 -15.946 1.00 89.44 488 GLY A CA 1
ATOM 3833 C C . GLY A 1 488 ? 19.576 -12.468 -15.024 1.00 89.44 488 GLY A C 1
ATOM 3834 O O . GLY A 1 488 ? 20.528 -12.815 -14.332 1.00 89.44 488 GLY A O 1
ATOM 3835 N N . TYR A 1 489 ? 19.077 -11.230 -14.986 1.00 91.31 489 TYR A N 1
ATOM 3836 C CA . TYR A 1 489 ? 19.539 -10.191 -14.067 1.00 91.31 489 TYR A CA 1
ATOM 3837 C C . TYR A 1 489 ? 18.435 -9.826 -13.067 1.00 91.31 489 TYR A C 1
ATOM 3839 O O . TYR A 1 489 ? 17.261 -9.773 -13.433 1.00 91.31 489 TYR A O 1
ATOM 3847 N N . LEU A 1 490 ? 18.824 -9.518 -11.827 1.00 92.56 490 LEU A N 1
ATOM 3848 C CA . LEU A 1 490 ? 17.959 -8.942 -10.792 1.00 92.56 490 LEU A CA 1
ATOM 3849 C C . LEU A 1 490 ? 18.606 -7.674 -10.239 1.00 92.56 490 LEU A C 1
ATOM 3851 O O . LEU A 1 490 ? 19.829 -7.604 -10.120 1.00 92.56 490 LEU A O 1
ATOM 3855 N N . ALA A 1 491 ? 17.790 -6.686 -9.895 1.00 93.38 491 ALA A N 1
ATOM 3856 C CA . ALA A 1 491 ? 18.239 -5.522 -9.153 1.00 93.38 491 ALA A CA 1
ATOM 3857 C C . ALA A 1 491 ? 18.266 -5.849 -7.663 1.00 93.38 491 ALA A C 1
ATOM 3859 O O . ALA A 1 491 ? 17.417 -6.595 -7.171 1.00 93.38 491 ALA A O 1
ATOM 3860 N N . VAL A 1 492 ? 19.233 -5.272 -6.955 1.00 92.31 492 VAL A N 1
ATOM 3861 C CA . VAL A 1 492 ? 19.292 -5.277 -5.495 1.00 92.31 492 VAL A CA 1
ATOM 3862 C C . VAL A 1 492 ? 19.191 -3.830 -5.056 1.00 92.31 492 VAL A C 1
ATOM 3864 O O . VAL A 1 492 ? 20.043 -3.020 -5.402 1.00 92.31 492 VAL A O 1
ATOM 3867 N N . VAL A 1 493 ? 18.123 -3.513 -4.340 1.00 92.81 493 VAL A N 1
ATOM 3868 C CA . VAL A 1 493 ? 17.777 -2.148 -3.960 1.00 92.81 493 VAL A CA 1
ATOM 3869 C C . VAL A 1 493 ? 17.822 -2.043 -2.434 1.00 92.81 493 VAL A C 1
ATOM 3871 O O . VAL A 1 493 ? 17.210 -2.887 -1.765 1.00 92.81 493 VAL A O 1
ATOM 3874 N N . PRO A 1 494 ? 18.551 -1.065 -1.864 1.00 92.25 494 PRO A N 1
ATOM 3875 C CA . PRO A 1 494 ? 18.509 -0.775 -0.436 1.00 92.25 494 PRO A CA 1
ATOM 3876 C C . PRO A 1 494 ? 17.076 -0.567 0.044 1.00 92.25 494 PRO A C 1
ATOM 3878 O O . PRO A 1 494 ? 16.236 -0.037 -0.680 1.00 92.25 494 PRO A O 1
ATOM 3881 N N . LEU A 1 495 ? 16.781 -0.972 1.278 1.00 91.19 495 LEU A N 1
ATOM 3882 C CA . LEU A 1 495 ? 15.430 -0.830 1.810 1.00 91.19 495 LEU A CA 1
ATOM 3883 C C . LEU A 1 495 ? 14.952 0.639 1.831 1.00 91.19 495 LEU A C 1
ATOM 3885 O O . LEU A 1 495 ? 13.779 0.889 1.567 1.00 91.19 495 LEU A O 1
ATOM 3889 N N . ASP A 1 496 ? 15.856 1.594 2.057 1.00 90.19 496 ASP A N 1
ATOM 3890 C CA . ASP A 1 496 ? 15.548 3.033 2.123 1.00 90.19 496 ASP A CA 1
ATOM 3891 C C . ASP A 1 496 ? 15.076 3.630 0.786 1.00 90.19 496 ASP A C 1
ATOM 3893 O O . ASP A 1 496 ? 14.361 4.637 0.769 1.00 90.19 496 ASP A O 1
ATOM 3897 N N . ASP A 1 497 ? 15.394 2.971 -0.332 1.00 92.56 497 ASP A N 1
ATOM 3898 C CA . ASP A 1 497 ? 14.920 3.362 -1.661 1.00 92.56 497 ASP A CA 1
ATOM 3899 C C . ASP A 1 497 ? 13.473 2.906 -1.918 1.00 92.56 497 ASP A C 1
ATOM 3901 O O . ASP A 1 497 ? 12.851 3.342 -2.890 1.00 92.56 497 ASP A O 1
ATOM 3905 N N . ILE A 1 498 ? 12.899 2.043 -1.069 1.00 93.88 498 ILE A N 1
ATOM 3906 C CA . ILE A 1 498 ? 11.514 1.583 -1.207 1.00 93.88 498 ILE A CA 1
ATOM 3907 C C . ILE A 1 498 ? 10.554 2.646 -0.668 1.00 93.88 498 ILE A C 1
ATOM 3909 O O . ILE A 1 498 ? 10.526 2.987 0.513 1.00 93.88 498 ILE A O 1
ATOM 3913 N N . ARG A 1 499 ? 9.660 3.132 -1.528 1.00 92.75 499 ARG A N 1
ATOM 3914 C CA . ARG A 1 499 ? 8.665 4.158 -1.187 1.00 92.75 499 ARG A CA 1
ATOM 3915 C C . ARG A 1 499 ? 7.290 3.602 -0.838 1.00 92.75 499 ARG A C 1
ATOM 3917 O O . ARG A 1 499 ? 6.406 4.375 -0.484 1.00 92.75 499 ARG A O 1
ATOM 3924 N N . GLY A 1 500 ? 7.112 2.289 -0.842 1.00 92.88 500 GLY A N 1
ATOM 3925 C CA . GLY A 1 500 ? 5.864 1.621 -0.462 1.00 92.88 500 GLY A CA 1
ATOM 3926 C C . GLY A 1 500 ? 5.323 0.737 -1.576 1.00 92.88 500 GLY A C 1
ATOM 3927 O O . GLY A 1 500 ? 5.955 0.571 -2.620 1.00 92.88 500 GLY A O 1
ATOM 3928 N N . ARG A 1 501 ? 4.165 0.127 -1.351 1.00 94.69 501 ARG A N 1
ATOM 3929 C CA . ARG A 1 501 ? 3.538 -0.776 -2.324 1.00 94.69 501 ARG A CA 1
ATOM 3930 C C . ARG A 1 501 ? 2.903 -0.017 -3.482 1.00 94.69 501 ARG A C 1
ATOM 3932 O O . ARG A 1 501 ? 2.474 1.126 -3.352 1.00 94.69 501 ARG A O 1
ATOM 3939 N N . TYR A 1 502 ? 2.807 -0.694 -4.620 1.00 94.69 502 TYR A N 1
ATOM 3940 C CA . TYR A 1 502 ? 1.964 -0.257 -5.720 1.00 9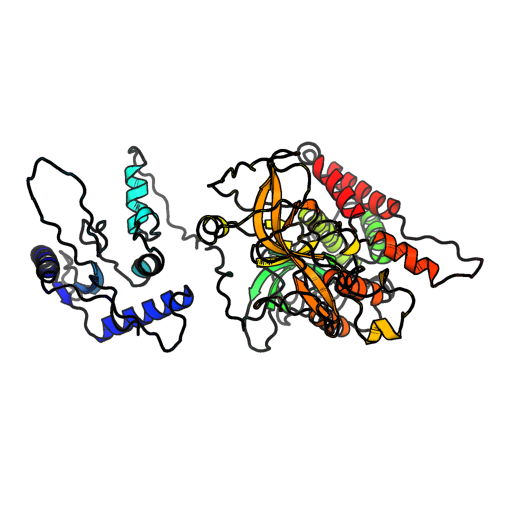4.69 502 TYR A CA 1
ATOM 3941 C C . TYR A 1 502 ? 0.486 -0.384 -5.347 1.00 94.69 502 TYR A C 1
ATOM 3943 O O . TYR A 1 502 ? 0.048 -1.430 -4.860 1.00 94.69 502 TYR A O 1
ATOM 3951 N N . TYR A 1 503 ? -0.293 0.645 -5.675 1.00 91.69 503 TYR A N 1
ATOM 3952 C CA . TYR A 1 503 ? -1.745 0.588 -5.604 1.00 91.69 503 TYR A CA 1
ATOM 3953 C C . TYR A 1 503 ? -2.367 1.103 -6.912 1.00 91.69 503 TYR A C 1
ATOM 3955 O O . TYR A 1 503 ? -2.016 2.188 -7.385 1.00 91.69 503 TYR A O 1
ATOM 3963 N N . PRO A 1 504 ? -3.332 0.386 -7.509 1.00 87.50 504 PRO A N 1
ATOM 3964 C CA . PRO A 1 504 ? -3.949 0.809 -8.756 1.00 87.50 504 PRO A CA 1
ATOM 3965 C C . PRO A 1 504 ? -4.955 1.931 -8.510 1.00 87.50 504 PRO A C 1
ATOM 3967 O O . PRO A 1 504 ? -6.093 1.712 -8.092 1.00 87.50 504 PRO A O 1
ATOM 3970 N N . ALA A 1 505 ? -4.551 3.159 -8.836 1.00 76.69 505 ALA A N 1
ATOM 3971 C CA . ALA A 1 505 ? -5.356 4.350 -8.580 1.00 76.69 505 ALA A CA 1
ATOM 3972 C C . ALA A 1 505 ? -6.758 4.317 -9.207 1.00 76.69 505 ALA A C 1
ATOM 3974 O O . ALA A 1 505 ? -7.683 4.865 -8.625 1.00 76.69 505 ALA A O 1
ATOM 3975 N N . SER A 1 506 ? -6.970 3.631 -10.337 1.00 70.69 506 SER A N 1
ATOM 3976 C CA . SER A 1 506 ? -8.298 3.564 -10.975 1.00 70.69 506 SER A CA 1
ATOM 3977 C C . SER A 1 506 ? -9.381 2.969 -10.064 1.00 70.69 506 SER A C 1
ATOM 3979 O O . SER A 1 506 ? -10.529 3.405 -10.111 1.00 70.69 506 SER A O 1
ATOM 3981 N N . GLN A 1 507 ? -9.013 2.026 -9.192 1.00 71.44 507 GLN A N 1
ATOM 3982 C CA . GLN A 1 507 ? -9.939 1.432 -8.231 1.00 71.44 507 GLN A CA 1
ATOM 3983 C C . GLN A 1 507 ? -10.159 2.372 -7.038 1.00 71.44 507 GLN A C 1
ATOM 3985 O O . GLN A 1 507 ? -11.300 2.612 -6.652 1.00 71.44 507 GLN A O 1
ATOM 3990 N N . MET A 1 508 ? -9.095 3.006 -6.538 1.00 74.50 508 MET A N 1
ATOM 3991 C CA . MET A 1 508 ? -9.152 3.911 -5.379 1.00 74.50 508 MET A CA 1
ATOM 3992 C C . MET A 1 508 ? -9.706 5.307 -5.676 1.00 74.50 508 MET A C 1
ATOM 3994 O O . MET A 1 508 ? -10.116 6.016 -4.768 1.00 74.50 508 MET A O 1
ATOM 3998 N N . ILE A 1 509 ? -9.712 5.741 -6.931 1.00 73.56 509 ILE A N 1
ATOM 3999 C CA . ILE A 1 509 ? -10.282 7.032 -7.314 1.00 73.56 509 ILE A CA 1
ATOM 4000 C C . ILE A 1 509 ? -11.819 6.943 -7.333 1.00 73.56 509 ILE A C 1
ATOM 4002 O O . ILE A 1 509 ? -12.500 7.882 -6.923 1.00 73.56 509 ILE A O 1
ATOM 4006 N N . SER A 1 510 ? -12.384 5.799 -7.739 1.00 67.75 510 SER A N 1
ATOM 4007 C CA . SER A 1 510 ? -13.842 5.587 -7.760 1.00 67.75 510 SER A CA 1
ATOM 4008 C C . SER A 1 510 ? -14.474 5.666 -6.360 1.00 67.75 510 SER A C 1
ATOM 4010 O O . SER A 1 510 ? -15.465 6.368 -6.170 1.00 67.75 510 SER A O 1
ATOM 4012 N N . THR A 1 511 ? -13.816 5.051 -5.375 1.00 63.81 511 THR A N 1
ATOM 4013 C CA . THR A 1 511 ? -13.994 5.211 -3.922 1.00 63.81 511 THR A CA 1
ATOM 4014 C C . THR A 1 511 ? -14.165 6.668 -3.505 1.00 63.81 511 THR A C 1
ATOM 4016 O O . THR A 1 511 ? -15.047 7.004 -2.718 1.00 63.81 511 THR A O 1
ATOM 4019 N N . PHE A 1 512 ? -13.325 7.550 -4.049 1.00 66.62 512 PHE A N 1
ATOM 4020 C CA . PHE A 1 512 ? -13.252 8.940 -3.624 1.00 66.62 512 PHE A CA 1
ATOM 4021 C C . PHE A 1 512 ? -14.260 9.835 -4.343 1.00 66.62 512 PHE A C 1
ATOM 4023 O O . PHE A 1 512 ? -14.790 10.760 -3.740 1.00 66.62 512 PHE A O 1
ATOM 4030 N N . TYR A 1 513 ? -14.607 9.540 -5.598 1.00 64.75 513 TYR A N 1
ATOM 4031 C CA . TYR A 1 513 ? -15.621 10.322 -6.314 1.00 64.75 513 TYR A CA 1
ATOM 4032 C C . TYR A 1 513 ? -17.037 10.179 -5.739 1.00 64.75 513 TYR A C 1
ATOM 4034 O O . TYR A 1 513 ? -17.872 11.042 -6.003 1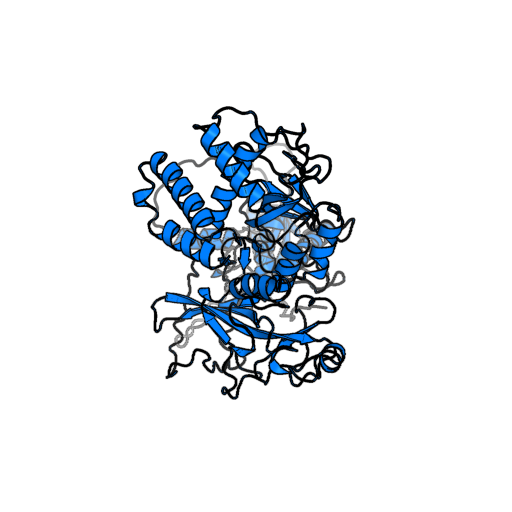.00 64.75 513 TYR A O 1
ATOM 4042 N N . GLY A 1 514 ? -17.303 9.148 -4.928 1.00 62.41 514 GLY A N 1
ATOM 4043 C CA . GLY A 1 514 ? -18.527 9.064 -4.124 1.00 62.41 514 GLY A CA 1
ATOM 4044 C C . GLY A 1 514 ? -18.551 10.029 -2.927 1.00 62.41 514 GLY A C 1
ATOM 4045 O O . GLY A 1 514 ? -19.626 10.371 -2.438 1.00 62.41 514 GLY A O 1
ATOM 4046 N N . LEU A 1 515 ? -17.389 10.505 -2.464 1.00 59.25 515 LEU A N 1
ATOM 4047 C CA . LEU A 1 515 ? -17.252 11.495 -1.393 1.00 59.25 515 LEU A CA 1
ATOM 4048 C C . LEU A 1 515 ? -17.361 12.909 -1.979 1.00 59.25 515 LEU A C 1
ATOM 4050 O O . LEU A 1 515 ? -16.371 13.616 -2.086 1.00 59.25 515 LEU A O 1
ATOM 4054 N N . ASP A 1 516 ? -18.576 13.285 -2.370 1.00 54.06 516 ASP A N 1
ATOM 4055 C CA . ASP A 1 516 ? -19.032 14.627 -2.766 1.00 54.06 516 ASP A CA 1
ATOM 4056 C C . ASP A 1 516 ? -17.978 15.564 -3.414 1.00 54.06 516 ASP A C 1
ATOM 4058 O O . ASP A 1 516 ? -17.187 16.232 -2.735 1.00 54.06 516 ASP A O 1
ATOM 4062 N N . ARG A 1 517 ? -18.021 15.659 -4.757 1.00 52.97 517 ARG A N 1
ATOM 4063 C CA . ARG A 1 517 ? -17.149 16.509 -5.602 1.00 52.97 517 ARG A CA 1
ATOM 4064 C C . ARG A 1 517 ? -17.069 17.972 -5.145 1.00 52.97 517 ARG A C 1
ATOM 4066 O O . ARG A 1 517 ? -16.106 18.645 -5.498 1.00 52.97 517 ARG A O 1
ATOM 4073 N N . ALA A 1 518 ? -18.066 18.466 -4.412 1.00 45.53 518 ALA A N 1
ATOM 4074 C CA . ALA A 1 518 ? -18.215 19.881 -4.091 1.00 45.53 518 ALA A CA 1
ATOM 4075 C C . ALA A 1 518 ? -17.223 20.418 -3.044 1.00 45.53 518 ALA A C 1
ATOM 4077 O O . ALA A 1 518 ? -17.001 21.624 -3.009 1.00 45.53 518 ALA A O 1
ATOM 4078 N N . TYR A 1 519 ? -16.626 19.568 -2.197 1.00 44.53 519 TYR A N 1
ATOM 4079 C CA . TYR A 1 519 ? -15.942 20.060 -0.986 1.00 44.53 519 TYR A CA 1
ATOM 4080 C C . TYR A 1 519 ? -14.481 19.667 -0.816 1.00 44.53 519 TYR A C 1
ATOM 4082 O O . TYR A 1 519 ? -13.819 20.147 0.104 1.00 44.53 519 TYR A O 1
ATOM 4090 N N . ILE A 1 520 ? -13.942 18.824 -1.692 1.00 49.22 520 ILE A N 1
ATOM 4091 C CA . ILE A 1 520 ? -12.503 18.578 -1.694 1.00 49.22 520 ILE A CA 1
ATOM 4092 C C . ILE A 1 520 ? -11.885 19.648 -2.590 1.00 49.22 520 ILE A C 1
ATOM 4094 O O . ILE A 1 520 ? -11.612 19.412 -3.763 1.00 49.22 520 ILE A O 1
ATOM 4098 N N . GLY A 1 521 ? -11.650 20.838 -2.025 1.00 44.81 521 GLY A N 1
ATOM 4099 C CA . GLY A 1 521 ? -10.858 21.903 -2.664 1.00 44.81 521 GLY A CA 1
ATOM 4100 C C . GLY A 1 521 ? -9.444 21.448 -3.077 1.00 44.81 521 GLY A C 1
ATOM 4101 O O . GLY A 1 521 ? -8.745 22.152 -3.796 1.00 44.81 521 GLY A O 1
ATOM 4102 N N . SER A 1 522 ? -9.054 20.233 -2.675 1.00 52.28 522 SER A N 1
ATOM 4103 C CA . SER A 1 522 ? -7.837 19.513 -3.031 1.00 52.28 522 SER A CA 1
ATOM 4104 C C . SER A 1 522 ? -8.092 18.141 -3.683 1.00 52.28 522 SER A C 1
ATOM 4106 O O . SER A 1 522 ? -7.237 17.266 -3.589 1.00 52.28 522 SER A O 1
ATOM 4108 N N . ALA A 1 523 ? -9.229 17.901 -4.362 1.00 57.03 523 ALA A N 1
ATOM 4109 C CA . ALA A 1 523 ? -9.454 16.642 -5.100 1.00 57.03 523 ALA A CA 1
ATOM 4110 C C . ALA A 1 523 ? -8.270 16.321 -6.029 1.00 57.03 523 ALA A C 1
ATOM 4112 O O . ALA A 1 523 ? -7.907 15.162 -6.214 1.00 57.03 523 ALA A O 1
ATOM 4113 N N . THR A 1 524 ? -7.617 17.374 -6.523 1.00 66.31 524 THR A N 1
ATOM 4114 C CA . THR A 1 524 ? -6.333 17.326 -7.209 1.00 66.31 524 THR A CA 1
ATOM 4115 C C . THR A 1 524 ? -5.230 16.702 -6.357 1.00 66.31 524 THR A C 1
ATOM 4117 O O . THR A 1 524 ? -4.605 15.775 -6.844 1.00 66.31 524 THR A O 1
ATOM 4120 N N . SER A 1 525 ? -4.988 17.110 -5.105 1.00 71.31 525 SER A N 1
ATOM 4121 C CA . SER A 1 525 ? -3.877 16.572 -4.304 1.00 71.31 525 SER A CA 1
ATOM 4122 C C . SER A 1 525 ? -4.039 15.083 -4.005 1.00 71.31 525 SER A C 1
ATOM 4124 O O . SER A 1 525 ? -3.110 14.328 -4.262 1.00 71.31 525 SER A O 1
ATOM 4126 N N . VAL A 1 526 ? -5.200 14.615 -3.533 1.00 74.94 526 VAL A N 1
ATOM 4127 C CA . VAL A 1 526 ? -5.411 13.174 -3.276 1.00 74.94 526 VAL A CA 1
ATOM 4128 C C . VAL A 1 526 ? -5.312 12.384 -4.579 1.00 74.94 526 VAL A C 1
ATOM 4130 O O . VAL A 1 526 ? -4.648 11.352 -4.628 1.00 74.94 526 VAL A O 1
ATOM 4133 N N . GLN A 1 527 ? -5.908 12.884 -5.664 1.00 80.12 527 GLN A N 1
ATOM 4134 C CA . GLN A 1 527 ? -5.800 12.248 -6.974 1.00 80.12 527 GLN A CA 1
ATOM 4135 C C . GLN A 1 527 ? -4.346 12.176 -7.454 1.00 80.12 527 GLN A C 1
ATOM 4137 O O . GLN A 1 527 ? -3.932 11.133 -7.950 1.00 80.12 527 GLN A O 1
ATOM 4142 N N . LEU A 1 528 ? -3.566 13.240 -7.285 1.00 80.19 528 LEU A N 1
ATOM 4143 C CA . LEU A 1 528 ? -2.154 13.297 -7.659 1.00 80.19 528 LEU A CA 1
ATOM 4144 C C . LEU A 1 528 ? -1.307 12.347 -6.810 1.00 80.19 528 LEU A C 1
ATOM 4146 O O . LEU A 1 528 ? -0.497 11.614 -7.370 1.00 80.19 528 LEU A O 1
ATOM 4150 N N . HIS A 1 529 ? -1.545 12.264 -5.498 1.00 80.25 529 HIS A N 1
ATOM 4151 C CA . HIS A 1 529 ? -0.888 11.274 -4.640 1.00 80.25 529 HIS A CA 1
ATOM 4152 C C . HIS A 1 529 ? -1.244 9.848 -5.062 1.00 80.25 529 HIS A C 1
ATOM 4154 O O . HIS A 1 529 ? -0.360 9.007 -5.187 1.00 80.25 529 HIS A O 1
ATOM 4160 N N . LEU A 1 530 ? -2.516 9.563 -5.356 1.00 82.75 530 LEU A N 1
ATOM 4161 C CA . LEU A 1 530 ? -2.927 8.255 -5.872 1.00 82.75 530 LEU A CA 1
ATOM 4162 C C . LEU A 1 530 ? -2.265 7.957 -7.226 1.00 82.75 530 LEU A C 1
ATOM 4164 O O . LEU A 1 530 ? -1.804 6.841 -7.450 1.00 82.75 530 LEU A O 1
ATOM 4168 N N . GLN A 1 531 ? -2.161 8.944 -8.117 1.00 84.44 531 GLN A N 1
ATOM 4169 C CA . GLN A 1 531 ? -1.447 8.810 -9.389 1.00 84.44 531 GLN A CA 1
ATOM 4170 C C . GLN A 1 531 ? 0.058 8.570 -9.187 1.00 84.44 531 GLN A C 1
ATOM 4172 O O . GLN A 1 531 ? 0.636 7.744 -9.893 1.00 84.44 531 GLN A O 1
ATOM 4177 N N . SER A 1 532 ? 0.679 9.222 -8.203 1.00 85.06 532 SER A N 1
ATOM 4178 C CA . SER A 1 532 ? 2.064 8.971 -7.788 1.00 85.06 532 SER A CA 1
ATOM 4179 C C . SER A 1 532 ? 2.231 7.555 -7.222 1.00 85.06 532 SER A C 1
ATOM 4181 O O . SER A 1 532 ? 3.165 6.841 -7.591 1.00 85.06 532 SER A O 1
ATOM 4183 N N . LEU A 1 533 ? 1.301 7.072 -6.389 1.00 84.00 533 LEU A N 1
ATOM 4184 C CA . LEU A 1 533 ? 1.289 5.682 -5.897 1.00 84.00 533 LEU A CA 1
ATOM 4185 C C . LEU A 1 533 ? 1.102 4.667 -7.034 1.00 84.00 533 LEU A C 1
ATOM 4187 O O . LEU A 1 533 ? 1.599 3.543 -6.960 1.00 84.00 533 LEU A O 1
ATOM 4191 N N . ALA A 1 534 ? 0.433 5.081 -8.112 1.00 84.00 534 ALA A N 1
ATOM 4192 C CA . ALA A 1 534 ? 0.312 4.310 -9.340 1.00 84.00 534 ALA A CA 1
ATOM 4193 C C . ALA A 1 534 ? 1.528 4.441 -10.282 1.00 84.00 534 ALA A C 1
ATOM 4195 O O . ALA A 1 534 ? 1.537 3.809 -11.339 1.00 84.00 534 ALA A O 1
ATOM 4196 N N . GLY A 1 535 ? 2.541 5.236 -9.918 1.00 77.62 535 GLY A N 1
ATOM 4197 C CA . GLY A 1 535 ? 3.782 5.406 -10.678 1.00 77.62 535 GLY A CA 1
ATOM 4198 C C . GLY A 1 535 ? 3.714 6.370 -11.850 1.00 77.62 535 GLY A C 1
ATOM 4199 O O . GLY A 1 535 ? 4.653 6.421 -12.641 1.00 77.62 535 GLY A O 1
ATOM 4200 N N . LEU A 1 536 ? 2.618 7.118 -11.989 1.00 81.06 536 LEU A N 1
ATOM 4201 C CA . LEU A 1 536 ? 2.459 8.090 -13.073 1.00 81.06 536 LEU A CA 1
ATOM 4202 C C . LEU A 1 536 ? 3.322 9.337 -12.869 1.00 81.06 536 LEU A C 1
ATOM 4204 O O . LEU A 1 536 ? 3.601 10.044 -13.832 1.00 81.06 536 LEU A O 1
ATOM 4208 N N . TRP A 1 537 ? 3.757 9.566 -11.632 1.00 78.50 537 TRP A N 1
ATOM 4209 C CA . TRP A 1 537 ? 4.638 10.654 -11.234 1.00 78.50 537 TRP A CA 1
ATOM 4210 C C . TRP A 1 537 ? 5.762 10.089 -10.355 1.00 78.50 537 TRP A C 1
ATOM 4212 O O . TRP A 1 537 ? 5.501 9.150 -9.593 1.00 78.50 537 TRP A O 1
ATOM 4222 N N . PRO A 1 538 ? 6.996 10.609 -10.468 1.00 72.06 538 PRO A N 1
ATOM 4223 C CA . PRO A 1 538 ? 8.060 10.288 -9.526 1.00 72.06 538 PRO A CA 1
ATOM 4224 C C . PRO A 1 538 ? 7.699 10.836 -8.138 1.00 72.06 538 PRO A C 1
ATOM 4226 O O . PRO A 1 538 ? 6.873 11.740 -8.012 1.00 72.06 538 PRO A O 1
ATOM 4229 N N . ASP A 1 539 ? 8.286 10.255 -7.094 1.00 62.34 539 ASP A N 1
ATOM 4230 C CA . ASP A 1 539 ? 7.951 10.561 -5.696 1.00 62.34 539 ASP A CA 1
ATOM 4231 C C . ASP A 1 539 ? 8.549 11.883 -5.188 1.00 62.34 539 ASP A C 1
ATOM 4233 O O . ASP A 1 539 ? 8.474 12.164 -3.997 1.00 62.34 539 ASP A O 1
ATOM 4237 N N . ASP A 1 540 ? 9.136 12.692 -6.071 1.00 53.12 540 ASP A N 1
ATOM 4238 C CA . ASP A 1 540 ? 9.686 14.004 -5.735 1.00 53.12 540 ASP A CA 1
ATOM 4239 C C . ASP A 1 540 ? 8.533 14.995 -5.496 1.00 53.12 540 ASP A C 1
ATOM 4241 O O . ASP A 1 540 ? 8.207 15.838 -6.338 1.00 53.12 540 ASP A O 1
ATOM 4245 N N . SER A 1 541 ? 7.880 14.865 -4.336 1.00 45.69 541 SER A N 1
ATOM 4246 C CA . SER A 1 541 ? 6.856 15.790 -3.838 1.00 45.69 541 SER A CA 1
ATOM 4247 C C . SER A 1 541 ? 7.378 17.231 -3.764 1.00 45.69 541 SER A C 1
ATOM 4249 O O . SER A 1 541 ? 6.604 18.165 -3.986 1.00 45.69 541 SER A O 1
ATOM 4251 N N . GLU A 1 542 ? 8.691 17.422 -3.569 1.00 44.12 542 GLU A N 1
ATOM 4252 C CA . GLU A 1 542 ? 9.334 18.743 -3.563 1.00 44.12 542 GLU A CA 1
ATOM 4253 C C . GLU A 1 542 ? 9.199 19.475 -4.915 1.00 44.12 542 GLU A C 1
ATOM 4255 O O . GLU A 1 542 ? 8.949 20.680 -4.942 1.00 44.12 542 GLU A O 1
ATOM 4260 N N . ASP A 1 543 ? 9.263 18.765 -6.045 1.00 40.84 543 ASP A N 1
ATOM 4261 C CA . ASP A 1 543 ? 9.193 19.380 -7.380 1.00 40.84 543 ASP A CA 1
ATOM 4262 C C . ASP A 1 543 ? 7.746 19.771 -7.760 1.00 40.84 543 ASP A C 1
ATOM 4264 O O . ASP A 1 543 ? 7.508 20.630 -8.617 1.00 40.84 543 ASP A O 1
ATOM 4268 N N . PHE A 1 544 ? 6.752 19.156 -7.108 1.00 41.53 544 PHE A N 1
ATOM 4269 C CA . PHE A 1 544 ? 5.337 19.376 -7.402 1.00 41.53 544 PHE A CA 1
ATOM 4270 C C . PHE A 1 544 ? 4.796 20.676 -6.793 1.00 41.53 544 PHE A C 1
ATOM 4272 O O . PHE A 1 544 ? 4.087 21.419 -7.478 1.00 41.53 544 PHE A O 1
ATOM 4279 N N . GLU A 1 545 ? 5.162 20.991 -5.545 1.00 41.50 545 GLU A N 1
ATOM 4280 C CA . GLU A 1 545 ? 4.852 22.294 -4.934 1.00 41.50 545 GLU A CA 1
ATOM 4281 C C . GLU A 1 545 ? 5.492 23.431 -5.754 1.00 41.50 545 GLU A C 1
ATOM 4283 O O . GLU A 1 545 ? 4.817 24.405 -6.084 1.00 41.50 545 GLU A O 1
ATOM 4288 N N . ILE A 1 546 ? 6.731 23.257 -6.237 1.00 37.50 546 ILE A N 1
ATOM 4289 C CA . ILE A 1 546 ? 7.433 24.247 -7.076 1.00 37.50 546 ILE A CA 1
ATOM 4290 C C . ILE A 1 546 ? 6.729 24.468 -8.433 1.00 37.50 546 ILE A C 1
ATOM 4292 O O . ILE A 1 546 ? 6.548 25.609 -8.868 1.00 37.50 546 ILE A O 1
ATOM 4296 N N . ARG A 1 547 ? 6.268 23.410 -9.119 1.00 37.75 547 ARG A N 1
ATOM 4297 C CA . ARG A 1 547 ? 5.609 23.543 -10.441 1.00 37.75 547 ARG A CA 1
ATOM 4298 C C . ARG A 1 547 ? 4.179 24.071 -10.378 1.00 37.75 547 ARG A C 1
ATOM 4300 O O . ARG A 1 547 ? 3.737 24.727 -11.324 1.00 37.75 547 ARG A O 1
ATOM 4307 N N . LYS A 1 548 ? 3.465 23.846 -9.272 1.00 42.16 548 LYS A N 1
ATOM 4308 C CA . LYS A 1 548 ? 2.132 24.424 -9.033 1.00 42.16 548 LYS A CA 1
ATOM 4309 C C . LYS A 1 548 ? 2.172 25.960 -9.049 1.00 42.16 548 LYS A C 1
ATOM 4311 O O . LYS A 1 548 ? 1.207 26.585 -9.482 1.00 42.16 548 LYS A O 1
ATOM 4316 N N . HIS A 1 549 ? 3.308 26.552 -8.671 1.00 38.91 549 HIS A N 1
ATOM 4317 C CA . HIS A 1 549 ? 3.526 28.000 -8.678 1.00 38.91 549 HIS A CA 1
ATOM 4318 C C . HIS A 1 549 ? 3.918 28.574 -10.046 1.00 38.91 549 HIS A C 1
ATOM 4320 O O . HIS A 1 549 ? 3.523 29.695 -10.362 1.00 38.91 549 HIS A O 1
ATOM 4326 N N . HIS A 1 550 ? 4.615 27.816 -10.899 1.00 38.94 550 HIS A N 1
ATOM 4327 C CA . HIS A 1 550 ? 5.051 28.324 -12.207 1.00 38.94 550 HIS A CA 1
ATOM 4328 C C . HIS A 1 550 ? 3.944 28.404 -13.268 1.00 38.94 550 HIS A C 1
ATOM 4330 O O . HIS A 1 550 ? 4.035 29.236 -14.166 1.00 38.94 550 HIS A O 1
ATOM 4336 N N . HIS A 1 551 ? 2.880 27.599 -13.173 1.00 40.00 551 HIS A N 1
ATOM 4337 C CA . HIS A 1 551 ? 1.761 27.677 -14.126 1.00 40.00 551 HIS A CA 1
ATOM 4338 C C . HIS A 1 551 ? 0.631 28.635 -13.714 1.00 40.00 551 HIS A C 1
ATOM 4340 O O . HIS A 1 551 ? -0.240 28.922 -14.531 1.00 40.00 551 HIS A O 1
ATOM 4346 N N . PHE A 1 552 ? 0.657 29.168 -12.488 1.00 38.28 552 PHE A N 1
ATOM 4347 C CA . PHE A 1 552 ? -0.353 30.092 -11.968 1.00 38.28 552 PHE A CA 1
ATOM 4348 C C . PHE A 1 552 ? 0.288 31.274 -11.215 1.00 38.28 552 PHE A C 1
ATOM 4350 O O . PHE A 1 552 ? 0.011 31.466 -10.040 1.00 38.28 552 PHE A O 1
ATOM 4357 N N . SER A 1 553 ? 1.151 32.076 -11.854 1.00 34.31 553 SER A N 1
ATOM 4358 C CA . SER A 1 553 ? 1.211 33.537 -11.618 1.00 34.31 553 SER A CA 1
ATOM 4359 C C . SER A 1 553 ? 2.291 34.234 -12.459 1.00 34.31 553 SER A C 1
ATOM 4361 O O . SER A 1 553 ? 3.477 34.154 -12.170 1.00 34.31 553 SER A O 1
ATOM 4363 N N . GLU A 1 554 ? 1.863 35.036 -13.433 1.00 33.34 554 GLU A N 1
ATOM 4364 C CA . GLU A 1 554 ? 2.490 36.337 -13.708 1.00 33.34 554 GLU A CA 1
ATOM 4365 C C . GLU A 1 554 ? 1.496 37.427 -13.276 1.00 33.34 554 GLU A C 1
ATOM 4367 O O . GLU A 1 554 ? 0.929 38.161 -14.079 1.00 33.34 554 GLU A O 1
ATOM 4372 N N . GLY A 1 555 ? 1.193 37.463 -11.976 1.00 36.94 555 GLY A N 1
ATOM 4373 C CA . GLY A 1 555 ? 0.380 38.506 -11.357 1.00 36.94 555 GLY A CA 1
ATOM 4374 C C . GLY A 1 555 ? 1.183 39.167 -10.238 1.00 36.94 555 GLY A C 1
ATOM 4375 O O . GLY A 1 555 ? 1.465 38.496 -9.244 1.00 36.94 555 GLY A O 1
ATOM 4376 N N . PRO A 1 556 ? 1.580 40.445 -10.357 1.00 36.91 556 PRO A N 1
ATOM 4377 C CA . PRO A 1 556 ? 2.362 41.115 -9.329 1.00 36.91 556 PRO A CA 1
ATOM 4378 C C . PRO A 1 556 ? 1.433 41.522 -8.179 1.00 36.91 556 PRO A C 1
ATOM 4380 O O . PRO A 1 556 ? 0.661 42.468 -8.313 1.00 36.91 556 PRO A O 1
ATOM 4383 N N . GLY A 1 557 ? 1.486 40.811 -7.048 1.00 40.88 557 GLY A N 1
ATOM 4384 C CA . GLY A 1 557 ? 0.860 41.306 -5.814 1.00 40.88 557 GLY A CA 1
ATOM 4385 C C . GLY A 1 557 ? 0.348 40.291 -4.793 1.00 40.88 557 GLY A C 1
ATOM 4386 O O . GLY A 1 557 ? -0.127 40.723 -3.747 1.00 40.88 557 GLY A O 1
ATOM 4387 N N . ALA A 1 558 ? 0.432 38.979 -5.024 1.00 35.16 558 ALA A N 1
ATOM 4388 C CA . ALA A 1 558 ? 0.057 38.007 -3.995 1.00 35.16 558 ALA A CA 1
ATOM 4389 C C . ALA A 1 558 ? 1.252 37.706 -3.074 1.00 35.16 558 ALA A C 1
ATOM 4391 O O . ALA A 1 558 ? 2.273 37.175 -3.509 1.00 35.16 558 ALA A O 1
ATOM 4392 N N . SER A 1 559 ? 1.134 38.066 -1.794 1.00 39.34 559 SER A N 1
ATOM 4393 C CA . SER A 1 559 ? 2.057 37.637 -0.744 1.00 39.34 559 SER A CA 1
ATOM 4394 C C . SER A 1 559 ? 1.940 36.122 -0.565 1.00 39.34 559 SER A C 1
ATOM 4396 O O . SER A 1 559 ? 0.945 35.623 -0.038 1.00 39.34 559 SER A O 1
ATOM 4398 N N . ASN A 1 560 ? 2.954 35.410 -1.043 1.00 32.16 560 ASN A N 1
ATOM 4399 C CA . ASN A 1 560 ? 3.062 33.959 -1.016 1.00 32.16 560 ASN A CA 1
ATOM 4400 C C . ASN A 1 560 ? 3.408 33.466 0.396 1.00 32.16 560 ASN A C 1
ATOM 4402 O O . ASN A 1 560 ? 4.517 33.694 0.873 1.00 32.16 560 ASN A O 1
ATOM 4406 N N . SER A 1 561 ? 2.492 32.746 1.041 1.00 34.53 561 SER A N 1
ATOM 4407 C CA . SER A 1 561 ? 2.821 31.862 2.162 1.00 34.53 561 SER A CA 1
ATOM 4408 C C . SER A 1 561 ? 2.365 30.448 1.821 1.00 34.53 561 SER A C 1
ATOM 4410 O O . SER A 1 561 ? 1.195 30.101 1.984 1.00 34.53 561 SER A O 1
ATOM 4412 N N . THR A 1 562 ? 3.288 29.634 1.316 1.00 41.84 562 THR A N 1
ATOM 4413 C CA . THR A 1 562 ? 3.179 28.177 1.414 1.00 41.84 562 THR A CA 1
ATOM 4414 C C . THR A 1 562 ? 3.155 27.774 2.894 1.00 41.84 562 THR A C 1
ATOM 4416 O O . THR A 1 562 ? 3.683 28.511 3.734 1.00 41.84 562 THR A O 1
ATOM 4419 N N . PRO A 1 563 ? 2.573 26.616 3.248 1.00 45.38 563 PRO A N 1
ATOM 4420 C CA . PRO A 1 563 ? 2.712 26.062 4.586 1.00 45.38 563 PRO A CA 1
ATOM 4421 C C . PRO A 1 563 ? 4.195 25.806 4.804 1.00 45.38 563 PRO A C 1
ATOM 4423 O O . PRO A 1 563 ? 4.806 24.979 4.128 1.00 45.38 563 PRO A O 1
ATOM 4426 N N . ASP A 1 564 ? 4.800 26.583 5.688 1.00 53.75 564 ASP A N 1
ATOM 4427 C CA . ASP A 1 564 ? 6.222 26.488 5.938 1.00 53.75 564 ASP A CA 1
ATOM 4428 C C . ASP A 1 564 ? 6.511 25.081 6.485 1.00 53.75 564 ASP A C 1
ATOM 4430 O O . ASP A 1 564 ? 5.906 24.649 7.471 1.00 53.75 564 ASP A O 1
ATOM 4434 N N . LYS A 1 565 ? 7.437 24.344 5.866 1.00 49.94 565 LYS A N 1
ATOM 4435 C CA . LYS A 1 565 ? 8.013 23.104 6.417 1.00 49.94 565 LYS A CA 1
ATOM 4436 C C . LYS A 1 565 ? 8.384 23.307 7.889 1.00 49.94 565 LYS A C 1
ATOM 4438 O O . LYS A 1 565 ? 8.196 22.411 8.710 1.00 49.94 565 LYS A O 1
ATOM 4443 N N . GLN A 1 566 ? 8.807 24.522 8.253 1.00 52.12 566 GLN A N 1
ATOM 4444 C CA . GLN A 1 566 ? 9.057 24.912 9.636 1.00 52.12 566 GLN A CA 1
ATOM 4445 C C . GLN A 1 566 ? 7.805 24.924 10.522 1.00 52.12 566 GLN A C 1
ATOM 4447 O O . GLN A 1 566 ? 7.938 24.641 11.702 1.00 52.12 566 GLN A O 1
ATOM 4452 N N . GLN A 1 567 ? 6.596 25.193 10.023 1.00 56.09 567 GLN A N 1
ATOM 4453 C CA . GLN A 1 567 ? 5.352 25.156 10.808 1.00 56.09 567 GLN A CA 1
ATOM 4454 C C . GLN A 1 567 ? 4.873 23.732 11.105 1.00 56.09 567 GLN A C 1
ATOM 4456 O O . GLN A 1 567 ? 4.419 23.470 12.224 1.00 56.09 567 GLN A O 1
ATOM 4461 N N . LEU A 1 568 ? 4.975 22.804 10.145 1.00 54.34 568 LEU A N 1
ATOM 4462 C CA . LEU A 1 568 ? 4.700 21.386 10.403 1.00 54.34 568 LEU A CA 1
ATOM 4463 C C . LEU A 1 568 ? 5.763 20.810 11.344 1.00 54.34 568 LEU A C 1
ATOM 4465 O O . LEU A 1 568 ? 5.418 20.170 12.334 1.00 54.34 568 LEU A O 1
ATOM 4469 N N . MET A 1 569 ? 7.040 21.115 11.105 1.00 57.62 569 MET A N 1
ATOM 4470 C CA . MET A 1 569 ? 8.133 20.692 11.981 1.00 57.62 569 MET A CA 1
ATOM 4471 C C . MET A 1 569 ? 8.052 21.322 13.373 1.00 57.62 569 MET A C 1
ATOM 4473 O O . MET A 1 569 ? 8.245 20.626 14.361 1.00 57.62 569 MET A O 1
ATOM 4477 N N . SER A 1 570 ? 7.703 22.605 13.484 1.00 67.69 570 SER A N 1
ATOM 4478 C CA . SER A 1 570 ? 7.461 23.293 14.760 1.00 67.69 570 SER A CA 1
ATOM 4479 C C . SER A 1 570 ? 6.309 22.643 15.516 1.00 67.69 570 SER A C 1
ATOM 4481 O O . SER A 1 570 ? 6.424 22.388 16.712 1.00 67.69 570 SER A O 1
ATOM 4483 N N . PHE A 1 571 ? 5.233 22.276 14.816 1.00 64.12 571 PHE A N 1
ATOM 4484 C CA . PHE A 1 571 ? 4.145 21.516 15.412 1.00 64.12 571 PHE A CA 1
ATOM 4485 C C . PHE A 1 571 ? 4.602 20.151 15.915 1.00 64.12 571 PHE A C 1
ATOM 4487 O O . PHE A 1 571 ? 4.400 19.860 17.089 1.00 64.12 571 PHE A O 1
ATOM 4494 N N . LEU A 1 572 ? 5.250 19.339 15.076 1.00 62.94 572 LEU A N 1
ATOM 4495 C CA . LEU A 1 572 ? 5.741 18.016 15.467 1.00 62.94 572 LEU A CA 1
ATOM 4496 C C . LEU A 1 572 ? 6.757 18.105 16.618 1.00 62.94 572 LEU A C 1
ATOM 4498 O O . LEU A 1 572 ? 6.715 17.282 17.530 1.00 62.94 572 LEU A O 1
ATOM 4502 N N . ASN A 1 573 ? 7.602 19.139 16.640 1.00 63.97 573 ASN A N 1
ATOM 4503 C CA . ASN A 1 573 ? 8.563 19.403 17.711 1.00 63.97 573 ASN A CA 1
ATOM 4504 C C . ASN A 1 573 ? 7.878 19.814 19.019 1.00 63.97 573 ASN A C 1
ATOM 4506 O O . ASN A 1 573 ? 8.187 19.249 20.066 1.00 63.97 573 ASN A O 1
ATOM 4510 N N . LYS A 1 574 ? 6.913 20.739 18.974 1.00 65.06 574 LYS A N 1
ATOM 4511 C CA . LYS A 1 574 ? 6.133 21.170 20.148 1.00 65.06 574 LYS A CA 1
ATOM 4512 C C . LYS A 1 574 ? 5.289 20.020 20.702 1.00 65.06 574 LYS A C 1
ATOM 4514 O O . LYS A 1 574 ? 5.165 19.848 21.910 1.00 65.06 574 LYS A O 1
ATOM 4519 N N . LEU A 1 575 ? 4.756 19.187 19.816 1.00 58.34 575 LEU A N 1
ATOM 4520 C CA . LEU A 1 575 ? 3.991 17.992 20.149 1.00 58.34 575 LEU A CA 1
ATOM 4521 C C . LEU A 1 575 ? 4.883 16.906 20.775 1.00 58.34 575 LEU A C 1
ATOM 4523 O O . LEU A 1 575 ? 4.518 16.330 21.796 1.00 58.34 575 LEU A O 1
ATOM 4527 N N . SER A 1 576 ? 6.082 16.694 20.227 1.00 54.81 576 SER A N 1
ATOM 4528 C CA . SER A 1 576 ? 7.126 15.850 20.820 1.00 54.81 576 SER A CA 1
ATOM 4529 C C . SER A 1 576 ? 7.538 16.352 22.208 1.00 54.81 576 SER A C 1
ATOM 4531 O O . SER A 1 576 ? 7.675 15.561 23.138 1.00 54.81 576 SER A O 1
ATOM 4533 N N . GLU A 1 577 ? 7.652 17.667 22.403 1.00 62.25 577 GLU A N 1
ATOM 4534 C CA . GLU A 1 577 ? 7.941 18.257 23.712 1.00 62.25 577 GLU A CA 1
ATOM 4535 C C . GLU A 1 577 ? 6.810 18.017 24.729 1.00 62.25 577 GLU A C 1
ATOM 4537 O O . GLU A 1 577 ? 7.077 17.667 25.880 1.00 62.25 577 GLU A O 1
ATOM 4542 N N . ILE A 1 578 ? 5.545 18.125 24.308 1.00 56.47 578 ILE A N 1
ATOM 4543 C CA . ILE A 1 578 ? 4.382 17.784 25.144 1.00 56.47 578 ILE A CA 1
ATOM 4544 C C . ILE A 1 578 ? 4.412 16.300 25.542 1.00 56.47 578 ILE A C 1
ATOM 4546 O O . ILE A 1 578 ? 4.115 15.973 26.692 1.00 56.47 578 ILE A O 1
ATOM 4550 N N . ILE A 1 579 ? 4.804 15.405 24.628 1.00 49.97 579 ILE A N 1
ATOM 4551 C CA . ILE A 1 579 ? 4.963 13.970 24.908 1.00 49.97 579 ILE A CA 1
ATOM 4552 C C . ILE A 1 579 ? 6.127 13.730 25.886 1.00 49.97 579 ILE A C 1
ATOM 4554 O O . ILE A 1 579 ? 5.938 13.031 26.882 1.00 49.97 579 ILE A O 1
ATOM 4558 N N . ARG A 1 580 ? 7.289 14.375 25.681 1.00 54.44 580 ARG A N 1
ATOM 4559 C CA . ARG A 1 580 ? 8.457 14.314 26.586 1.00 54.44 580 ARG A CA 1
ATOM 4560 C C . ARG A 1 580 ? 8.121 14.721 28.015 1.00 54.44 580 ARG A C 1
ATOM 4562 O O . ARG A 1 580 ? 8.560 14.072 28.955 1.00 54.44 580 ARG A O 1
ATOM 4569 N N . ARG A 1 581 ? 7.322 15.778 28.196 1.00 55.50 581 ARG A N 1
ATOM 4570 C CA . ARG A 1 581 ? 6.898 16.239 29.532 1.00 55.50 581 ARG A CA 1
ATOM 4571 C C . ARG A 1 581 ? 6.000 15.236 30.257 1.00 55.50 581 ARG A C 1
ATOM 4573 O O . ARG A 1 581 ? 5.801 15.366 31.462 1.00 55.50 581 ARG A O 1
ATOM 4580 N N . ARG A 1 582 ? 5.433 14.268 29.536 1.00 47.84 582 ARG A N 1
ATOM 4581 C CA . ARG A 1 582 ? 4.413 13.353 30.045 1.00 47.84 582 ARG A CA 1
ATOM 4582 C C . ARG A 1 582 ? 4.940 11.971 30.414 1.00 47.84 582 ARG A C 1
ATOM 4584 O O . ARG A 1 582 ? 4.310 11.306 31.231 1.00 47.84 582 ARG A O 1
ATOM 4591 N N . ASP A 1 583 ? 6.075 11.562 29.852 1.00 43.88 583 ASP A N 1
ATOM 4592 C CA . ASP A 1 583 ? 6.741 10.302 30.182 1.00 43.88 583 ASP A CA 1
ATOM 4593 C C . ASP A 1 583 ? 8.235 10.549 30.425 1.00 43.88 583 ASP A C 1
ATOM 4595 O O . ASP A 1 583 ? 9.017 10.752 29.495 1.00 43.88 583 ASP A O 1
ATOM 4599 N N . SER A 1 584 ? 8.644 10.529 31.696 1.00 47.62 584 SER A N 1
ATOM 4600 C CA . SER A 1 584 ? 10.032 10.763 32.117 1.00 47.62 584 SER A CA 1
ATOM 4601 C C . SER A 1 584 ? 11.016 9.698 31.616 1.00 47.62 584 SER A C 1
ATOM 4603 O O . SER A 1 584 ? 12.225 9.878 31.746 1.00 47.62 584 SER A O 1
ATOM 4605 N N . ASN A 1 585 ? 10.526 8.609 31.014 1.00 42.47 585 ASN A N 1
ATOM 4606 C CA . ASN A 1 585 ? 11.359 7.597 30.371 1.00 42.47 585 ASN A CA 1
ATOM 4607 C C . ASN A 1 585 ? 11.552 7.824 28.861 1.00 42.47 585 ASN A C 1
ATOM 4609 O O . ASN A 1 585 ? 12.333 7.098 28.247 1.00 42.47 585 ASN A O 1
ATOM 4613 N N . PHE A 1 586 ? 10.895 8.818 28.249 1.00 43.75 586 PHE A N 1
ATOM 4614 C CA . PHE A 1 586 ? 10.911 9.034 26.795 1.00 43.75 586 PHE A CA 1
ATOM 4615 C C . PHE A 1 586 ? 12.324 9.281 26.229 1.00 43.75 586 PHE A C 1
ATOM 4617 O O . PHE A 1 586 ? 12.683 8.746 25.179 1.00 43.75 586 PHE A O 1
ATOM 4624 N N . GLU A 1 587 ? 13.177 10.012 26.957 1.00 41.94 587 GLU A N 1
ATOM 4625 C CA . GLU A 1 587 ? 14.580 10.249 26.567 1.00 41.94 587 GLU A CA 1
ATOM 4626 C C . GLU A 1 587 ? 15.434 8.974 26.552 1.00 41.94 587 GLU A C 1
ATOM 4628 O O . GLU A 1 587 ? 16.406 8.888 25.804 1.00 41.94 587 GLU A O 1
ATOM 4633 N N . LYS A 1 588 ? 15.054 7.952 27.325 1.00 41.81 588 LYS A N 1
ATOM 4634 C CA . LYS A 1 588 ? 15.802 6.695 27.431 1.00 41.81 588 LYS A CA 1
ATOM 4635 C C . LYS A 1 588 ? 15.550 5.748 26.251 1.00 41.81 588 LYS A C 1
ATOM 4637 O O . LYS A 1 588 ? 16.337 4.827 26.049 1.00 41.81 588 LYS A O 1
ATOM 4642 N N . TYR A 1 589 ? 14.487 5.973 25.470 1.00 38.12 589 TYR A N 1
ATOM 4643 C CA . TYR A 1 589 ? 14.056 5.049 24.416 1.00 38.12 589 TYR A CA 1
ATOM 4644 C C . TYR A 1 589 ? 14.145 5.589 22.986 1.00 38.12 589 TYR A C 1
ATOM 4646 O O . TYR A 1 589 ? 14.129 4.771 22.069 1.00 38.12 589 TYR A O 1
ATOM 4654 N N . CYS A 1 590 ? 14.232 6.904 22.739 1.00 50.41 590 CYS A N 1
ATOM 4655 C CA . CYS A 1 590 ? 13.982 7.410 21.379 1.00 50.41 590 CYS A CA 1
ATOM 4656 C C . CYS A 1 590 ? 14.769 8.656 20.905 1.00 50.41 590 CYS A C 1
ATOM 4658 O O . CYS A 1 590 ? 14.163 9.633 20.466 1.00 50.41 590 CYS A O 1
ATOM 4660 N N . PRO A 1 591 ? 16.113 8.609 20.810 1.00 41.62 591 PRO A N 1
ATOM 4661 C CA . PRO A 1 591 ? 16.854 9.512 19.919 1.00 41.62 591 PRO A CA 1
ATOM 4662 C C . PRO A 1 591 ? 16.493 9.295 18.434 1.00 41.62 591 PRO A C 1
ATOM 4664 O O . PRO A 1 591 ? 16.466 10.235 17.646 1.00 41.62 591 PRO A O 1
ATOM 4667 N N . HIS A 1 592 ? 16.170 8.056 18.044 1.00 44.00 592 HIS A N 1
ATOM 4668 C CA . HIS A 1 592 ? 15.900 7.690 16.648 1.00 44.00 592 HIS A CA 1
ATOM 4669 C C . HIS A 1 592 ? 14.519 8.118 16.137 1.00 44.00 592 HIS A C 1
ATOM 4671 O O . HIS A 1 592 ? 14.388 8.386 14.950 1.00 44.00 592 HIS A O 1
ATOM 4677 N N . VAL A 1 593 ? 13.499 8.251 16.993 1.00 41.84 593 VAL A N 1
ATOM 4678 C CA . VAL A 1 593 ? 12.159 8.694 16.551 1.00 41.84 593 VAL A CA 1
ATOM 4679 C C . VAL A 1 593 ? 12.164 10.153 16.100 1.00 41.84 593 VAL A C 1
ATOM 4681 O O . VAL A 1 593 ? 11.482 10.477 15.138 1.00 41.84 593 VAL A O 1
ATOM 4684 N N . MET A 1 594 ? 12.982 11.017 16.706 1.00 43.00 594 MET A N 1
ATOM 4685 C CA . MET A 1 594 ? 13.115 12.413 16.263 1.00 43.00 594 MET A CA 1
ATOM 4686 C C . MET A 1 594 ? 13.780 12.525 14.891 1.00 43.00 594 MET A C 1
ATOM 4688 O O . MET A 1 594 ? 13.264 13.223 14.025 1.00 43.00 594 MET A O 1
ATOM 4692 N N . ILE A 1 595 ? 14.871 11.780 14.675 1.00 48.69 595 ILE A N 1
ATOM 4693 C CA . ILE A 1 595 ? 15.542 11.697 13.368 1.00 48.69 595 ILE A CA 1
ATOM 4694 C C . ILE A 1 595 ? 14.562 11.157 12.318 1.00 48.69 595 ILE A C 1
ATOM 4696 O O . ILE A 1 595 ? 14.453 11.716 11.234 1.00 48.69 595 ILE A O 1
ATOM 4700 N N . LYS A 1 596 ? 13.765 10.138 12.665 1.00 46.12 596 LYS A N 1
ATOM 4701 C CA . LYS A 1 596 ? 12.795 9.541 11.739 1.00 46.12 596 LYS A CA 1
ATOM 4702 C C . LYS A 1 596 ? 11.536 10.375 11.501 1.00 46.12 596 LYS A C 1
ATOM 4704 O O . LYS A 1 596 ? 10.970 10.293 10.419 1.00 46.12 596 LYS A O 1
ATOM 4709 N N . MET A 1 597 ? 11.088 11.184 12.462 1.00 42.31 597 MET A N 1
ATOM 4710 C CA . MET A 1 597 ? 10.017 12.165 12.237 1.00 42.31 597 MET A CA 1
ATOM 4711 C C . MET A 1 597 ? 10.503 13.309 11.343 1.00 42.31 597 MET A C 1
ATOM 4713 O O . MET A 1 597 ? 9.751 13.750 10.479 1.00 42.31 597 MET A O 1
ATOM 4717 N N . GLU A 1 598 ? 11.760 13.740 11.494 1.00 44.22 598 GLU A N 1
ATOM 4718 C CA . GLU A 1 598 ? 12.408 14.663 10.557 1.00 44.22 598 GLU A CA 1
ATOM 4719 C C . GLU A 1 598 ? 12.554 14.061 9.156 1.00 44.22 598 GLU A C 1
ATOM 4721 O O . GLU A 1 598 ? 12.247 14.735 8.180 1.00 44.22 598 GLU A O 1
ATOM 4726 N N . GLU A 1 599 ? 12.986 12.804 9.029 1.00 45.38 599 GLU A N 1
ATOM 4727 C CA . GLU A 1 599 ? 13.075 12.103 7.740 1.00 45.38 599 GLU A CA 1
ATOM 4728 C C . GLU A 1 599 ? 11.697 11.892 7.107 1.00 45.38 599 GLU A C 1
ATOM 4730 O O . GLU A 1 599 ? 11.536 12.120 5.912 1.00 45.38 599 GLU A O 1
ATOM 4735 N N . PHE A 1 600 ? 10.681 11.529 7.895 1.00 42.44 600 PHE A N 1
ATOM 4736 C CA . PHE A 1 600 ? 9.307 11.389 7.419 1.00 42.44 600 PHE A CA 1
ATOM 4737 C C . PHE A 1 600 ? 8.759 12.722 6.902 1.00 42.44 600 PHE A C 1
ATOM 4739 O O . PHE A 1 600 ? 8.233 12.762 5.797 1.00 42.44 600 PHE A O 1
ATOM 4746 N N . ALA A 1 601 ? 8.955 13.817 7.640 1.00 44.12 601 ALA A N 1
ATOM 4747 C CA . ALA A 1 601 ? 8.578 15.164 7.211 1.00 44.12 601 ALA A CA 1
ATOM 4748 C C . ALA A 1 601 ? 9.461 15.739 6.085 1.00 44.12 601 ALA A C 1
ATOM 4750 O O . ALA A 1 601 ? 9.133 16.780 5.528 1.00 44.12 601 ALA A O 1
ATOM 4751 N N . ARG A 1 602 ? 10.601 15.107 5.773 1.00 42.47 602 ARG A N 1
ATOM 4752 C CA . ARG A 1 602 ? 11.361 15.353 4.535 1.00 42.47 602 ARG A CA 1
ATOM 4753 C C . ARG A 1 602 ? 10.875 14.476 3.375 1.00 42.47 602 ARG A C 1
ATOM 4755 O O . ARG A 1 602 ? 11.122 14.838 2.237 1.00 42.47 602 ARG A O 1
ATOM 4762 N N . SER A 1 603 ? 10.267 13.319 3.657 1.00 39.12 603 SER A N 1
ATOM 4763 C CA . SER A 1 603 ? 9.756 12.371 2.651 1.00 39.12 603 SER A CA 1
ATOM 4764 C C . SER A 1 603 ? 8.321 12.650 2.200 1.00 39.12 603 SER A C 1
ATOM 4766 O O . SER A 1 603 ? 7.916 12.178 1.142 1.00 39.12 603 SER A O 1
ATOM 4768 N N . VAL A 1 604 ? 7.551 13.340 3.044 1.00 35.91 604 VAL A N 1
ATOM 4769 C CA . VAL A 1 604 ? 6.259 13.955 2.726 1.00 35.91 604 VAL A CA 1
ATOM 4770 C C . VAL A 1 604 ? 6.561 15.322 2.146 1.00 35.91 604 VAL A C 1
ATOM 4772 O O . VAL A 1 604 ? 6.123 15.572 1.000 1.00 35.91 604 VAL A O 1
#

Radius of gyration: 31.17 Å; chains: 1; bounding box: 59×102×69 Å

Foldseek 3Di:
DDDDDDDDDPQPVQVVVVCVVVVVVVKDKDFDDPVVQVVLQVVLQVLCVVVVLDPDPPDTDPHDPPQKTKMKIFDDDPDDPDPDTDIFIFIFGRDDDDDDDDDPDDDDDDDDDTPPLCPDPDGPRDSVQCNQVVNCVSPPPPSPLCPRPHPSSVVVVVVVPDDDDDDDDDDDDDDPDPDPPPPPDDDPPQLPPVADQFFKWWFAAVVWQDQDLQAIHGTFIWGFHDWASDPPPPWIKTWIQTFFPQRRVPTAIATPLRIGHPLLDDPDPVNVVVLVVLCVVPVDDPPDDHHQDQDRPPNGRYRPDSDHCSVVSRRRVRRVVVLLLQLLDKDQPDDDPDDDPPPPPDDPDDLFDQDQDPPPDPLPVLPDRDFIGNRSGTHHQQFKFWFLDAQLVPDPVDPFFAPFFWAAPVVCVVCVPCRCCHFQRQWIKIFRFHHWHQDCPDPHGFIKTKGFMWTKGFPRTDQPDDDQDPPDDDAEPRIGIGGGGHPRGIGIGTPVRTPGGADHLVSNLVSCPVVDPPRPPPNVSSSVSNCNSSGVHRLPPVVVVVVVVVVPDPDPDDDDDDPPLCNVLVVVVVVVVVVCVVDVCPVVPDPPSNVSSVVVSVSD

Sequence (604 aa):
MATFPRTDVQNMTAATTIISNAQAKGAIIRIADTRVKERWLKILTTALREAGILQSTANALVDLPQGYQLIQVQRRRNNSARKSGNWYIALIGNTKIVLELKDPSYNISWSYVGSPYASGITGFRSPSEFIPHAIWLFLSPDLDHSVCTHLFGQRRVRAQKLPVSSPSNFSSTLCTSDSPPDQVSRSSNAIHAYFRKGDIVWVALNPKIIESSTVNIQVWPALIFEVCTSTMEGMARFKIKPFGPGLQSQTCFVQENRILPFKAYMPPVELIDTLKSTLELHQAPPTSHEPLIVNFEKNDLVFSQNPSFVIAALPYIGALLTVFERAASYEVLKQPSLFFSARPENVNDSALGKISFTSQQNLECSNFMEPLRWGAEYIQIGDLVRLGSARKDLVTSQHFVYPPSGPGEYFSRMFPHSPELTGASSRGLFLKIMAWRFVHYPQPNTLSAGGVLYEVADKDAAVIHGQELEGMPKAYHGYKFCPIMKPGYLAVVPLDDIRGRYYPASQMISTFYGLDRAYIGSATSVQLHLQSLAGLWPDDSEDFEIRKHHHFSEGPGASNSTPDKQQLMSFLNKLSEIIRRRDSNFEKYCPHVMIKMEEFARSV